Protein AF-A0A917PWL1-F1 (afdb_monomer)

InterPro domains:
  IPR002477 Peptidoglycan binding-like [PF01471] (63-116)
  IPR015020 Rv2525c-like, glycoside hydrolase-like domain [PF08924] (145-305)
  IPR017853 Glycoside hydrolase superfamily [SSF51445] (128-304)
  IPR036365 PGBD-like superfamily [SSF47090] (60-119)
  IPR036366 PGBD superfamily [G3DSA:1.10.101.10] (51-120)
  IPR059823 YkzU-like domain [PF27189] (458-640)

pLDDT: mean 90.92, std 10.65, range [30.28, 98.88]

Foldseek 3Di:
DDDPPDPPDQLALVVLLVLQQLLCVLLPNDPVRRDSDCDPSSLVSCQVPVWWAAFDFDDSGLNLLSLVVLLVLQPQDQPDSRRHRHPSVLVSLQVQCQLLVHPSPSIGHSQSVQQSRALLRPVPPDAQEWEAQAEDDPLQVCLSVVSNHAEYEAELDDDGRHYFLCRCVVSVVSNHFYAYEYEDPLADLVCFALVNLLVVLLLVQLSCVLQQQAAAEEYAYENNYLQDPCSLVPGVLSSLVSNQVNQPLFQHGHYAYEYEEAQQSRQVCVVVVSHQAYAHARCPRVRSSRRSHHRHSRYAKRFNAWDWGDDDPNTGIITGIHGHPNHDTDDPVRGDNFFADDDPRHGDGRPCQPLSLQSSLLRLLRNQADCVQAFQLLSQLLSLLLQLPVQQDDDDPHDPNSVCLDPPQQHQSLPVDDPPDPNSVSSVRSNVSCVVPCCDPSNNHDDDLLLFRRSLLSQLLSNCLVFHQAAFQADTRSLCSADLLLLQQLVVVVVVVQLVDVLSPDQQQVVLLDAACDPDPGSHHVRRVSSNLSSSQLSVVCVVPVRDHSSVSVRVVSVVCVVAPLVSLVCSCCRHYVDLVSQLSHNLNSQVPQHVVNCVSVVSHPADGQLDFDPHSTHDPVNSVCNSVSSSNSVSSNSVVSSNDNSD

Organism: NCBI:txid1308924

Sequence (648 aa):
MGSLAWPLTIYSRQVQQGLMYAIQYEIGMADGTANGNFGPGTQQGIRDYGVFGLGASDGSRHLVRLYQAALIFNGYEVDSFLGQFDSSTQQQTLGFQNFVELAATGAANFSTWASLLVSTGDVNRPSNACDTATPLHPLKIPSVTSAGYVTVGRYINGIDKRLQHDEAARIWSNGLRWFPIYQEWNDAADQFSYPLGFEQGERIAMRMRQMGIRSGERVYLSVDFDATEDDIYAVVIPHFQGVRDALQKSSSVTYRLGVYGTRNVCSILAEEGLTESSFVSDMSTGYSGNLGFALPSNWAYDQIDGRLLSSGSSGIEIDKVIPSSRAEWLNESDVLRTPRRYENGAPAGFDEEFYWRIAGLCYLGDSSTASSLVTRRQRNDTVLNWLQRPEYWGGEGASITAGAWELVYTPAAYVGFSEGTPHFDA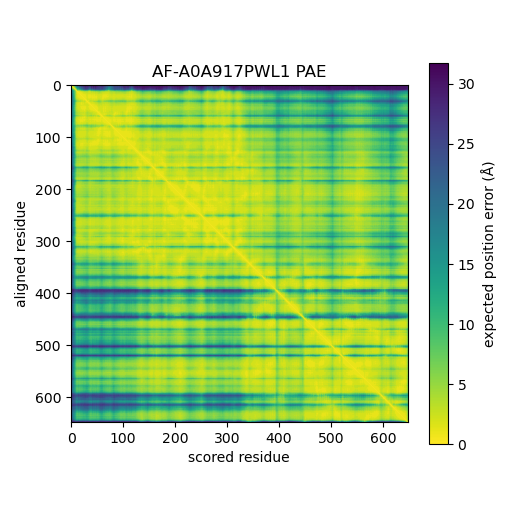LVAAFVTLQERGGSELYPTPVALRFGQTDHWAASTRGHLLRGVNSGGVINPGDLGGWALDLVTFWESYENARVKEPGGILDVKTWTAANLGGTSDTNFAVRDLKADMAAFLCAKRMNDQPDVSLDEIVRQMLVEIEDDPGWLAKRFIAERFGNRSTMVAAAKSVFTTPWLPDWAIDFFIKVRLPGAAATTLPPSAAVLATELDGLANGFADAVETAQAWPEG

Solvent-accessible surface area (backbone atoms only — not comparable to full-atom values): 33436 Å² total; per-residue (Å²): 134,83,79,81,77,71,75,83,76,79,46,38,51,67,52,51,33,49,52,38,37,52,49,30,48,56,59,67,47,52,77,94,70,53,75,44,61,91,43,74,70,46,53,49,34,34,62,76,70,45,61,48,37,74,78,40,59,47,68,101,37,56,60,45,33,54,48,53,48,36,40,43,60,58,74,36,82,59,90,59,90,78,14,50,31,38,74,54,45,25,50,42,43,28,51,51,24,53,73,74,70,44,83,65,73,34,45,49,33,55,55,59,51,28,50,58,74,40,54,33,30,42,69,80,57,89,58,41,27,29,32,35,54,63,56,69,45,86,61,32,46,60,39,44,50,75,68,51,38,40,34,37,38,34,28,74,42,57,92,76,28,23,60,48,77,61,32,67,62,52,37,47,79,70,72,30,40,34,35,45,32,41,64,82,76,39,53,49,73,88,61,36,29,37,72,53,18,26,54,50,16,44,52,49,53,40,46,38,52,51,60,23,41,44,68,65,46,60,37,28,43,47,47,62,47,73,53,45,74,67,46,36,68,71,17,46,50,41,10,46,52,20,20,49,56,32,26,63,40,32,64,82,46,43,57,40,46,24,33,26,18,30,28,43,57,37,35,54,38,40,74,71,67,62,30,79,36,22,36,28,40,28,51,50,68,85,27,61,25,34,44,48,47,46,81,39,95,52,44,17,32,37,31,27,41,80,44,73,35,71,63,76,88,30,37,44,63,33,36,41,20,40,68,38,99,70,50,78,65,55,53,76,90,46,40,46,86,58,42,58,27,61,52,97,90,38,83,72,37,57,25,63,47,44,59,35,40,44,35,40,46,48,45,52,35,29,47,45,36,58,65,92,65,44,52,52,53,55,43,39,44,40,49,32,56,59,47,10,35,90,72,47,40,53,57,97,86,46,54,74,65,18,39,44,32,29,74,70,59,53,47,61,75,40,72,88,43,62,83,91,33,75,52,24,52,36,45,49,48,22,46,49,51,43,72,75,43,57,65,32,91,93,26,57,86,56,86,55,55,79,45,15,44,62,29,57,18,24,42,16,19,42,13,16,64,73,48,44,80,76,61,43,42,54,66,52,64,8,40,57,33,28,61,49,41,30,54,48,43,27,49,46,46,51,51,62,50,28,71,72,40,87,73,22,77,53,61,43,26,64,52,33,37,68,40,42,50,24,92,54,100,47,60,30,19,36,40,50,51,38,7,29,36,45,8,53,53,49,28,45,50,44,68,79,35,48,83,55,52,55,38,58,55,49,35,54,52,48,42,48,36,74,76,33,63,15,39,56,37,51,47,36,44,50,67,40,27,61,43,69,72,27,39,27,38,18,49,41,26,60,82,72,48,86,45,88,61,62,64,53,56,69,71,65,44,90,59,75,58,72,61,50,83,55,96,68,78,46,56,34,73,73,46,40,76,36,30,47,63,20,40,14,48,7,50,46,49,26,49,60,55,39,36,71,37,79,73,114

Nearest PDB structures (foldseek):
  3bkv-assembly1_A  TM=9.669E-01  e=1.523E-01  Phikzvirus phiKZ
  4c2c-assembly1_A  TM=9.507E-01  e=1.523E-01  Bacillus subtilis subsp. subtilis str. 168
  4c2g-assembly1_A-2  TM=9.497E-01  e=4.010E-01  Bacillus subtilis subsp. subtilis str. 168
  4c2h-assembly1_B  TM=8.051E-01  e=1.004E+00  Bacillus subtilis subsp. subtilis str. 168
  3vyl-assembly1_B  TM=5.600E-01  e=1.231E+00  Mesorhizobium loti

Secondary structure (DSSP, 8-state):
------------HHHHHHHHHHHHHHTT--TTT--SS--HHHHHHHHHH--B-TT-B-SSS-HHHHHHHHHHHTT---S--SSB--HHHHHHHHHHHHHTT----SSB-HHHHHHHHSTT--TTS--SEEEESS---TTTHHHHHHTT--EEEEESSSTTTSPPTTHHHHHHHTT-EEEEEE-SS-SSGGG-SHHHHHHHHHHHHHHHHHTTBPTT-EEEEE--S---HHHIIIIIHHHHHHHHHHHTT-SS---EEEEEE-HHHHHHHHHTTS-SEEEE-TT-TTSGGGSS-PPPTTEEEEEEEEEEESSGGG-EEEEEEEEPTT---B-GGGB----EEEETTEEEEE-TTTHHHHHHHHHHHHHSS-TTTS-HHHHHHHHHHHHTHHHHS--TT--HHHHHIIIIIS--TTTTS-TTSHHHHHHHHHHHHHHHHTTSTTS------TTSSHHHHHHHHHHHHHH----SSS--GGGGGTHHHHHHHHHHHHHHHHTTSGGG---HHHHHHHHTTSSSSSSS-HHHHHHHHHHHHHHHHHHH-TTS-HHHHHHHHHHHHHHSTTHHHHHHIIIIISSHHHHHHHHHHHTTSPPSSTTHHHHH--SPPTTSPPSSSPPPHHHHTTHHHHHHHHHHHHHHHHTT----

Mean predicted aligned error: 7.03 Å

Structure (mmCIF, N/CA/C/O backbone):
data_AF-A0A917PWL1-F1
#
_entry.id   AF-A0A917PWL1-F1
#
loop_
_atom_site.group_PDB
_atom_site.id
_atom_site.type_symbol
_atom_site.label_atom_id
_atom_site.label_alt_id
_atom_site.label_comp_id
_atom_site.label_asym_id
_atom_site.label_entity_id
_atom_site.label_seq_id
_atom_site.pdbx_PDB_ins_code
_atom_site.Cartn_x
_atom_site.Cartn_y
_atom_site.Cartn_z
_atom_site.occupancy
_atom_site.B_iso_or_equiv
_atom_site.auth_seq_id
_atom_site.auth_comp_id
_atom_site.auth_asym_id
_atom_site.auth_atom_id
_atom_site.pdbx_PDB_model_num
ATOM 1 N N . MET A 1 1 ? -48.584 -18.577 25.232 1.00 34.16 1 MET A N 1
ATOM 2 C CA . MET A 1 1 ? -48.232 -17.679 26.350 1.00 34.16 1 MET A CA 1
ATOM 3 C C . MET A 1 1 ? -47.258 -16.675 25.773 1.00 34.16 1 MET A C 1
ATOM 5 O O . MET A 1 1 ? -46.202 -17.096 25.327 1.00 34.16 1 MET A O 1
ATOM 9 N N . GLY A 1 2 ? -47.686 -15.425 25.600 1.00 31.05 2 GLY A N 1
ATOM 10 C CA . GLY A 1 2 ? -46.863 -14.391 24.972 1.00 31.05 2 GLY A CA 1
ATOM 11 C C . GLY A 1 2 ? -45.764 -13.945 25.927 1.00 31.05 2 GLY A C 1
ATOM 12 O O . GLY A 1 2 ? -46.065 -13.624 27.077 1.00 31.05 2 GLY A O 1
ATOM 13 N N . SER A 1 3 ? -44.515 -13.951 25.463 1.00 30.45 3 SER A N 1
ATOM 14 C CA . SER A 1 3 ? -43.449 -13.211 26.125 1.00 30.45 3 SER A CA 1
ATOM 15 C C . SER A 1 3 ? -43.784 -11.726 26.008 1.00 30.45 3 SER A C 1
ATOM 17 O O . SER A 1 3 ? -44.013 -11.195 24.921 1.00 30.45 3 SER A O 1
ATOM 19 N N . LEU A 1 4 ? -43.887 -11.061 27.153 1.00 30.2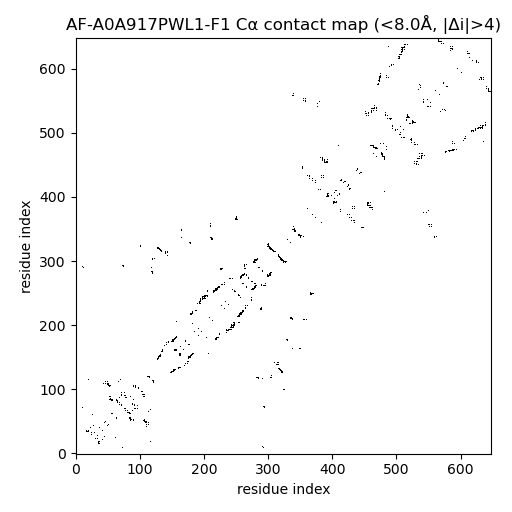8 4 LEU A N 1
ATOM 20 C CA . LEU A 1 4 ? -43.832 -9.611 27.214 1.00 30.28 4 LEU A CA 1
ATOM 21 C C . LEU A 1 4 ? -42.411 -9.223 26.805 1.00 30.28 4 LEU A C 1
ATOM 23 O O . LEU A 1 4 ? -41.486 -9.345 27.602 1.00 30.28 4 LEU A O 1
ATOM 27 N N . ALA A 1 5 ? -42.236 -8.814 25.550 1.00 30.98 5 ALA A N 1
ATOM 28 C CA . ALA A 1 5 ? -41.072 -8.043 25.154 1.00 30.98 5 ALA A CA 1
ATOM 29 C C . ALA A 1 5 ? -41.127 -6.738 25.955 1.00 30.98 5 ALA A C 1
ATOM 31 O O . ALA A 1 5 ? -42.022 -5.912 25.753 1.00 30.98 5 ALA A O 1
ATOM 32 N N . TRP A 1 6 ? -40.229 -6.597 26.927 1.00 33.75 6 TRP A N 1
ATOM 33 C CA . TRP A 1 6 ? -39.990 -5.316 27.571 1.00 33.75 6 TRP A CA 1
ATOM 34 C C . TRP A 1 6 ? -39.636 -4.302 26.471 1.00 33.75 6 TRP A C 1
ATOM 36 O O . TRP A 1 6 ? -38.875 -4.653 25.566 1.00 33.75 6 TRP A O 1
ATOM 46 N N . PRO A 1 7 ? -40.202 -3.081 26.480 1.00 36.06 7 PRO A N 1
ATOM 47 C CA . PRO A 1 7 ? -39.767 -2.050 25.545 1.00 36.06 7 PRO A CA 1
ATOM 48 C C . PRO A 1 7 ? -38.257 -1.880 25.717 1.00 36.06 7 PRO A C 1
ATOM 50 O O . PRO A 1 7 ? -37.806 -1.820 26.861 1.00 36.06 7 PRO A O 1
ATOM 53 N N . LEU A 1 8 ? -37.500 -1.860 24.609 1.00 42.97 8 LEU A N 1
ATOM 54 C CA . LEU A 1 8 ? -36.050 -1.650 24.617 1.00 42.97 8 LEU A CA 1
ATOM 55 C C . LEU A 1 8 ? -35.719 -0.525 25.602 1.00 42.97 8 LEU A C 1
ATOM 57 O O . LEU A 1 8 ? -36.059 0.638 25.376 1.00 42.97 8 LEU A O 1
ATOM 61 N N . THR A 1 9 ? -35.115 -0.884 26.730 1.00 48.81 9 THR A N 1
ATOM 62 C CA . THR A 1 9 ? -34.655 0.086 27.714 1.00 48.81 9 THR A CA 1
ATOM 63 C C . THR A 1 9 ? -33.562 0.900 27.033 1.00 48.81 9 THR A C 1
ATOM 65 O O . THR A 1 9 ? -32.508 0.358 26.716 1.00 48.81 9 THR A O 1
ATOM 68 N N . ILE A 1 10 ? -33.810 2.181 26.763 1.00 56.41 10 ILE A N 1
ATOM 69 C CA . ILE A 1 10 ? -32.785 3.079 26.223 1.00 56.41 10 ILE A CA 1
ATOM 70 C C . ILE A 1 10 ? -31.724 3.249 27.319 1.00 56.41 10 ILE A C 1
ATOM 72 O O . ILE A 1 10 ? -31.973 3.930 28.318 1.00 56.41 10 ILE A O 1
ATOM 76 N N . TYR A 1 11 ? -30.556 2.619 27.165 1.00 74.12 11 TYR A N 1
ATOM 77 C CA . TYR A 1 11 ? -29.411 2.829 28.053 1.00 74.12 11 TYR A CA 1
ATOM 78 C C . TYR A 1 11 ? -28.746 4.166 27.716 1.00 74.12 11 TYR A C 1
ATOM 80 O O . TYR A 1 11 ? -27.716 4.240 27.059 1.00 74.12 11 TYR A O 1
ATOM 88 N N . SER A 1 12 ? -29.390 5.262 28.115 1.00 80.12 12 SER A N 1
ATOM 89 C CA . SER A 1 12 ? -28.881 6.599 27.826 1.00 80.12 12 SER A CA 1
ATOM 90 C C . SER A 1 12 ? -27.703 6.968 28.730 1.00 80.12 12 SER A C 1
ATOM 92 O O . SER A 1 12 ? -27.526 6.424 29.825 1.00 80.12 12 SER A O 1
ATOM 94 N N . ARG A 1 13 ? -26.965 8.011 28.338 1.00 82.44 13 ARG A N 1
ATOM 95 C CA . ARG A 1 13 ? -25.949 8.660 29.181 1.00 82.44 13 ARG A CA 1
ATOM 96 C C . ARG A 1 13 ? -26.457 8.968 30.596 1.00 82.44 13 ARG A C 1
ATOM 98 O O . ARG A 1 13 ? -25.729 8.773 31.566 1.00 82.44 13 ARG A O 1
ATOM 105 N N . GLN A 1 14 ? -27.699 9.440 30.733 1.00 87.06 14 GLN A N 1
ATOM 106 C CA . GLN A 1 14 ? -28.287 9.737 32.044 1.00 87.06 14 GLN A CA 1
ATOM 107 C C . GLN A 1 14 ? -28.535 8.465 32.864 1.00 87.06 14 GLN A C 1
ATOM 109 O O . GLN A 1 14 ? -28.361 8.492 34.081 1.00 87.06 14 GLN A O 1
ATOM 114 N N . VAL A 1 15 ? -28.903 7.352 32.222 1.00 88.88 15 VAL A N 1
ATOM 115 C CA . VAL A 1 15 ? -29.076 6.058 32.898 1.00 88.88 15 VAL A CA 1
ATOM 116 C C . VAL A 1 15 ? -27.727 5.517 33.379 1.00 88.88 15 VAL A C 1
ATOM 118 O O . VAL A 1 15 ? -27.626 5.120 34.539 1.00 88.88 15 VAL A O 1
ATOM 121 N N . GLN A 1 16 ? -26.674 5.579 32.555 1.00 88.56 16 GLN A N 1
ATOM 122 C CA . GLN A 1 16 ? -25.309 5.218 32.971 1.00 88.56 16 GLN A CA 1
ATOM 123 C C . GLN A 1 16 ? -24.831 6.070 34.152 1.00 88.56 16 GLN A C 1
ATOM 125 O O . GLN A 1 16 ? -24.309 5.546 35.137 1.00 88.56 16 GLN A O 1
ATOM 130 N N . GLN A 1 17 ? -25.054 7.384 34.091 1.00 90.06 17 GLN A N 1
ATOM 131 C CA . GLN A 1 17 ? -24.694 8.285 35.182 1.00 90.06 17 GLN A CA 1
ATOM 132 C C . GLN A 1 17 ? -25.493 7.970 36.458 1.00 90.06 17 GLN A C 1
ATOM 134 O O . GLN A 1 17 ? -24.929 7.953 37.551 1.00 90.06 17 GLN A O 1
ATOM 139 N N . GLY A 1 18 ? -26.786 7.662 36.326 1.00 93.38 18 GLY A N 1
ATOM 140 C CA . GLY A 1 18 ? -27.642 7.227 37.429 1.00 93.38 18 GLY A CA 1
ATOM 141 C C . GLY A 1 18 ? -27.161 5.927 38.078 1.00 93.38 18 GLY A C 1
ATOM 142 O O . GLY A 1 18 ? -27.087 5.854 39.305 1.00 93.38 18 GLY A O 1
ATOM 143 N N . LEU A 1 19 ? -26.758 4.934 37.277 1.00 94.81 19 LEU A N 1
ATOM 144 C CA . LEU A 1 19 ? -26.133 3.704 37.772 1.00 94.81 19 LEU A CA 1
ATOM 145 C C . LEU A 1 19 ? -24.851 4.017 38.552 1.00 94.81 19 LEU A C 1
ATOM 147 O O . LEU A 1 19 ? -24.655 3.488 39.645 1.00 94.81 19 LEU A O 1
ATOM 151 N N . MET A 1 20 ? -24.009 4.919 38.043 1.00 95.62 20 MET A N 1
ATOM 152 C CA . MET A 1 20 ? -22.783 5.312 38.736 1.00 95.62 20 MET A CA 1
ATOM 153 C C . MET A 1 20 ? -23.068 5.991 40.081 1.00 95.62 20 MET A C 1
ATOM 155 O O . MET A 1 20 ? -22.438 5.647 41.080 1.00 95.62 20 MET A O 1
ATOM 159 N N . TYR A 1 21 ? -24.040 6.907 40.142 1.00 97.06 21 TYR A N 1
ATOM 160 C CA . TYR A 1 21 ? -24.474 7.517 41.403 1.00 97.06 21 TYR A CA 1
ATOM 161 C C . TYR A 1 21 ? -25.015 6.480 42.393 1.00 97.06 21 TYR A C 1
ATOM 163 O O . TYR A 1 21 ? -24.662 6.522 43.571 1.00 97.06 21 TYR A O 1
ATOM 171 N N . ALA A 1 22 ? -25.824 5.525 41.924 1.00 97.06 22 ALA A N 1
ATOM 172 C CA . ALA A 1 22 ? -26.344 4.451 42.765 1.00 97.06 22 ALA A CA 1
ATOM 173 C C . ALA A 1 22 ? -25.211 3.589 43.339 1.00 97.06 22 ALA A C 1
ATOM 175 O O . ALA A 1 22 ? -25.202 3.306 44.534 1.00 97.06 22 ALA A O 1
ATOM 176 N N . ILE A 1 23 ? -24.208 3.240 42.527 1.00 97.88 23 ILE A N 1
ATOM 177 C CA . ILE A 1 23 ? -23.022 2.509 42.992 1.00 97.88 23 ILE A CA 1
ATOM 178 C C . ILE A 1 23 ? -22.248 3.337 44.018 1.00 97.88 23 ILE A C 1
ATOM 180 O O . ILE A 1 23 ? -21.909 2.809 45.071 1.00 97.88 23 ILE A O 1
ATOM 184 N N . GLN A 1 24 ? -21.994 4.623 43.747 1.00 98.06 24 GLN A N 1
ATOM 185 C CA . GLN A 1 24 ? -21.296 5.525 44.671 1.00 98.06 24 GLN A CA 1
ATOM 186 C C . GLN A 1 24 ? -22.003 5.606 46.032 1.00 98.06 24 GLN A C 1
ATOM 188 O O . GLN A 1 24 ? -21.353 5.504 47.074 1.00 98.06 24 GLN A O 1
ATOM 193 N N . TYR A 1 25 ? -23.330 5.707 46.034 1.00 97.19 25 TYR A N 1
ATOM 194 C CA . TYR A 1 25 ? -24.124 5.659 47.256 1.00 97.19 25 TYR A CA 1
ATOM 195 C C . TYR A 1 25 ? -23.987 4.306 47.972 1.00 97.19 25 TYR A C 1
ATOM 197 O O . TYR A 1 25 ? -23.656 4.250 49.158 1.00 97.19 25 TYR A O 1
ATOM 205 N N . GLU A 1 26 ? -24.151 3.202 47.241 1.00 97.06 26 GLU A N 1
ATOM 206 C CA . GLU A 1 26 ? -24.099 1.840 47.781 1.00 97.06 26 GLU A CA 1
ATOM 207 C C . GLU A 1 26 ? -22.709 1.416 48.269 1.00 97.06 26 GLU A C 1
ATOM 209 O O . GLU A 1 26 ? -22.624 0.489 49.067 1.00 97.06 26 GLU A O 1
ATOM 214 N N . ILE A 1 27 ? -21.620 2.087 47.874 1.00 96.19 27 ILE A N 1
ATOM 215 C CA . ILE A 1 27 ? -20.276 1.904 48.465 1.00 96.19 27 ILE A CA 1
ATOM 216 C C . ILE A 1 27 ? -20.011 2.841 49.657 1.00 96.19 27 ILE A C 1
ATOM 218 O O . ILE A 1 27 ? -18.963 2.746 50.294 1.00 96.19 27 ILE A O 1
ATOM 222 N N . GLY A 1 28 ? -20.972 3.699 50.019 1.00 95.00 28 GLY A N 1
ATOM 223 C CA . GLY A 1 28 ? -20.897 4.617 51.159 1.00 95.00 28 GLY A CA 1
ATOM 224 C C . GLY A 1 28 ? -20.215 5.956 50.865 1.00 95.00 28 GLY A C 1
ATOM 225 O O . GLY A 1 28 ? -19.688 6.580 51.786 1.00 95.00 28 GLY A O 1
ATOM 226 N N . MET A 1 29 ? -20.186 6.398 49.604 1.00 96.31 29 MET A N 1
ATOM 227 C CA . MET A 1 29 ? -19.682 7.725 49.245 1.00 96.31 29 MET A CA 1
ATOM 228 C C . MET A 1 29 ? -20.666 8.807 49.708 1.00 96.31 29 MET A C 1
ATOM 230 O O . MET A 1 29 ? -21.865 8.699 49.473 1.00 96.31 29 MET A O 1
ATOM 234 N N . ALA A 1 30 ? -20.165 9.861 50.358 1.00 93.25 30 ALA A N 1
ATOM 235 C CA . ALA A 1 30 ? -21.002 10.973 50.807 1.00 93.25 30 ALA A CA 1
ATOM 236 C C . ALA A 1 30 ? -21.596 11.758 49.622 1.00 93.25 30 ALA A C 1
ATOM 238 O O . ALA A 1 30 ? -20.911 11.959 48.617 1.00 93.25 30 ALA A O 1
ATOM 239 N N . ASP A 1 31 ? -22.814 12.289 49.780 1.00 88.00 31 ASP A N 1
ATOM 240 C CA . ASP A 1 31 ? -23.559 13.001 48.725 1.00 88.00 31 ASP A CA 1
ATOM 241 C C . ASP A 1 31 ? -22.754 14.129 48.060 1.00 88.00 31 ASP A C 1
ATOM 243 O O . ASP A 1 31 ? -22.758 14.265 46.843 1.00 88.00 31 ASP A O 1
ATOM 247 N N . GLY A 1 32 ? -22.004 14.914 48.844 1.00 89.12 32 GLY A N 1
ATOM 248 C CA . GLY A 1 32 ? -21.167 16.004 48.321 1.00 89.12 32 GLY A CA 1
ATOM 249 C C . GLY A 1 32 ? -19.892 15.549 47.594 1.00 89.12 32 GLY A C 1
ATOM 250 O O . GLY A 1 32 ? -19.164 16.383 47.068 1.00 89.12 32 GLY A O 1
ATOM 251 N N . THR A 1 33 ? -19.585 14.250 47.608 1.00 91.56 33 THR A N 1
ATOM 252 C CA . THR A 1 33 ? -18.441 13.633 46.909 1.00 91.56 33 THR A CA 1
ATOM 253 C C . THR A 1 33 ? -18.889 12.823 45.692 1.00 91.56 33 THR A C 1
ATOM 255 O O . THR A 1 33 ? -18.151 12.750 44.708 1.00 91.56 33 THR A O 1
ATOM 258 N N . ALA A 1 34 ? -20.089 12.237 45.740 1.00 93.69 34 ALA A N 1
ATOM 259 C CA . ALA A 1 34 ? -20.674 11.520 44.616 1.00 93.69 34 ALA A CA 1
ATOM 260 C C . ALA A 1 34 ? -20.851 12.458 43.412 1.00 93.69 34 ALA A C 1
ATOM 262 O O . ALA A 1 34 ? -21.402 13.553 43.512 1.00 93.69 34 ALA A O 1
ATOM 263 N N . ASN A 1 35 ? -20.357 12.032 42.254 1.00 93.44 35 ASN A N 1
ATOM 264 C CA . ASN A 1 35 ? -20.270 12.858 41.046 1.00 93.44 35 ASN A CA 1
ATOM 265 C C . ASN A 1 35 ? -20.614 12.097 39.758 1.00 93.44 35 ASN A C 1
ATOM 267 O O . ASN A 1 35 ? -20.479 12.654 38.672 1.00 93.44 35 ASN A O 1
ATOM 271 N N . GLY A 1 36 ? -21.030 10.832 39.867 1.00 92.31 36 GLY A N 1
ATOM 272 C CA . GLY A 1 36 ? -21.382 10.006 38.717 1.00 92.31 36 GLY A CA 1
ATOM 273 C C . GLY A 1 36 ? -20.190 9.600 37.845 1.00 92.31 36 GLY A C 1
ATOM 274 O O . GLY A 1 36 ? -20.407 9.119 36.737 1.00 92.31 36 GLY A O 1
ATOM 275 N N . ASN A 1 37 ? -18.948 9.752 38.327 1.00 92.44 37 ASN A N 1
ATOM 276 C CA . ASN A 1 37 ? -17.733 9.374 37.600 1.00 92.44 37 ASN A CA 1
ATOM 277 C C . ASN A 1 37 ? -17.085 8.097 38.161 1.00 92.44 37 ASN A C 1
ATOM 279 O O . ASN A 1 37 ? -17.067 7.846 39.371 1.00 92.44 37 ASN A O 1
ATOM 283 N N . PHE A 1 38 ? -16.421 7.335 37.288 1.00 94.38 38 PHE A N 1
ATOM 284 C CA . PHE A 1 38 ? -15.622 6.157 37.652 1.00 94.38 38 PHE A CA 1
ATOM 285 C C . PHE A 1 38 ? -14.218 6.527 38.186 1.00 94.38 38 PHE A C 1
ATOM 287 O O . PHE A 1 38 ? -13.185 6.028 37.737 1.00 94.38 38 PHE A O 1
ATOM 294 N N . GLY A 1 39 ? -14.168 7.462 39.140 1.00 94.94 39 GLY A N 1
ATOM 295 C CA . GLY A 1 39 ? -12.925 7.973 39.727 1.00 94.94 39 GLY A CA 1
ATOM 296 C C . GLY A 1 39 ? -12.329 7.075 40.825 1.00 94.94 39 GLY A C 1
ATOM 297 O O . GLY A 1 39 ? -12.937 6.071 41.203 1.00 94.94 39 GLY A O 1
ATOM 298 N N . PRO A 1 40 ? -11.171 7.453 41.408 1.00 95.75 40 PRO A N 1
ATOM 299 C CA . PRO A 1 40 ? -10.441 6.629 42.379 1.00 95.75 40 PRO A CA 1
ATOM 300 C C . PRO A 1 40 ? -11.277 6.133 43.568 1.00 95.75 40 PRO A C 1
ATOM 302 O O . PRO A 1 40 ? -11.158 4.974 43.954 1.00 95.75 40 PRO A O 1
ATOM 305 N N . GLY A 1 41 ? -12.164 6.975 44.114 1.00 96.75 41 GLY A N 1
ATOM 306 C CA . GLY A 1 41 ? -13.059 6.587 45.210 1.00 96.75 41 GLY A CA 1
ATOM 307 C C . GLY A 1 41 ? -14.068 5.509 44.804 1.00 96.75 41 GLY A C 1
ATOM 308 O O . GLY A 1 41 ? -14.233 4.523 45.519 1.00 96.75 41 GLY A O 1
ATOM 309 N N . THR A 1 42 ? -14.686 5.652 43.626 1.00 97.31 42 THR A N 1
ATOM 310 C CA . THR A 1 42 ? -15.587 4.638 43.056 1.00 97.31 42 THR A CA 1
ATOM 311 C C . THR A 1 42 ? -14.841 3.329 42.821 1.00 97.31 42 THR A C 1
ATOM 313 O O . THR A 1 42 ? -15.296 2.261 43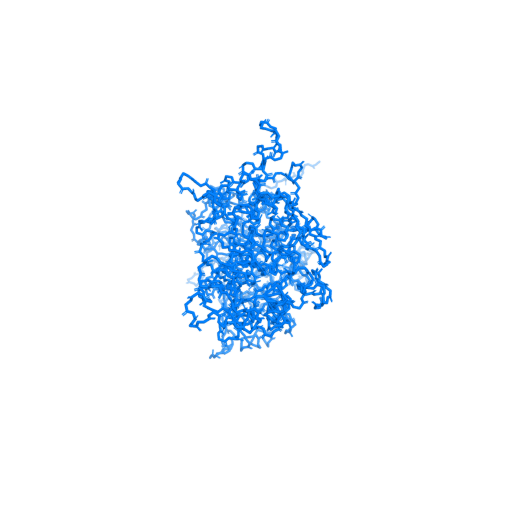.225 1.00 97.31 42 THR A O 1
ATOM 316 N N . GLN A 1 43 ? -13.654 3.415 42.215 1.00 97.81 43 GLN A N 1
ATOM 317 C CA . GLN A 1 43 ? -12.838 2.247 41.924 1.00 97.81 43 GLN A CA 1
ATOM 318 C C . GLN A 1 43 ? -12.429 1.504 43.203 1.00 97.81 43 GLN A C 1
ATOM 320 O O . GLN A 1 43 ? -12.474 0.276 43.238 1.00 97.81 43 GLN A O 1
ATOM 325 N N . GLN A 1 44 ? -12.026 2.225 44.254 1.00 97.88 44 GLN A N 1
ATOM 326 C CA . GLN A 1 44 ? -11.677 1.616 45.537 1.00 97.88 44 GLN A CA 1
ATOM 327 C C . GLN A 1 44 ? -12.891 0.949 46.188 1.00 97.88 44 GLN A C 1
ATOM 329 O O . GLN A 1 44 ? -12.802 -0.215 46.563 1.00 97.88 44 GLN A O 1
ATOM 334 N N . GLY A 1 45 ? -14.047 1.619 46.232 1.00 97.38 45 GLY A N 1
ATOM 335 C CA . GLY A 1 45 ? -15.258 1.023 46.799 1.00 97.38 45 GLY A CA 1
ATOM 336 C C . GLY A 1 45 ? -15.710 -0.245 46.068 1.00 97.38 45 GLY A C 1
ATOM 337 O O . GLY A 1 45 ? -16.154 -1.195 46.708 1.00 97.38 45 GLY A O 1
ATOM 338 N N . ILE A 1 46 ? -15.533 -0.320 44.745 1.00 97.94 46 ILE A N 1
ATOM 339 C CA . ILE A 1 46 ? -15.788 -1.557 43.988 1.00 97.94 46 ILE A CA 1
ATOM 340 C C . ILE A 1 46 ? -14.792 -2.662 44.359 1.00 97.94 46 ILE A C 1
ATOM 342 O O . ILE A 1 46 ? -15.190 -3.819 44.451 1.00 97.94 46 ILE A O 1
ATOM 346 N N . ARG A 1 47 ? -13.513 -2.349 44.605 1.00 97.69 47 ARG A N 1
ATOM 347 C CA . ARG A 1 47 ? -12.549 -3.357 45.087 1.00 97.69 47 ARG A CA 1
ATOM 348 C C . ARG A 1 47 ? -12.905 -3.870 46.480 1.00 97.69 47 ARG A C 1
ATOM 350 O O . ARG A 1 47 ? -12.747 -5.060 46.731 1.00 97.69 47 ARG A O 1
ATOM 357 N N . ASP A 1 48 ? -13.409 -2.994 47.341 1.00 97.25 48 ASP A N 1
ATOM 358 C CA . ASP A 1 48 ? -13.728 -3.328 48.730 1.00 97.25 48 ASP A CA 1
ATOM 359 C C . ASP A 1 48 ? -15.045 -4.111 48.863 1.00 97.25 48 ASP A C 1
ATOM 361 O O . ASP A 1 48 ? -15.143 -5.014 49.693 1.00 97.25 48 ASP A O 1
ATOM 365 N N . TYR A 1 49 ? -16.061 -3.778 48.056 1.00 96.94 49 TYR A N 1
ATOM 366 C CA . TYR A 1 49 ? -17.429 -4.291 48.230 1.00 96.94 49 TYR A CA 1
ATOM 367 C C . TYR A 1 49 ? -18.018 -4.988 46.995 1.00 96.94 49 TYR A C 1
ATOM 369 O O . TYR A 1 49 ? -19.023 -5.686 47.108 1.00 96.94 49 TYR A O 1
ATOM 377 N N . GLY A 1 50 ? -17.429 -4.801 45.814 1.00 96.44 50 GLY A N 1
ATOM 378 C CA . GLY A 1 50 ? -17.953 -5.273 44.527 1.00 96.44 50 GLY A CA 1
ATOM 379 C C . GLY A 1 50 ? -17.475 -6.663 44.100 1.00 96.44 50 GLY A C 1
ATOM 380 O O . GLY A 1 50 ? -17.699 -7.045 42.953 1.00 96.44 50 GLY A O 1
ATOM 381 N N . VAL A 1 51 ? -16.794 -7.405 44.977 1.00 97.19 51 VAL A N 1
ATOM 382 C CA . VAL A 1 51 ? -16.269 -8.745 44.678 1.00 97.19 51 VAL A CA 1
ATOM 383 C C . VAL A 1 51 ? -17.196 -9.808 45.264 1.00 97.19 51 VAL A C 1
ATOM 385 O O . VAL A 1 51 ? -17.224 -10.019 46.475 1.00 97.19 51 VAL A O 1
ATOM 388 N N . PHE A 1 52 ? -17.962 -10.479 44.406 1.00 97.50 52 PHE A N 1
ATOM 389 C CA . PHE A 1 52 ? -18.941 -11.497 44.802 1.00 97.50 52 PHE A CA 1
ATOM 390 C C . PHE A 1 52 ? -19.239 -12.472 43.653 1.00 97.50 52 PHE A C 1
ATOM 392 O O . PHE A 1 52 ? -18.937 -12.197 42.496 1.00 97.50 52 PHE A O 1
ATOM 399 N N . GLY A 1 53 ? -19.827 -13.629 43.961 1.00 97.12 53 GLY A N 1
ATOM 400 C CA . GLY A 1 53 ? -20.152 -14.667 42.976 1.00 97.12 53 GLY A CA 1
ATOM 401 C C . GLY A 1 53 ? -21.383 -15.480 43.374 1.00 97.12 53 GLY A C 1
ATOM 402 O O . GLY A 1 53 ? -22.197 -15.012 44.168 1.00 97.12 53 GLY A O 1
ATOM 403 N N . LEU A 1 54 ? -21.508 -16.695 42.830 1.00 97.38 54 LEU A N 1
ATOM 404 C CA . LEU A 1 54 ? -22.674 -17.568 43.013 1.00 97.38 54 LEU A CA 1
ATOM 405 C C . LEU A 1 54 ? -23.109 -17.688 44.484 1.00 97.38 54 LEU A C 1
ATOM 407 O O . LEU A 1 54 ? -22.315 -18.047 45.352 1.00 97.38 54 LEU A O 1
ATOM 411 N N . GLY A 1 55 ? -24.390 -17.418 44.740 1.00 96.81 55 GLY A N 1
ATOM 412 C CA . GLY A 1 55 ? -25.005 -17.463 46.067 1.00 96.81 55 GLY A CA 1
ATOM 413 C C . GLY A 1 55 ? -24.944 -16.147 46.846 1.00 96.81 55 GLY A C 1
ATOM 414 O O . GLY A 1 55 ? -25.560 -16.058 47.907 1.00 96.81 55 GLY A O 1
ATOM 415 N N . ALA A 1 56 ? -24.250 -15.120 46.342 1.00 97.38 56 ALA A N 1
ATOM 416 C CA . ALA A 1 56 ? -24.305 -13.785 46.928 1.00 97.38 56 ALA A CA 1
ATOM 417 C C . ALA A 1 56 ? -25.704 -13.174 46.768 1.00 97.38 56 ALA A C 1
ATOM 419 O O . ALA A 1 56 ? -26.373 -13.367 45.753 1.00 97.38 56 ALA A O 1
ATOM 420 N N . SER A 1 57 ? -26.134 -12.401 47.758 1.00 96.81 57 SER A N 1
ATOM 421 C CA . SER A 1 57 ? -27.393 -11.667 47.713 1.00 96.81 57 SER A CA 1
ATOM 422 C C . SER A 1 57 ? -27.227 -10.280 48.311 1.00 96.81 57 SER A C 1
ATOM 424 O O . SER A 1 57 ? -26.406 -10.088 49.210 1.00 96.81 57 SER A O 1
ATOM 426 N N . ASP A 1 58 ? -28.038 -9.336 47.848 1.00 97.19 58 ASP A N 1
ATOM 427 C CA . ASP A 1 58 ? -28.124 -8.009 48.444 1.00 97.19 58 ASP A CA 1
ATOM 428 C C . ASP A 1 58 ? -28.452 -8.093 49.942 1.00 97.19 58 ASP A C 1
ATOM 430 O O . ASP A 1 58 ? -29.180 -8.976 50.409 1.00 97.19 58 ASP A O 1
ATOM 434 N N . GLY A 1 59 ? -27.893 -7.152 50.698 1.00 92.50 59 GLY A N 1
ATOM 435 C CA . GLY A 1 59 ? -28.061 -7.044 52.144 1.00 92.50 59 GLY A CA 1
ATOM 436 C C . GLY A 1 59 ? -28.180 -5.582 52.550 1.00 92.50 59 GLY A C 1
ATOM 437 O O . GLY A 1 59 ? -29.070 -4.877 52.094 1.00 92.50 59 GLY A O 1
ATOM 438 N N . SER A 1 60 ? -27.254 -5.096 53.381 1.00 90.31 60 SER A N 1
ATOM 439 C CA . SER A 1 60 ? -27.151 -3.656 53.671 1.00 90.31 60 SER A CA 1
ATOM 440 C C . SER A 1 60 ? -26.657 -2.832 52.479 1.00 90.31 60 SER A C 1
ATOM 442 O O . SER A 1 60 ? -26.722 -1.608 52.533 1.00 90.31 60 SER A O 1
ATOM 444 N N . ARG A 1 61 ? -26.113 -3.501 51.453 1.00 93.75 61 ARG A N 1
ATOM 445 C CA . ARG A 1 61 ? -25.737 -2.924 50.162 1.00 93.75 61 ARG A CA 1
ATOM 446 C C . ARG A 1 61 ? -26.462 -3.667 49.042 1.00 93.75 61 ARG A C 1
ATOM 448 O O . ARG A 1 61 ? -26.572 -4.893 49.119 1.00 93.75 61 ARG A O 1
ATOM 455 N N . HIS A 1 62 ? -26.880 -2.951 48.004 1.00 96.62 62 HIS A N 1
ATOM 456 C CA . HIS A 1 62 ? -27.617 -3.500 46.855 1.00 96.62 62 HIS A CA 1
ATOM 457 C C . HIS A 1 62 ? -26.746 -3.703 45.601 1.00 96.62 62 HIS A C 1
ATOM 459 O O . HIS A 1 62 ? -27.176 -3.489 44.465 1.00 96.62 62 HIS A O 1
ATOM 465 N N . LEU A 1 63 ? -25.475 -4.068 45.798 1.00 97.62 63 LEU A N 1
ATOM 466 C CA . LEU A 1 63 ? -24.491 -4.152 44.715 1.00 97.62 63 LEU A CA 1
ATOM 467 C C . LEU A 1 63 ? -24.734 -5.322 43.754 1.00 97.62 63 LEU A C 1
ATOM 469 O O . LEU A 1 63 ? -24.362 -5.204 42.589 1.00 97.62 63 LEU A O 1
ATOM 473 N N . VAL A 1 64 ? -25.368 -6.419 44.188 1.00 98.00 64 VAL A N 1
ATOM 474 C CA . VAL A 1 64 ? -25.684 -7.539 43.288 1.00 98.00 64 VAL A CA 1
ATOM 475 C C . VAL A 1 64 ? -26.717 -7.085 42.268 1.00 98.00 64 VAL A C 1
ATOM 477 O O . VAL A 1 64 ? -26.532 -7.299 41.073 1.00 98.00 64 VAL A O 1
ATOM 480 N N . ARG A 1 65 ? -27.769 -6.385 42.702 1.00 96.75 65 ARG A N 1
ATOM 481 C CA . ARG A 1 65 ? -28.785 -5.863 41.780 1.00 96.75 65 ARG A CA 1
ATOM 482 C C . ARG A 1 65 ? -28.238 -4.787 40.847 1.00 96.75 65 ARG A C 1
ATOM 484 O O . ARG A 1 65 ? -28.571 -4.784 39.666 1.00 96.75 65 ARG A O 1
ATOM 491 N N . LEU A 1 66 ? -27.364 -3.905 41.333 1.00 97.81 66 LEU A N 1
ATOM 492 C CA . LEU A 1 66 ? -26.697 -2.924 40.468 1.00 97.81 66 LEU A CA 1
ATOM 493 C C . LEU A 1 66 ? -25.756 -3.589 39.453 1.00 97.81 66 LEU A C 1
ATOM 495 O O . LEU A 1 66 ? -25.650 -3.123 38.322 1.00 97.81 66 LEU A O 1
ATOM 499 N N . TYR A 1 67 ? -25.125 -4.707 39.814 1.00 98.25 67 TYR A N 1
ATOM 500 C CA . TYR A 1 67 ? -24.322 -5.499 38.885 1.00 98.25 67 TYR A CA 1
ATOM 501 C C . TYR A 1 67 ? -25.178 -6.169 37.809 1.00 98.25 67 TYR A C 1
ATOM 503 O O . TYR A 1 67 ? -24.849 -6.107 36.627 1.00 98.25 67 TYR A O 1
ATOM 511 N N . GLN A 1 68 ? -26.316 -6.749 38.201 1.00 97.56 68 GLN A N 1
ATOM 512 C CA . GLN A 1 68 ? -27.305 -7.274 37.258 1.00 97.56 68 GLN A CA 1
ATOM 513 C C . GLN A 1 68 ? -27.795 -6.175 36.304 1.00 97.56 68 GLN A C 1
ATOM 515 O O . GLN A 1 68 ? -27.940 -6.427 35.113 1.00 97.56 68 GLN A O 1
ATOM 520 N N . ALA A 1 69 ? -27.986 -4.944 36.796 1.00 95.75 69 ALA A N 1
ATOM 521 C CA . ALA A 1 69 ? -28.379 -3.810 35.958 1.00 95.75 69 ALA A CA 1
ATOM 522 C C . ALA A 1 69 ? -27.285 -3.480 34.941 1.00 95.75 69 ALA A C 1
ATOM 524 O O . ALA A 1 69 ? -27.576 -3.294 33.764 1.00 95.75 69 ALA A O 1
ATOM 525 N N . ALA A 1 70 ? -26.024 -3.471 35.381 1.00 96.25 70 ALA A N 1
ATOM 526 C CA . ALA A 1 70 ? -24.878 -3.239 34.514 1.00 96.25 70 ALA A CA 1
ATOM 527 C C . ALA A 1 70 ? -24.757 -4.309 33.409 1.00 96.25 70 ALA A C 1
ATOM 529 O O . ALA A 1 70 ? -24.488 -3.963 32.261 1.00 96.25 70 ALA A O 1
ATOM 530 N N . LEU A 1 71 ? -25.013 -5.588 33.723 1.00 96.69 71 LEU A N 1
ATOM 531 C CA . LEU A 1 71 ? -25.094 -6.671 32.731 1.00 96.69 71 LEU A CA 1
ATOM 532 C C . LEU A 1 71 ? -26.224 -6.431 31.717 1.00 96.69 71 LEU A C 1
ATOM 534 O O . LEU A 1 71 ? -25.975 -6.464 30.513 1.00 96.69 71 LEU A O 1
ATOM 538 N N . ILE A 1 72 ? -27.434 -6.122 32.195 1.00 94.12 72 ILE A N 1
ATOM 539 C CA . ILE A 1 72 ? -28.603 -5.835 31.345 1.00 94.12 72 ILE A CA 1
ATOM 540 C C . ILE A 1 72 ? -28.321 -4.668 30.395 1.00 94.12 72 ILE A C 1
ATOM 542 O O . ILE A 1 72 ? -28.608 -4.754 29.204 1.00 94.12 72 ILE A O 1
ATOM 546 N N . PHE A 1 73 ? -27.707 -3.596 30.893 1.00 92.50 73 PHE A N 1
ATOM 547 C CA . PHE A 1 73 ? -27.353 -2.428 30.086 1.00 92.50 73 PHE A CA 1
ATOM 548 C C . PHE A 1 73 ? -26.278 -2.709 29.027 1.00 92.50 73 PHE A C 1
ATOM 550 O O . PHE A 1 73 ? -26.192 -1.978 28.047 1.00 92.50 73 PHE A O 1
ATOM 557 N N . ASN A 1 74 ? -25.502 -3.785 29.182 1.00 93.50 74 ASN A N 1
ATOM 558 C CA . ASN A 1 74 ? -24.552 -4.268 28.178 1.00 93.50 74 ASN A CA 1
ATOM 559 C C . ASN A 1 74 ? -25.131 -5.399 27.301 1.00 93.50 74 ASN A C 1
ATOM 561 O O . ASN A 1 74 ? -24.378 -6.073 26.603 1.00 93.50 74 ASN A O 1
ATOM 565 N N . GLY A 1 75 ? -26.452 -5.621 27.331 1.00 92.12 75 GLY A N 1
ATOM 566 C CA . GLY A 1 75 ? -27.143 -6.576 26.458 1.00 92.12 75 GLY A CA 1
ATOM 567 C C . GLY A 1 75 ? -27.208 -8.016 26.975 1.00 92.12 75 GLY A C 1
ATOM 568 O O . GLY A 1 75 ? -27.526 -8.916 26.203 1.00 92.12 75 GLY A O 1
ATOM 569 N N . TYR A 1 76 ? -26.922 -8.255 28.259 1.00 93.94 76 TYR A N 1
ATOM 570 C CA . TYR A 1 76 ? -26.964 -9.594 28.857 1.00 93.94 76 TYR A CA 1
ATOM 571 C C . TYR A 1 76 ? -28.262 -9.815 29.640 1.00 93.94 76 TYR A C 1
ATOM 573 O O . TYR A 1 76 ? -28.612 -9.040 30.530 1.00 93.94 76 TYR A O 1
ATOM 581 N N . GLU A 1 77 ? -28.973 -10.901 29.343 1.00 90.25 77 GLU A N 1
ATOM 582 C CA . GLU A 1 77 ? -30.269 -11.202 29.958 1.00 90.25 77 GLU A CA 1
ATOM 583 C C . GLU A 1 77 ? -30.108 -11.903 31.312 1.00 90.25 77 GLU A C 1
ATOM 585 O O . GLU A 1 77 ? -29.675 -13.051 31.390 1.00 90.25 77 GLU A O 1
ATOM 590 N N . VAL A 1 78 ? -30.485 -11.220 32.394 1.00 87.44 78 VAL A N 1
ATOM 591 C CA . VAL A 1 78 ? -30.521 -11.803 33.742 1.00 87.44 78 VAL A CA 1
ATOM 592 C C . VAL A 1 78 ? -31.952 -12.236 34.072 1.00 87.44 78 VAL A C 1
ATOM 594 O O . VAL A 1 78 ? -32.854 -11.400 34.097 1.00 87.44 78 VAL A O 1
ATOM 597 N N . ASP A 1 79 ? -32.162 -13.522 34.383 1.00 85.88 79 ASP A N 1
ATOM 598 C CA . ASP A 1 79 ? -33.505 -14.096 34.602 1.00 85.88 79 ASP A CA 1
ATOM 599 C C . ASP A 1 79 ? -34.253 -13.490 35.804 1.00 85.88 79 ASP A C 1
ATOM 601 O O . ASP A 1 79 ? -35.485 -13.446 35.830 1.00 85.88 79 ASP A O 1
ATOM 605 N N . SER A 1 80 ? -33.520 -13.031 36.823 1.00 85.88 80 SER A N 1
ATOM 606 C CA . SER A 1 80 ? -34.070 -12.522 38.079 1.00 85.88 80 SER A CA 1
ATOM 607 C C . SER A 1 80 ? -33.341 -11.261 38.541 1.00 85.88 80 SER A C 1
ATOM 609 O O . SER A 1 80 ? -32.203 -11.313 39.003 1.00 85.88 80 SER A O 1
ATOM 611 N N . PHE A 1 81 ? -34.025 -10.115 38.496 1.00 90.75 81 PHE A N 1
ATOM 612 C CA . PHE A 1 81 ? -33.512 -8.823 38.978 1.00 90.75 81 PHE A CA 1
ATOM 613 C C . PHE A 1 81 ? -33.803 -8.594 40.477 1.00 90.75 81 PHE A C 1
ATOM 615 O O . PHE A 1 81 ? -34.286 -7.541 40.897 1.00 90.75 81 PHE A O 1
ATOM 622 N N . LEU A 1 82 ? -33.583 -9.616 41.308 1.00 92.19 82 LEU A N 1
ATOM 623 C CA . LEU A 1 82 ? -33.905 -9.579 42.742 1.00 92.19 82 LEU A CA 1
ATOM 624 C C . LEU A 1 82 ? -32.697 -9.261 43.634 1.00 92.19 82 LEU A C 1
ATOM 626 O O . LEU A 1 82 ? -32.862 -9.141 44.849 1.00 92.19 82 LEU A O 1
ATOM 630 N N . GLY A 1 83 ? -31.506 -9.064 43.059 1.00 96.00 83 GLY A N 1
ATOM 631 C CA . GLY A 1 83 ? -30.276 -8.915 43.836 1.00 96.00 83 GLY A CA 1
ATOM 632 C C . GLY A 1 83 ? -29.773 -10.247 44.381 1.00 96.00 83 GLY A C 1
ATOM 633 O O . GLY A 1 83 ? -29.309 -10.314 45.514 1.00 96.00 83 GLY A O 1
ATOM 634 N N . GLN A 1 84 ? -29.914 -11.319 43.600 1.00 96.94 84 GLN A N 1
ATOM 635 C CA . GLN A 1 84 ? -29.366 -12.642 43.899 1.00 96.94 84 GLN A CA 1
ATOM 636 C C . GLN A 1 84 ? -28.435 -13.055 42.763 1.00 96.94 84 GLN A C 1
ATOM 638 O O . GLN A 1 84 ? -28.861 -13.145 41.617 1.00 96.94 84 GLN A O 1
ATOM 643 N N . PHE A 1 85 ? -27.171 -13.318 43.080 1.00 97.50 85 PHE A N 1
ATOM 644 C CA . PHE A 1 85 ? -26.184 -13.792 42.120 1.00 97.50 85 PHE A CA 1
ATOM 645 C C . PHE A 1 85 ? -26.379 -15.298 41.941 1.00 97.50 85 PHE A C 1
ATOM 647 O O . PHE A 1 85 ? -25.711 -16.125 42.563 1.00 97.50 85 PHE A O 1
ATOM 654 N N . ASP A 1 86 ? -27.380 -15.650 41.149 1.00 95.88 86 ASP A N 1
ATOM 655 C CA . ASP A 1 86 ? -27.760 -17.020 40.833 1.00 95.88 86 ASP A CA 1
ATOM 656 C C . ASP A 1 86 ? -26.929 -17.603 39.674 1.00 95.88 86 ASP A C 1
ATOM 658 O O . ASP A 1 86 ? -25.982 -16.992 39.167 1.00 95.88 86 ASP A O 1
ATOM 662 N N . SER A 1 87 ? -27.263 -18.829 39.259 1.00 95.81 87 SER A N 1
ATOM 663 C CA . SER A 1 87 ? -26.585 -19.497 38.143 1.00 95.81 87 SER A CA 1
ATOM 664 C C . SER A 1 87 ? -26.762 -18.758 36.816 1.00 95.81 87 SER A C 1
ATOM 666 O O . SER A 1 87 ? -25.857 -18.800 35.988 1.00 95.81 87 SER A O 1
ATOM 668 N N . SER A 1 88 ? -27.892 -18.071 36.624 1.00 95.06 88 SER A N 1
ATOM 669 C CA . SER A 1 88 ? -28.152 -17.255 35.432 1.00 95.06 88 SER A CA 1
ATOM 670 C C . SER A 1 88 ? -27.203 -16.056 35.387 1.00 95.06 88 SER A C 1
ATOM 672 O O . SER A 1 88 ? -26.440 -15.893 34.437 1.00 95.06 88 SER A O 1
ATOM 674 N N . THR A 1 89 ? -27.118 -15.296 36.485 1.00 97.06 89 THR A N 1
ATOM 675 C CA . THR A 1 89 ? -26.191 -14.163 36.629 1.00 97.06 89 THR A CA 1
ATOM 676 C C . THR A 1 89 ? -24.734 -14.601 36.443 1.00 97.06 89 THR A C 1
ATOM 678 O O . THR A 1 89 ? -23.962 -13.924 35.760 1.00 97.06 89 THR A O 1
ATOM 681 N N . GLN A 1 90 ? -24.349 -15.759 36.992 1.00 97.88 90 GLN A N 1
ATOM 682 C CA . GLN A 1 90 ? -23.022 -16.339 36.772 1.00 97.88 90 GLN A CA 1
ATOM 683 C C . GLN A 1 90 ? -22.760 -16.652 35.292 1.00 97.88 90 GLN A C 1
ATOM 685 O O . GLN A 1 90 ? -21.682 -16.338 34.788 1.00 97.88 90 GLN A O 1
ATOM 690 N N . GLN A 1 91 ? -23.718 -17.265 34.593 1.00 97.69 91 GLN A N 1
ATOM 691 C CA . GLN A 1 91 ? -23.582 -17.585 33.170 1.00 97.69 91 GLN A CA 1
ATOM 692 C C . GLN A 1 91 ? -23.447 -16.324 32.314 1.00 97.69 91 GLN A C 1
ATOM 694 O O . GLN A 1 91 ? -22.547 -16.261 31.478 1.00 97.69 91 GLN A O 1
ATOM 699 N N . GLN A 1 92 ? -24.255 -15.293 32.572 1.00 98.06 92 GLN A N 1
ATOM 700 C CA . GLN A 1 92 ? -24.129 -14.007 31.883 1.00 98.06 92 GLN A CA 1
ATOM 701 C C . GLN A 1 92 ? -22.792 -13.321 32.179 1.00 98.06 92 GLN A C 1
ATOM 703 O O . GLN A 1 92 ? -22.150 -12.790 31.277 1.00 98.06 92 GLN A O 1
ATOM 708 N N . THR A 1 93 ? -22.318 -13.403 33.426 1.00 98.50 93 THR A N 1
ATOM 709 C CA . THR A 1 93 ? -20.992 -12.902 33.815 1.00 98.50 93 THR A CA 1
ATOM 710 C C . THR A 1 93 ? -19.881 -13.593 33.027 1.00 98.50 93 THR A C 1
ATOM 712 O O . THR A 1 93 ? -18.988 -12.923 32.516 1.00 98.50 93 THR A O 1
ATOM 715 N N . LEU A 1 94 ? -19.938 -14.923 32.897 1.00 98.62 94 LEU A N 1
ATOM 716 C CA . LEU A 1 94 ? -18.988 -15.687 32.083 1.00 98.62 94 LEU A CA 1
ATOM 717 C C . LEU A 1 94 ? -19.059 -15.275 30.609 1.00 98.62 94 LEU A C 1
ATOM 719 O O . LEU A 1 94 ? -18.017 -15.103 29.981 1.00 98.62 94 LEU A O 1
ATOM 723 N N . GLY A 1 95 ? -20.265 -15.108 30.062 1.00 98.38 95 GLY A N 1
ATOM 724 C CA . GLY A 1 95 ? -20.470 -14.638 28.692 1.00 98.38 95 GLY A CA 1
ATOM 725 C C . GLY A 1 95 ? -19.799 -13.288 28.452 1.00 98.38 95 GLY A C 1
ATOM 726 O O . GLY A 1 95 ? -18.974 -13.168 27.549 1.00 98.38 95 GLY A O 1
ATOM 727 N N . PHE A 1 96 ? -20.071 -12.314 29.323 1.00 98.56 96 PHE A N 1
ATOM 728 C CA . PHE A 1 96 ? -19.483 -10.981 29.241 1.00 98.56 96 PHE A CA 1
ATOM 729 C C . PHE A 1 96 ? -17.961 -11.009 29.374 1.00 98.56 96 PHE A C 1
ATOM 731 O O . PHE A 1 96 ? -17.266 -10.440 28.538 1.00 98.56 96 PHE A O 1
ATOM 738 N N . GLN A 1 97 ? -17.427 -11.712 30.379 1.00 98.50 97 GLN A N 1
ATOM 739 C CA . GLN A 1 97 ? -15.981 -11.819 30.584 1.00 98.50 97 GLN A CA 1
ATOM 740 C C . GLN A 1 97 ? -15.271 -12.408 29.362 1.00 98.50 97 GLN A C 1
ATOM 742 O O . GLN A 1 97 ? -14.264 -11.850 28.938 1.00 98.50 97 GLN A O 1
ATOM 747 N N . ASN A 1 98 ? -15.811 -13.476 28.766 1.00 98.19 98 ASN A N 1
ATOM 748 C CA . ASN A 1 98 ? -15.258 -14.045 27.536 1.00 98.19 98 ASN A CA 1
ATOM 749 C C . ASN A 1 98 ? -15.351 -13.060 26.363 1.00 98.19 98 ASN A C 1
ATOM 751 O O . ASN A 1 98 ? -14.394 -12.911 25.610 1.00 98.19 98 ASN A O 1
ATOM 755 N N . PHE A 1 99 ? -16.481 -12.366 26.213 1.00 98.25 99 PHE A N 1
ATOM 756 C CA . PHE A 1 99 ? -16.688 -11.417 25.121 1.00 98.25 99 PHE A CA 1
ATOM 757 C C . PHE A 1 99 ? -15.686 -10.256 25.145 1.00 98.25 99 PHE A C 1
ATOM 759 O O . PHE A 1 99 ? -15.144 -9.911 24.093 1.00 98.25 99 PHE A O 1
ATOM 766 N N . VAL A 1 100 ? -15.422 -9.688 26.328 1.00 97.25 100 VAL A N 1
ATOM 767 C CA . VAL A 1 100 ? -14.462 -8.585 26.520 1.00 97.25 100 VAL A CA 1
ATOM 768 C C . VAL A 1 100 ? -13.027 -9.057 26.797 1.00 97.25 100 VAL A C 1
ATOM 770 O O . VAL A 1 100 ? -12.183 -8.235 27.150 1.00 97.25 100 VAL A O 1
ATOM 773 N N . GLU A 1 101 ? -12.744 -10.357 26.648 1.00 97.38 101 GLU A N 1
ATOM 774 C CA . GLU A 1 101 ? -11.411 -10.976 26.797 1.00 97.38 101 GLU A CA 1
ATOM 775 C C . GLU A 1 101 ? -10.793 -10.789 28.199 1.00 97.38 101 GLU A C 1
ATOM 777 O O . GLU A 1 101 ? -9.585 -10.627 28.383 1.00 97.38 101 GLU A O 1
ATOM 782 N N . LEU A 1 102 ? -11.643 -10.807 29.227 1.00 97.38 102 LEU A N 1
ATOM 783 C CA . LEU A 1 102 ? -11.238 -10.914 30.627 1.00 97.38 102 LEU A CA 1
ATOM 784 C C . LEU A 1 102 ? -11.136 -12.383 31.055 1.00 97.38 102 LEU A C 1
ATOM 786 O O . LEU A 1 102 ? -11.715 -13.284 30.452 1.00 97.38 102 LEU A O 1
ATOM 790 N N . ALA A 1 103 ? -10.454 -12.633 32.176 1.00 96.06 103 ALA A N 1
ATOM 791 C CA . ALA A 1 103 ? -10.489 -13.946 32.811 1.00 96.06 103 ALA A CA 1
ATOM 792 C C . ALA A 1 103 ? -11.937 -14.325 33.183 1.00 96.06 103 ALA A C 1
ATOM 794 O O . ALA A 1 103 ? -12.590 -13.620 33.956 1.00 96.06 103 ALA A O 1
ATOM 795 N N . ALA A 1 104 ? -12.415 -15.456 32.659 1.00 96.69 104 ALA A N 1
ATOM 796 C CA . ALA A 1 104 ? -13.771 -15.958 32.864 1.00 96.69 104 ALA A CA 1
ATOM 797 C C . ALA A 1 104 ? -13.945 -16.603 34.253 1.00 96.69 104 ALA A C 1
ATOM 799 O O . ALA A 1 104 ? -14.029 -17.822 34.398 1.00 96.69 104 ALA A O 1
ATOM 800 N N . THR A 1 105 ? -13.960 -15.779 35.302 1.00 97.62 105 THR A N 1
ATOM 801 C CA . THR A 1 105 ? -14.117 -16.224 36.695 1.00 97.62 105 THR A CA 1
ATOM 802 C C . THR A 1 105 ? -15.559 -16.575 37.062 1.00 97.62 105 THR A C 1
ATOM 804 O O . THR A 1 105 ? -15.778 -17.245 38.069 1.00 97.62 105 THR A O 1
ATOM 807 N N . GLY A 1 106 ? -16.549 -16.082 36.308 1.00 98.00 106 GLY A N 1
ATOM 808 C CA . GLY A 1 106 ? -17.976 -16.239 36.620 1.00 98.00 106 GLY A CA 1
ATOM 809 C C . GLY A 1 106 ? -18.399 -15.558 37.923 1.00 98.00 106 GLY A C 1
ATOM 810 O O . GLY A 1 106 ? -19.386 -15.945 38.547 1.00 98.00 106 GLY A O 1
ATOM 811 N N . ALA A 1 107 ? -17.622 -14.570 38.353 1.00 98.25 107 ALA A N 1
ATOM 812 C CA . ALA A 1 107 ? -17.835 -13.782 39.557 1.00 98.25 107 ALA A CA 1
ATOM 813 C C . ALA A 1 107 ? -17.615 -12.307 39.221 1.00 98.25 107 ALA A C 1
ATOM 815 O O . ALA A 1 107 ? -16.747 -11.985 38.404 1.00 98.25 107 ALA A O 1
ATOM 816 N N . ALA A 1 108 ? -18.357 -11.422 39.881 1.00 98.25 108 ALA A N 1
ATOM 817 C CA . ALA A 1 108 ? -18.095 -9.996 39.827 1.00 98.25 108 ALA A CA 1
ATOM 818 C C . ALA A 1 108 ? -16.724 -9.709 40.455 1.00 98.25 108 ALA A C 1
ATOM 820 O O . ALA A 1 108 ? -16.412 -10.138 41.568 1.00 98.25 108 ALA A O 1
ATOM 821 N N . ASN A 1 109 ? -15.888 -8.990 39.716 1.00 97.94 109 ASN A N 1
ATOM 822 C CA . ASN A 1 109 ? -14.585 -8.509 40.155 1.00 97.94 109 ASN A CA 1
ATOM 823 C C . ASN A 1 109 ? -14.359 -7.099 39.594 1.00 97.94 109 ASN A C 1
ATOM 825 O O . ASN A 1 109 ? -15.138 -6.629 38.760 1.00 97.94 109 ASN A O 1
ATOM 829 N N . PHE A 1 110 ? -13.299 -6.423 40.041 1.00 98.38 110 PHE A N 1
ATOM 830 C CA . PHE A 1 110 ? -13.034 -5.039 39.644 1.00 98.38 110 PHE A CA 1
ATOM 831 C C . PHE A 1 110 ? -12.978 -4.852 38.121 1.00 98.38 110 PHE A C 1
ATOM 833 O O . PHE A 1 110 ? -13.649 -3.964 37.605 1.00 98.38 110 PHE A O 1
ATOM 840 N N . SER A 1 111 ? -12.239 -5.695 37.395 1.00 97.94 111 SER A N 1
ATOM 841 C CA . SER A 1 111 ? -12.083 -5.538 35.944 1.00 97.94 111 SER A CA 1
ATOM 842 C C . SER A 1 111 ? -13.389 -5.785 35.184 1.00 97.94 111 SER A C 1
ATOM 844 O O . SER A 1 111 ? -13.660 -5.116 34.186 1.00 97.94 111 SER A O 1
ATOM 846 N N . THR A 1 112 ? -14.237 -6.688 35.688 1.00 98.38 112 THR A N 1
ATOM 847 C CA . THR A 1 112 ? -15.571 -6.938 35.122 1.00 98.38 112 THR A CA 1
ATOM 848 C C . THR A 1 112 ? -16.495 -5.748 35.365 1.00 98.38 112 THR A C 1
ATOM 850 O O . THR A 1 112 ? -17.131 -5.274 34.432 1.00 98.38 112 THR A O 1
ATOM 853 N N . TRP A 1 113 ? -16.518 -5.210 36.589 1.00 98.38 113 TRP A N 1
ATOM 854 C CA . TRP A 1 113 ? -17.245 -3.978 36.901 1.00 98.38 113 TRP A CA 1
ATOM 855 C C . TRP A 1 113 ? -16.786 -2.805 36.042 1.00 98.38 113 TRP A C 1
ATOM 857 O O . TRP A 1 113 ? -17.617 -2.117 35.465 1.00 98.38 113 TRP A O 1
ATOM 867 N N . ALA A 1 114 ? -15.477 -2.585 35.936 1.00 97.81 114 ALA A N 1
ATOM 868 C CA . ALA A 1 114 ? -14.933 -1.485 35.155 1.00 97.81 114 ALA A CA 1
ATOM 869 C C . ALA A 1 114 ? -15.387 -1.576 33.691 1.00 97.81 114 ALA A C 1
ATOM 871 O O . ALA A 1 114 ? -15.916 -0.604 33.164 1.00 97.81 114 ALA A O 1
ATOM 872 N N . SER A 1 115 ? -15.278 -2.759 33.076 1.00 97.06 115 SER A N 1
ATOM 873 C CA . SER A 1 115 ? -15.665 -2.977 31.671 1.00 97.06 115 SER A CA 1
ATOM 874 C C . SER A 1 115 ? -17.171 -2.820 31.423 1.00 97.06 115 SER A C 1
ATOM 876 O O . SER A 1 115 ? -17.570 -2.470 30.318 1.00 97.06 115 SER A O 1
ATOM 878 N N . LEU A 1 116 ? -18.011 -3.058 32.439 1.00 96.38 116 LEU A N 1
ATOM 879 C CA . LEU A 1 116 ? -19.457 -2.819 32.361 1.00 96.38 116 LEU A CA 1
ATOM 880 C C . LEU A 1 116 ? -19.830 -1.334 32.510 1.00 96.38 116 LEU A C 1
ATOM 882 O O . LEU A 1 116 ? -20.889 -0.923 32.037 1.00 96.38 116 LEU A O 1
ATOM 886 N N . LEU A 1 117 ? -19.009 -0.546 33.214 1.00 95.25 117 LEU A N 1
ATOM 887 C CA . LEU A 1 117 ? -19.377 0.790 33.699 1.00 95.25 117 LEU A CA 1
ATOM 888 C C . LEU A 1 117 ? -18.731 1.953 32.940 1.00 95.25 117 LEU A C 1
ATOM 890 O O . LEU A 1 117 ? -19.303 3.045 32.923 1.00 95.25 117 LEU A O 1
ATOM 894 N N . VAL A 1 118 ? -17.543 1.762 32.368 1.00 94.75 118 VAL A N 1
ATOM 895 C CA . VAL A 1 118 ? -16.807 2.789 31.619 1.00 94.75 118 VAL A CA 1
ATOM 896 C C . VAL A 1 118 ? -16.177 2.172 30.376 1.00 94.75 118 VAL A C 1
ATOM 898 O O . VAL A 1 118 ? -15.788 1.006 30.400 1.00 94.75 118 VAL A O 1
ATOM 901 N N . SER A 1 119 ? -16.075 2.951 29.297 1.00 95.50 119 SER A N 1
ATOM 902 C CA . SER A 1 119 ? -15.566 2.478 28.007 1.00 95.50 119 SER A CA 1
ATOM 903 C C . SER A 1 119 ? -14.171 1.863 28.125 1.00 95.50 119 SER A C 1
ATOM 905 O O . SER A 1 119 ? -13.979 0.720 27.744 1.00 95.50 119 SER A O 1
ATOM 907 N N . THR A 1 120 ? -13.235 2.532 28.800 1.00 96.50 120 THR A N 1
ATOM 908 C CA . THR A 1 120 ? -11.860 2.033 29.010 1.00 96.50 120 THR A CA 1
ATOM 909 C C . THR A 1 120 ? -11.747 0.716 29.771 1.00 96.50 120 THR A C 1
ATOM 911 O O . THR A 1 120 ? -10.674 0.107 29.810 1.00 96.50 120 THR A O 1
ATOM 914 N N . GLY A 1 121 ? -12.810 0.303 30.462 1.00 96.62 121 GLY A N 1
ATOM 915 C CA . GLY A 1 121 ? -12.755 -0.783 31.419 1.00 96.62 121 GLY A CA 1
ATOM 916 C C . GLY A 1 121 ? -11.670 -0.578 32.480 1.00 96.62 121 GLY A C 1
ATOM 917 O O . GLY A 1 121 ? -11.482 0.504 33.039 1.00 96.62 121 GLY A O 1
ATOM 918 N N . ASP A 1 122 ? -10.962 -1.656 32.807 1.00 96.88 122 ASP A N 1
ATOM 919 C CA . ASP A 1 122 ? -9.795 -1.589 33.684 1.00 96.88 122 ASP A CA 1
ATOM 920 C C . ASP A 1 122 ? -8.547 -1.235 32.871 1.00 96.88 122 ASP A C 1
ATOM 922 O O . ASP A 1 122 ? -7.937 -2.104 32.250 1.00 96.88 122 ASP A O 1
ATOM 926 N N . VAL A 1 123 ? -8.123 0.030 32.936 1.00 96.00 123 VAL A N 1
ATOM 927 C CA . VAL A 1 123 ? -6.912 0.535 32.257 1.00 96.00 123 VAL A CA 1
ATOM 928 C C . VAL A 1 123 ? -5.638 -0.243 32.612 1.00 96.00 123 VAL A C 1
ATOM 930 O O . VAL A 1 123 ? -4.664 -0.248 31.854 1.00 96.00 123 VAL A O 1
ATOM 933 N N . ASN A 1 124 ? -5.620 -0.950 33.747 1.00 95.00 124 ASN A N 1
ATOM 934 C CA . ASN A 1 124 ? -4.489 -1.770 34.172 1.00 95.00 124 ASN A CA 1
ATOM 935 C C . ASN A 1 124 ? -4.598 -3.233 33.729 1.00 95.00 124 ASN A C 1
ATOM 937 O O . ASN A 1 124 ? -3.649 -3.986 33.960 1.00 95.00 124 ASN A O 1
ATOM 941 N N . ARG A 1 125 ? -5.681 -3.641 33.049 1.00 94.94 125 ARG A N 1
ATOM 942 C CA . ARG A 1 125 ? -5.816 -5.011 32.537 1.00 94.94 125 ARG A CA 1
ATOM 943 C C . ARG A 1 125 ? -4.640 -5.350 31.613 1.00 94.94 125 ARG A C 1
ATOM 945 O O . ARG A 1 125 ? -4.235 -4.482 30.835 1.00 94.94 125 ARG A O 1
ATOM 952 N N . PRO A 1 126 ? -4.031 -6.543 31.712 1.00 94.25 126 PRO A N 1
ATOM 953 C CA . PRO A 1 126 ? -2.872 -6.883 30.893 1.00 94.25 126 PRO A CA 1
ATOM 954 C C . PRO A 1 126 ? -3.166 -6.738 29.399 1.00 94.25 126 PRO A C 1
ATOM 956 O O . PRO A 1 126 ? -4.262 -7.058 28.950 1.00 94.25 126 PRO A O 1
ATOM 959 N N . SER A 1 127 ? -2.176 -6.272 28.641 1.00 96.06 127 SER A N 1
ATOM 960 C CA . SER A 1 127 ? -2.243 -6.238 27.184 1.00 96.06 127 SER A CA 1
ATOM 961 C C . SER A 1 127 ? -0.886 -6.502 26.562 1.00 96.06 127 SER A C 1
ATOM 963 O O . SER A 1 127 ? 0.146 -6.243 27.178 1.00 96.06 127 SER A O 1
ATOM 965 N N . ASN A 1 128 ? -0.915 -6.983 25.328 1.00 97.44 128 ASN A N 1
ATOM 966 C CA . ASN A 1 128 ? 0.235 -7.170 24.464 1.00 97.44 128 ASN A CA 1
ATOM 967 C C . ASN A 1 128 ? 0.057 -6.471 23.098 1.00 97.44 128 ASN A C 1
ATOM 969 O O . ASN A 1 128 ? 0.819 -6.762 22.175 1.00 97.44 128 ASN A O 1
ATOM 973 N N . ALA A 1 129 ? -0.904 -5.549 22.955 1.00 98.50 129 ALA A N 1
ATOM 974 C CA . ALA A 1 129 ? -1.022 -4.687 21.779 1.00 98.50 129 ALA A CA 1
ATOM 975 C C . ALA A 1 129 ? -0.965 -3.193 22.128 1.00 98.50 129 ALA A C 1
ATOM 977 O O . ALA A 1 129 ? -1.327 -2.767 23.227 1.00 98.50 129 ALA A O 1
ATOM 978 N N . CYS A 1 130 ? -0.493 -2.398 21.180 1.00 98.62 130 CYS A N 1
ATOM 979 C CA . CYS A 1 130 ? -0.547 -0.946 21.230 1.00 98.62 130 CYS A CA 1
ATOM 980 C C . CYS A 1 130 ? -0.741 -0.372 19.829 1.00 98.62 130 CYS A C 1
ATOM 982 O O . CYS A 1 130 ? -0.638 -1.098 18.843 1.00 98.62 130 CYS A O 1
ATOM 984 N N . ASP A 1 131 ? -0.977 0.923 19.728 1.00 98.56 131 ASP A N 1
ATOM 985 C CA . ASP A 1 131 ? -0.709 1.690 18.519 1.00 98.56 131 ASP A CA 1
ATOM 986 C C . ASP A 1 131 ? 0.135 2.919 18.866 1.00 98.56 131 ASP A C 1
ATOM 988 O O . ASP A 1 131 ? 0.376 3.240 20.033 1.00 98.56 131 ASP A O 1
ATOM 992 N N . THR A 1 132 ? 0.711 3.543 17.849 1.00 97.56 132 THR A N 1
ATOM 993 C CA . THR A 1 132 ? 1.515 4.749 18.040 1.00 97.56 132 THR A CA 1
ATOM 994 C C . THR A 1 132 ? 1.577 5.531 16.750 1.00 97.56 132 THR A C 1
ATOM 996 O O . THR A 1 132 ? 1.658 4.945 15.671 1.00 97.56 132 THR A O 1
ATOM 999 N N . ALA A 1 133 ? 1.606 6.858 16.847 1.00 95.19 133 ALA A N 1
ATOM 1000 C CA . ALA A 1 133 ? 1.945 7.733 15.733 1.00 95.19 133 ALA A CA 1
ATOM 1001 C C . ALA A 1 133 ? 3.458 7.746 15.450 1.00 95.19 133 ALA A C 1
ATOM 1003 O O . ALA A 1 133 ? 3.864 8.022 14.330 1.00 95.19 133 ALA A O 1
ATOM 1004 N N . THR A 1 134 ? 4.305 7.413 16.426 1.00 95.00 134 THR A N 1
ATOM 1005 C CA . THR A 1 134 ? 5.762 7.536 16.288 1.00 95.00 134 THR A CA 1
ATOM 1006 C C . THR A 1 134 ? 6.356 6.360 15.501 1.00 95.00 134 THR A C 1
ATOM 1008 O O . THR A 1 134 ? 6.196 5.215 15.927 1.00 95.00 134 THR A O 1
ATOM 1011 N N . PRO A 1 135 ? 7.126 6.599 14.422 1.00 93.75 135 PRO A N 1
ATOM 1012 C CA . PRO A 1 135 ? 7.849 5.537 13.729 1.00 93.75 135 PRO A CA 1
ATOM 1013 C C . PRO A 1 135 ? 8.783 4.723 14.630 1.00 93.75 135 PRO A C 1
ATOM 1015 O O . PRO A 1 135 ? 9.566 5.258 15.425 1.00 93.75 135 PRO A O 1
ATOM 1018 N N . LEU A 1 136 ? 8.730 3.400 14.478 1.00 94.94 136 LEU A N 1
ATOM 1019 C CA . LEU A 1 136 ? 9.542 2.448 15.228 1.00 94.94 136 LEU A CA 1
ATOM 1020 C C . LEU A 1 136 ? 10.963 2.353 14.655 1.00 94.94 136 LEU A C 1
ATOM 1022 O O . LEU A 1 136 ? 11.341 1.428 13.927 1.00 94.94 136 LEU A O 1
ATOM 1026 N N . HIS A 1 137 ? 11.780 3.338 15.019 1.00 91.88 137 HIS A N 1
ATOM 1027 C CA . HIS A 1 137 ? 13.223 3.323 14.792 1.00 91.88 137 HIS A CA 1
ATOM 1028 C C . HIS A 1 137 ? 13.926 2.261 15.660 1.00 91.88 137 HIS A C 1
ATOM 1030 O O . HIS A 1 137 ? 13.401 1.883 16.714 1.00 91.88 137 HIS A O 1
ATOM 1036 N N . PRO A 1 138 ? 15.157 1.838 15.300 1.00 93.38 138 PRO A N 1
ATOM 1037 C CA . PRO A 1 138 ? 15.912 0.833 16.056 1.00 93.38 138 PRO A CA 1
ATOM 1038 C C . PRO A 1 138 ? 16.024 1.096 17.567 1.00 93.38 138 PRO A C 1
ATOM 1040 O O . PRO A 1 138 ? 16.015 0.155 18.352 1.00 93.38 138 PRO A O 1
ATOM 1043 N N . LEU A 1 139 ? 16.084 2.363 17.996 1.00 94.31 139 LEU A N 1
ATOM 1044 C CA . LEU A 1 139 ? 16.188 2.730 19.416 1.00 94.31 139 LEU A CA 1
ATOM 1045 C C . LEU A 1 139 ? 14.864 2.641 20.196 1.00 94.31 139 LEU A C 1
ATOM 1047 O O . LEU A 1 139 ? 14.896 2.596 21.423 1.00 94.31 139 LEU A O 1
ATOM 1051 N N . LYS A 1 140 ? 13.710 2.632 19.515 1.00 95.31 140 LYS A N 1
ATOM 1052 C CA . LYS A 1 140 ? 12.378 2.628 20.148 1.00 95.31 140 LYS A CA 1
ATOM 1053 C C . LYS A 1 140 ? 11.793 1.223 20.278 1.00 95.31 140 LYS A C 1
ATOM 1055 O O . LYS A 1 140 ? 11.096 0.950 21.251 1.00 95.31 140 LYS A O 1
ATOM 1060 N N . ILE A 1 141 ? 12.110 0.318 19.347 1.00 95.69 141 ILE A N 1
ATOM 1061 C CA . ILE A 1 141 ? 11.600 -1.065 19.353 1.00 95.69 141 ILE A CA 1
ATOM 1062 C C . ILE A 1 141 ? 11.865 -1.793 20.685 1.00 95.69 141 ILE A C 1
ATOM 1064 O O . ILE A 1 141 ? 10.914 -2.366 21.218 1.00 95.69 141 ILE A O 1
ATOM 1068 N N . PRO A 1 142 ? 13.070 -1.723 21.294 1.00 95.44 142 PRO A N 1
ATOM 1069 C CA . PRO A 1 142 ? 13.317 -2.380 22.576 1.00 95.44 142 PRO A CA 1
ATOM 1070 C C . PRO A 1 142 ? 12.411 -1.891 23.713 1.00 95.44 142 PRO A C 1
ATOM 1072 O O . PRO A 1 142 ? 12.090 -2.675 24.606 1.00 95.44 142 PRO A O 1
ATOM 1075 N N . SER A 1 143 ? 11.983 -0.621 23.697 1.00 96.94 143 SER A N 1
ATOM 1076 C CA . SER A 1 143 ? 11.032 -0.084 24.683 1.00 96.94 143 SER A CA 1
ATOM 1077 C C . SER A 1 143 ? 9.659 -0.743 24.546 1.00 96.94 143 SER A C 1
ATOM 1079 O O . SER A 1 143 ? 9.035 -1.066 25.553 1.00 96.94 143 SER A O 1
ATOM 1081 N N . VAL A 1 144 ? 9.214 -0.986 23.310 1.00 97.50 144 VAL A N 1
ATOM 1082 C CA . VAL A 1 144 ? 7.937 -1.651 23.008 1.00 97.50 144 VAL A CA 1
ATOM 1083 C C . VAL A 1 144 ? 7.985 -3.123 23.425 1.00 97.50 144 VAL A C 1
ATOM 1085 O O . VAL A 1 144 ? 7.132 -3.572 24.191 1.00 97.50 144 VAL A O 1
ATOM 1088 N N . THR A 1 145 ? 9.018 -3.862 23.004 1.00 96.56 145 THR A N 1
ATOM 1089 C CA . THR A 1 145 ? 9.151 -5.296 23.315 1.00 96.56 145 THR A CA 1
ATOM 1090 C C . THR A 1 145 ? 9.346 -5.543 24.813 1.00 96.56 145 THR A C 1
ATOM 1092 O O . THR A 1 145 ? 8.732 -6.449 25.372 1.00 96.56 145 THR A O 1
ATOM 1095 N N . SER A 1 146 ? 10.160 -4.728 25.496 1.00 95.62 146 SER A N 1
ATOM 1096 C CA . SER A 1 146 ? 10.422 -4.884 26.939 1.00 95.62 146 SER A CA 1
ATOM 1097 C C . SER A 1 146 ? 9.203 -4.551 27.802 1.00 95.62 146 SER A C 1
ATOM 1099 O O . SER A 1 146 ? 9.098 -5.046 28.921 1.00 95.62 146 SER A O 1
ATOM 1101 N N . ALA A 1 147 ? 8.274 -3.742 27.285 1.00 96.06 147 ALA A N 1
ATOM 1102 C CA . ALA A 1 147 ? 6.990 -3.470 27.925 1.00 96.06 147 ALA A CA 1
ATOM 1103 C C . ALA A 1 147 ? 5.954 -4.597 27.716 1.00 96.06 147 ALA A C 1
ATOM 1105 O O . ALA A 1 147 ? 4.865 -4.522 28.280 1.00 96.06 147 ALA A O 1
ATOM 1106 N N . GLY A 1 148 ? 6.287 -5.648 26.954 1.00 96.69 148 GLY A N 1
ATOM 1107 C CA . GLY A 1 148 ? 5.430 -6.818 26.733 1.00 96.69 148 GLY A CA 1
ATOM 1108 C C . GLY A 1 148 ? 4.482 -6.708 25.535 1.00 96.69 148 GLY A C 1
ATOM 1109 O O . GLY A 1 148 ? 3.652 -7.596 25.339 1.00 96.69 148 GLY A O 1
ATOM 1110 N N . TYR A 1 149 ? 4.603 -5.656 24.720 1.00 98.06 149 TYR A N 1
ATOM 1111 C CA . TYR A 1 149 ? 3.821 -5.511 23.494 1.00 98.06 149 TYR A CA 1
ATOM 1112 C C . TYR A 1 149 ? 4.408 -6.362 22.364 1.00 98.06 149 TYR A C 1
ATOM 1114 O O . TYR A 1 149 ? 5.619 -6.377 22.148 1.00 98.06 149 TYR A O 1
ATOM 1122 N N . VAL A 1 150 ? 3.532 -7.058 21.638 1.00 97.25 150 VAL A N 1
ATOM 1123 C CA . VAL A 1 150 ? 3.862 -7.932 20.499 1.00 97.25 150 VAL A CA 1
ATOM 1124 C C . VAL A 1 150 ? 3.105 -7.563 19.221 1.00 97.25 150 VAL A C 1
ATOM 1126 O O . VAL A 1 150 ? 3.467 -8.040 18.151 1.00 97.25 150 VAL A O 1
ATOM 1129 N N . THR A 1 151 ? 2.072 -6.722 19.310 1.00 98.44 151 THR A N 1
ATOM 1130 C CA . THR A 1 151 ? 1.302 -6.221 18.158 1.00 98.44 151 THR A CA 1
ATOM 1131 C C . THR A 1 151 ? 1.243 -4.699 18.203 1.00 98.44 151 THR A C 1
ATOM 1133 O O . THR A 1 151 ? 0.926 -4.144 19.251 1.00 98.44 151 THR A O 1
ATOM 1136 N N . VAL A 1 152 ? 1.537 -4.027 17.088 1.00 98.50 152 VAL A N 1
ATOM 1137 C CA . VAL A 1 152 ? 1.559 -2.559 17.014 1.00 98.50 152 VAL A CA 1
ATOM 1138 C C . VAL A 1 152 ? 0.720 -2.045 15.841 1.00 98.50 152 VAL A C 1
ATOM 1140 O O . VAL A 1 152 ? 1.008 -2.362 14.691 1.00 98.50 152 VAL A O 1
ATOM 1143 N N . GLY A 1 153 ? -0.290 -1.221 16.100 1.00 98.56 153 GLY A N 1
ATOM 1144 C CA . GLY A 1 153 ? -1.000 -0.461 15.073 1.00 98.56 153 GLY A CA 1
ATOM 1145 C C . GLY A 1 153 ? -0.114 0.651 14.513 1.00 98.56 153 GLY A C 1
ATOM 1146 O O . GLY A 1 153 ? 0.482 1.414 15.278 1.00 98.56 153 GLY A O 1
ATOM 1147 N N . ARG A 1 154 ? 0.017 0.737 13.184 1.00 98.12 154 ARG A N 1
ATOM 1148 C CA . ARG A 1 154 ? 0.895 1.718 12.522 1.00 98.12 154 ARG A CA 1
ATOM 1149 C C . ARG A 1 154 ? 0.206 2.432 11.368 1.00 98.12 154 ARG A C 1
ATOM 1151 O O . ARG A 1 154 ? -0.491 1.820 10.564 1.00 98.12 154 ARG A O 1
ATOM 1158 N N . TYR A 1 155 ? 0.457 3.736 11.272 1.00 97.69 155 TYR A N 1
ATOM 1159 C CA . TYR A 1 155 ? -0.129 4.601 10.251 1.00 97.69 155 TYR A CA 1
ATOM 1160 C C . TYR A 1 155 ? 0.515 4.360 8.880 1.00 97.69 155 TYR A C 1
ATOM 1162 O O . TYR A 1 155 ? 1.742 4.312 8.767 1.00 97.69 155 TYR A O 1
ATOM 1170 N N . ILE A 1 156 ? -0.295 4.255 7.824 1.00 95.94 156 ILE A N 1
ATOM 1171 C CA . ILE A 1 156 ? 0.184 4.137 6.429 1.00 95.94 156 ILE A CA 1
ATOM 1172 C C . ILE A 1 156 ? 0.229 5.494 5.695 1.00 95.94 156 ILE A C 1
ATOM 1174 O O . ILE A 1 156 ? 0.722 5.608 4.566 1.00 95.94 156 ILE A O 1
ATOM 1178 N N . ASN A 1 157 ? -0.237 6.555 6.352 1.00 92.75 157 ASN A N 1
ATOM 1179 C CA . ASN A 1 157 ? -0.271 7.925 5.850 1.00 92.75 157 ASN A CA 1
ATOM 1180 C C . ASN A 1 157 ? 0.184 8.947 6.921 1.00 92.75 157 ASN A C 1
ATOM 1182 O O . ASN A 1 157 ? 0.476 8.587 8.061 1.00 92.75 157 ASN A O 1
ATOM 1186 N N . GLY A 1 158 ? 0.305 10.217 6.516 1.00 87.06 158 GLY A N 1
ATOM 1187 C CA . GLY A 1 158 ? 0.868 11.307 7.326 1.00 87.06 158 GLY A CA 1
ATOM 1188 C C . GLY A 1 158 ? 2.385 11.474 7.161 1.00 87.06 158 GLY A C 1
ATOM 1189 O O . GLY A 1 158 ? 3.100 10.501 6.951 1.00 87.06 158 GLY A O 1
ATOM 1190 N N . ILE A 1 159 ? 2.889 12.709 7.239 1.00 79.25 159 ILE A N 1
ATOM 1191 C CA . ILE A 1 159 ? 4.318 13.008 7.016 1.00 79.25 159 ILE A CA 1
ATOM 1192 C C . ILE A 1 159 ? 5.179 12.418 8.142 1.00 79.25 159 ILE A C 1
ATOM 1194 O O . ILE A 1 159 ? 6.092 11.642 7.874 1.00 79.25 159 ILE A O 1
ATOM 1198 N N . ASP A 1 160 ? 4.824 12.710 9.396 1.00 85.31 160 ASP A N 1
ATOM 1199 C CA . ASP A 1 160 ? 5.600 12.282 10.569 1.00 85.31 160 ASP A CA 1
ATOM 1200 C C . ASP A 1 160 ? 5.080 10.985 11.208 1.00 85.31 160 ASP A C 1
ATOM 1202 O O . ASP A 1 160 ? 5.781 10.356 12.000 1.00 85.31 160 ASP A O 1
ATOM 1206 N N . LYS A 1 161 ? 3.848 10.573 10.868 1.00 91.19 161 LYS A N 1
ATOM 1207 C CA . LYS A 1 161 ? 3.191 9.398 11.466 1.00 91.19 161 LYS A CA 1
ATOM 1208 C C . LYS A 1 161 ? 3.482 8.094 10.724 1.00 91.19 161 LYS A C 1
ATOM 1210 O O . LYS A 1 161 ? 3.560 7.014 11.329 1.00 91.19 161 LYS A O 1
ATOM 1215 N N . ARG A 1 162 ? 3.594 8.197 9.397 1.00 92.81 162 ARG A N 1
ATOM 1216 C CA . ARG A 1 162 ? 3.640 7.056 8.487 1.00 92.81 162 ARG A CA 1
ATOM 1217 C C . ARG A 1 162 ? 4.814 6.141 8.798 1.00 92.81 162 ARG A C 1
ATOM 1219 O O . ARG A 1 162 ? 5.937 6.588 9.029 1.00 92.81 162 ARG A O 1
ATOM 1226 N N . LEU A 1 163 ? 4.533 4.847 8.742 1.00 94.00 163 LEU A N 1
ATOM 1227 C CA . LEU A 1 163 ? 5.522 3.785 8.801 1.00 94.00 163 LEU A CA 1
ATOM 1228 C C . LEU A 1 163 ? 6.658 4.018 7.784 1.00 94.00 163 LEU A C 1
ATOM 1230 O O . LEU A 1 163 ? 6.400 4.315 6.622 1.00 94.00 163 LEU A O 1
ATOM 1234 N N . GLN A 1 164 ? 7.914 3.869 8.206 1.00 92.88 164 GLN A N 1
ATOM 1235 C CA . GLN A 1 164 ? 9.091 4.041 7.342 1.00 92.88 164 GLN A CA 1
ATOM 1236 C C . GLN A 1 164 ? 9.309 2.839 6.411 1.00 92.88 164 GLN A C 1
ATOM 1238 O O . GLN A 1 164 ? 8.911 1.717 6.718 1.00 92.88 164 GLN A O 1
ATOM 1243 N N . HIS A 1 165 ? 10.010 3.055 5.296 1.00 91.38 165 HIS A N 1
ATOM 1244 C CA . HIS A 1 165 ? 10.189 2.065 4.221 1.00 91.38 165 HIS A CA 1
ATOM 1245 C C . HIS A 1 165 ? 10.805 0.718 4.642 1.00 91.38 165 HIS A C 1
ATOM 1247 O O . HIS A 1 165 ? 10.679 -0.275 3.932 1.00 91.38 165 HIS A O 1
ATOM 1253 N N . ASP A 1 166 ? 11.505 0.672 5.770 1.00 92.00 166 ASP A N 1
ATOM 1254 C CA . ASP A 1 166 ? 12.159 -0.508 6.335 1.00 92.00 166 ASP A CA 1
ATOM 1255 C C . ASP A 1 166 ? 11.615 -0.888 7.727 1.00 92.00 166 ASP A C 1
ATOM 1257 O O . ASP A 1 166 ? 12.080 -1.839 8.356 1.00 92.00 166 ASP A O 1
ATOM 1261 N N . GLU A 1 167 ? 10.615 -0.162 8.227 1.00 95.31 167 GLU A N 1
ATOM 1262 C CA . GLU A 1 167 ? 10.062 -0.363 9.566 1.00 95.31 167 GLU A CA 1
ATOM 1263 C C . GLU A 1 167 ? 9.261 -1.658 9.681 1.00 95.31 167 GLU A C 1
ATOM 1265 O O . GLU A 1 167 ? 9.394 -2.335 10.693 1.00 95.31 167 GLU A O 1
ATOM 1270 N N . ALA A 1 168 ? 8.507 -2.064 8.655 1.00 95.12 168 ALA A N 1
ATOM 1271 C CA . ALA A 1 168 ? 7.782 -3.337 8.689 1.00 95.12 168 ALA A CA 1
ATOM 1272 C C . ALA A 1 168 ? 8.747 -4.529 8.879 1.00 95.12 168 ALA A C 1
ATOM 1274 O O . ALA A 1 168 ? 8.564 -5.349 9.779 1.00 95.12 168 ALA A O 1
ATOM 1275 N N . ALA A 1 169 ? 9.859 -4.552 8.130 1.00 93.81 169 ALA A N 1
ATOM 1276 C CA . ALA A 1 169 ? 10.926 -5.544 8.296 1.00 93.81 169 ALA A CA 1
ATOM 1277 C C . ALA A 1 169 ? 11.563 -5.496 9.697 1.00 93.81 169 ALA A C 1
ATOM 1279 O O . ALA A 1 169 ? 11.856 -6.535 10.299 1.00 93.81 169 ALA A O 1
ATOM 1280 N N . ARG A 1 170 ? 11.747 -4.297 10.266 1.00 95.25 170 ARG A N 1
ATOM 1281 C CA . ARG A 1 170 ? 12.208 -4.152 11.656 1.00 95.25 170 ARG A CA 1
ATOM 1282 C C . ARG A 1 170 ? 11.212 -4.708 12.673 1.00 95.25 170 ARG A C 1
ATOM 1284 O O . ARG A 1 170 ? 11.644 -5.354 13.623 1.00 95.25 170 ARG A O 1
ATOM 1291 N N . ILE A 1 171 ? 9.915 -4.469 12.493 1.00 96.94 171 ILE A N 1
ATOM 1292 C CA . ILE A 1 171 ? 8.852 -4.990 13.363 1.00 96.94 171 ILE A CA 1
ATOM 1293 C C . ILE A 1 171 ? 8.930 -6.524 13.396 1.00 96.94 171 ILE A C 1
ATOM 1295 O O . ILE A 1 171 ? 9.136 -7.099 14.467 1.00 96.94 171 ILE A O 1
ATOM 1299 N N . TRP A 1 172 ? 8.887 -7.189 12.237 1.00 96.69 172 TRP A N 1
ATOM 1300 C CA . TRP A 1 172 ? 8.917 -8.657 12.181 1.00 96.69 172 TRP A CA 1
ATOM 1301 C C . TRP A 1 172 ? 10.228 -9.258 12.698 1.00 96.69 172 TRP A C 1
ATOM 1303 O O . TRP A 1 172 ? 10.198 -10.213 13.474 1.00 96.69 172 TRP A O 1
ATOM 1313 N N . SER A 1 173 ? 11.383 -8.675 12.354 1.00 96.38 173 SER A N 1
ATOM 1314 C CA . SER A 1 173 ? 12.690 -9.167 12.832 1.00 96.38 173 SER A CA 1
ATOM 1315 C C . SER A 1 173 ? 12.881 -9.063 14.351 1.00 96.38 173 SER A C 1
ATOM 1317 O O . SER A 1 173 ? 13.742 -9.744 14.904 1.00 96.38 173 SER A O 1
ATOM 1319 N N . ASN A 1 174 ? 12.056 -8.267 15.041 1.00 96.75 174 ASN A N 1
ATOM 1320 C CA . ASN A 1 174 ? 12.021 -8.176 16.503 1.00 96.75 174 ASN A CA 1
ATOM 1321 C C . ASN A 1 174 ? 10.865 -8.979 17.129 1.00 96.75 174 ASN A C 1
ATOM 1323 O O . ASN A 1 174 ? 10.545 -8.792 18.302 1.00 96.75 174 ASN A O 1
ATOM 1327 N N . GLY A 1 175 ? 10.237 -9.881 16.366 1.00 95.50 175 GLY A N 1
ATOM 1328 C CA . GLY A 1 175 ? 9.155 -10.746 16.840 1.00 95.50 175 GLY A CA 1
ATOM 1329 C C . GLY A 1 175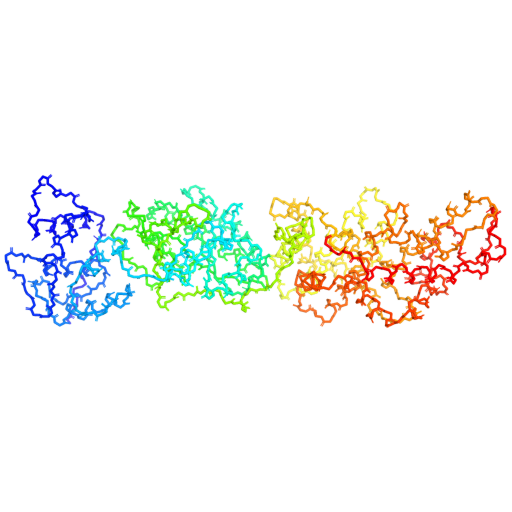 ? 7.820 -10.028 17.047 1.00 95.50 175 GLY A C 1
ATOM 1330 O O . GLY A 1 175 ? 6.926 -10.587 17.683 1.00 95.50 175 GLY A O 1
ATOM 1331 N N . LEU A 1 176 ? 7.684 -8.802 16.532 1.00 97.50 176 LEU A N 1
ATOM 1332 C CA . LEU A 1 176 ? 6.451 -8.026 16.586 1.00 97.50 176 LEU A CA 1
ATOM 1333 C C . LEU A 1 176 ? 5.578 -8.286 15.349 1.00 97.50 176 LEU A C 1
ATOM 1335 O O . LEU A 1 176 ? 6.032 -8.761 14.307 1.00 97.50 176 LEU A O 1
ATOM 1339 N N . ARG A 1 177 ? 4.305 -7.925 15.474 1.00 97.00 177 ARG A N 1
ATOM 1340 C CA . ARG A 1 177 ? 3.283 -7.907 14.421 1.00 97.00 177 ARG A CA 1
ATOM 1341 C C . ARG A 1 177 ? 2.740 -6.494 14.280 1.00 97.00 177 ARG A C 1
ATOM 1343 O O . ARG A 1 177 ? 2.864 -5.697 15.210 1.00 97.00 177 ARG A O 1
ATOM 1350 N N . TRP A 1 178 ? 2.097 -6.189 13.158 1.00 98.06 178 TRP A N 1
ATOM 1351 C CA . TRP A 1 178 ? 1.468 -4.883 12.977 1.00 98.06 178 TRP A CA 1
ATOM 1352 C C . TRP A 1 178 ? 0.205 -4.935 12.125 1.00 98.06 178 TRP A C 1
ATOM 1354 O O . TRP A 1 178 ? 0.016 -5.864 11.344 1.00 98.06 178 TRP A O 1
ATOM 1364 N N . PHE A 1 179 ? -0.657 -3.935 12.289 1.00 98.62 179 PHE A N 1
ATOM 1365 C CA . PHE A 1 179 ? -1.859 -3.732 11.478 1.00 98.62 179 PHE A CA 1
ATOM 1366 C C . PHE A 1 179 ? -1.935 -2.267 11.010 1.00 98.62 179 PHE A C 1
ATOM 1368 O O . PHE A 1 179 ? -1.457 -1.378 11.726 1.00 98.62 179 PHE A O 1
ATOM 1375 N N . PRO A 1 180 ? -2.479 -1.993 9.810 1.00 98.38 180 PRO A N 1
ATOM 1376 C CA . PRO A 1 180 ? -2.432 -0.660 9.227 1.00 98.38 180 PRO A CA 1
ATOM 1377 C C . PRO A 1 180 ? -3.602 0.225 9.684 1.00 98.38 180 PRO A C 1
ATOM 1379 O O . PRO A 1 180 ? -4.765 -0.188 9.704 1.00 98.38 180 PRO A O 1
ATOM 1382 N N . ILE A 1 181 ? -3.271 1.477 9.994 1.00 98.56 181 ILE A N 1
ATOM 1383 C CA . ILE A 1 181 ? -4.192 2.552 10.377 1.00 98.56 181 ILE A CA 1
ATOM 1384 C C . ILE A 1 181 ? -4.124 3.653 9.316 1.00 98.56 181 ILE A C 1
ATOM 1386 O O . ILE A 1 181 ? -3.040 3.979 8.821 1.00 98.56 181 ILE A O 1
ATOM 1390 N N . TYR A 1 182 ? -5.270 4.239 8.979 1.00 97.44 182 TYR A N 1
ATOM 1391 C CA . TYR A 1 182 ? -5.365 5.415 8.123 1.00 97.44 182 TYR A CA 1
ATOM 1392 C C . TYR A 1 182 ? -6.109 6.539 8.843 1.00 97.44 182 TYR A C 1
ATOM 1394 O O . TYR A 1 182 ? -7.244 6.347 9.278 1.00 97.44 182 TYR A O 1
ATOM 1402 N N . GLN A 1 183 ? -5.477 7.710 8.930 1.00 93.50 183 GLN A N 1
ATOM 1403 C CA . GLN A 1 183 ? -6.071 8.920 9.506 1.00 93.50 183 GLN A CA 1
ATOM 1404 C C . GLN A 1 183 ? -5.534 10.165 8.801 1.00 93.50 183 GLN A C 1
ATOM 1406 O O . GLN A 1 183 ? -4.321 10.384 8.785 1.00 93.50 183 GLN A O 1
ATOM 1411 N N . GLU A 1 184 ? -6.415 10.985 8.230 1.00 87.00 184 GLU A N 1
ATOM 1412 C CA . GLU A 1 184 ? -6.079 12.330 7.740 1.00 87.00 184 GLU A CA 1
ATOM 1413 C C . GLU A 1 184 ? -6.585 13.393 8.720 1.00 87.00 184 GLU A C 1
ATOM 1415 O O . GLU A 1 184 ? -6.095 13.442 9.845 1.00 87.00 184 GLU A O 1
ATOM 1420 N N . TRP A 1 185 ? -7.532 14.238 8.296 1.00 84.44 185 TRP A N 1
ATOM 1421 C CA . TRP A 1 185 ? -8.190 15.222 9.147 1.00 84.44 185 TRP A CA 1
ATOM 1422 C C . TRP A 1 185 ? -9.174 14.494 10.063 1.00 84.44 185 TRP A C 1
ATOM 1424 O O . TRP A 1 185 ? -8.866 14.355 11.233 1.00 84.44 185 TRP A O 1
ATOM 1434 N N . ASN A 1 186 ? -10.248 13.893 9.524 1.00 93.00 186 ASN A N 1
ATOM 1435 C CA . ASN A 1 186 ? -11.168 12.943 10.195 1.00 93.00 186 ASN A CA 1
ATOM 1436 C C . ASN A 1 186 ? -11.564 13.275 11.664 1.00 93.00 186 ASN A C 1
ATOM 1438 O O . ASN A 1 186 ? -12.032 12.390 12.382 1.00 93.00 186 ASN A O 1
ATOM 1442 N N . ASP A 1 187 ? -11.420 14.531 12.085 1.00 94.44 187 ASP A N 1
ATOM 1443 C CA . ASP A 1 187 ? -11.477 15.040 13.462 1.00 94.44 187 ASP A CA 1
ATOM 1444 C C . ASP A 1 187 ? -12.638 16.029 13.671 1.00 94.44 187 ASP A C 1
ATOM 1446 O O . ASP A 1 187 ? -12.820 16.593 14.753 1.00 94.44 187 ASP A O 1
ATOM 1450 N N . ALA A 1 188 ? -13.469 16.210 12.642 1.00 96.62 188 ALA A N 1
ATOM 1451 C CA . ALA A 1 188 ? -14.695 16.992 12.679 1.00 96.62 188 ALA A CA 1
ATOM 1452 C C . ALA A 1 188 ? -15.710 16.478 11.649 1.00 96.62 188 ALA A C 1
ATOM 1454 O O . ALA A 1 188 ? -15.337 15.921 10.617 1.00 96.62 188 ALA A O 1
ATOM 1455 N N . ALA A 1 189 ? -17.002 16.711 11.901 1.00 96.94 189 ALA A N 1
ATOM 1456 C CA . ALA A 1 189 ? -18.097 16.242 11.047 1.00 96.94 189 ALA A CA 1
ATOM 1457 C C . ALA A 1 189 ? -18.013 16.743 9.588 1.00 96.94 189 ALA A C 1
ATOM 1459 O O . ALA A 1 189 ? -18.414 16.030 8.672 1.00 96.94 189 ALA A O 1
ATOM 1460 N N . ASP A 1 190 ? -17.459 17.936 9.347 1.00 96.56 190 ASP A N 1
ATOM 1461 C CA . ASP A 1 190 ? -17.305 18.507 8.000 1.00 96.56 190 ASP A CA 1
ATOM 1462 C C . ASP A 1 190 ? -16.205 17.834 7.156 1.00 96.56 190 ASP A C 1
ATOM 1464 O O . ASP A 1 190 ? -16.152 18.034 5.942 1.00 96.56 190 ASP A O 1
ATOM 1468 N N . GLN A 1 191 ? -15.387 16.975 7.773 1.00 96.81 191 GLN A N 1
ATOM 1469 C CA . GLN A 1 191 ? -14.428 16.102 7.092 1.00 96.81 191 GLN A CA 1
ATOM 1470 C C . GLN A 1 191 ? -15.085 14.823 6.546 1.00 96.81 191 GLN A C 1
ATOM 1472 O O . GLN A 1 191 ? -14.417 13.996 5.922 1.00 96.81 191 GLN A O 1
ATOM 1477 N N . PHE A 1 192 ? -16.396 14.650 6.750 1.00 98.38 192 PHE A N 1
ATOM 1478 C CA . PHE A 1 192 ? -17.145 13.471 6.331 1.00 98.38 192 PHE A CA 1
ATOM 1479 C C . PHE A 1 192 ? -18.239 13.842 5.326 1.00 98.38 192 PHE A C 1
ATOM 1481 O O . PHE A 1 192 ? -19.075 14.716 5.532 1.00 98.38 192 PHE A O 1
ATOM 1488 N N . SER A 1 193 ? -18.214 13.166 4.184 1.00 98.38 193 SER A N 1
ATOM 1489 C CA . SER A 1 193 ? -19.244 13.175 3.145 1.00 98.38 193 SER A CA 1
ATOM 1490 C C . SER A 1 193 ? -18.919 12.068 2.146 1.00 98.38 193 SER A C 1
ATOM 1492 O O . SER A 1 193 ? -17.783 11.588 2.112 1.00 98.38 193 SER A O 1
ATOM 1494 N N . TYR A 1 194 ? -19.877 11.690 1.298 1.00 98.69 194 TYR A N 1
ATOM 1495 C CA . TYR A 1 194 ? -19.624 10.697 0.250 1.00 98.69 194 TYR A CA 1
ATOM 1496 C C . TYR A 1 194 ? -18.451 11.075 -0.678 1.00 98.69 194 TYR A C 1
ATOM 1498 O O . TYR A 1 194 ? -17.561 10.241 -0.841 1.00 98.69 194 TYR A O 1
ATOM 1506 N N . PRO A 1 195 ? -18.361 12.303 -1.244 1.00 97.69 195 PRO A N 1
ATOM 1507 C CA . PRO A 1 195 ? -17.238 12.666 -2.113 1.00 97.69 195 PRO A CA 1
ATOM 1508 C C . PRO A 1 195 ? -15.876 12.607 -1.411 1.00 97.69 195 PRO A C 1
ATOM 1510 O O . PRO A 1 195 ? -14.929 12.069 -1.980 1.00 97.69 195 PRO A O 1
ATOM 1513 N N . LEU A 1 196 ? -15.790 13.100 -0.167 1.00 96.88 196 LEU A N 1
ATOM 1514 C CA . LEU A 1 196 ? -14.556 13.028 0.624 1.00 96.88 196 LEU A CA 1
ATOM 1515 C C . LEU A 1 196 ? -14.175 11.574 0.929 1.00 96.88 196 LEU A C 1
ATOM 1517 O O . LEU A 1 196 ? -13.008 11.210 0.832 1.00 96.88 196 LEU A O 1
ATOM 1521 N N . GLY A 1 197 ? -15.158 10.729 1.247 1.00 97.75 197 GLY A N 1
ATOM 1522 C CA . GLY A 1 197 ? -14.934 9.307 1.501 1.00 97.75 197 GLY A CA 1
ATOM 1523 C C . GLY A 1 197 ? -14.463 8.561 0.262 1.00 97.75 197 GLY A C 1
ATOM 1524 O O . GLY A 1 197 ? -13.542 7.753 0.336 1.00 97.75 197 GLY A O 1
ATOM 1525 N N . PHE A 1 198 ? -15.029 8.878 -0.900 1.00 96.19 198 PHE A N 1
ATOM 1526 C CA . PHE A 1 198 ? -14.577 8.315 -2.166 1.00 96.19 198 PHE A CA 1
ATOM 1527 C C . PHE A 1 198 ? -13.112 8.674 -2.457 1.00 96.19 198 PHE A C 1
ATOM 1529 O O . PHE A 1 198 ? -12.311 7.797 -2.777 1.00 96.19 198 PHE A O 1
ATOM 1536 N N . GLU A 1 199 ? -12.735 9.943 -2.283 1.00 93.25 199 GLU A N 1
ATOM 1537 C CA . GLU A 1 199 ? -11.346 10.381 -2.454 1.00 93.25 199 GLU A CA 1
ATOM 1538 C C . GLU A 1 199 ? -10.400 9.705 -1.445 1.00 93.25 199 GLU A C 1
ATOM 1540 O O . GLU A 1 199 ? -9.334 9.214 -1.828 1.00 93.25 199 GLU A O 1
ATOM 1545 N N . GLN A 1 200 ? -10.794 9.611 -0.170 1.00 95.00 200 GLN A N 1
ATOM 1546 C CA . GLN A 1 200 ? -10.006 8.910 0.849 1.00 95.00 200 GLN A CA 1
ATOM 1547 C C . GLN A 1 200 ? -9.863 7.416 0.545 1.00 95.00 200 GLN A C 1
ATOM 1549 O O . GLN A 1 200 ? -8.770 6.870 0.682 1.00 95.00 200 GLN A O 1
ATOM 1554 N N . GLY A 1 201 ? -10.915 6.752 0.064 1.00 95.75 201 GLY A N 1
ATOM 1555 C CA . GLY A 1 201 ? -10.841 5.357 -0.368 1.00 95.75 201 GLY A CA 1
ATOM 1556 C C . GLY A 1 201 ? -9.860 5.149 -1.526 1.00 95.75 201 GLY A C 1
ATOM 1557 O O . GLY A 1 201 ? -9.084 4.191 -1.507 1.00 95.75 201 GLY A O 1
ATOM 1558 N N . GLU A 1 202 ? -9.804 6.075 -2.492 1.00 92.88 202 GLU A N 1
ATOM 1559 C CA . GLU A 1 202 ? -8.794 6.040 -3.559 1.00 92.88 202 GLU A CA 1
ATOM 1560 C C . GLU A 1 202 ? -7.370 6.213 -3.004 1.00 92.88 202 GLU A C 1
ATOM 1562 O O . GLU A 1 202 ? -6.463 5.466 -3.388 1.00 92.88 202 GLU A O 1
ATOM 1567 N N . ARG A 1 203 ? -7.170 7.146 -2.061 1.00 92.56 203 ARG A N 1
ATOM 1568 C CA . ARG A 1 203 ? -5.879 7.356 -1.380 1.00 92.56 203 ARG A CA 1
ATOM 1569 C C . ARG A 1 203 ? -5.437 6.115 -0.607 1.00 92.56 203 ARG A C 1
ATOM 1571 O O . ARG A 1 203 ? -4.273 5.724 -0.704 1.00 92.56 203 ARG A O 1
ATOM 1578 N N . ILE A 1 204 ? -6.358 5.468 0.106 1.00 95.69 204 ILE A N 1
ATOM 1579 C CA . ILE A 1 204 ? -6.116 4.228 0.848 1.00 95.69 204 ILE A CA 1
ATOM 1580 C C . ILE A 1 204 ? -5.674 3.108 -0.097 1.00 95.69 204 ILE A C 1
ATOM 1582 O O . ILE A 1 204 ? -4.592 2.546 0.091 1.00 95.69 204 ILE A O 1
ATOM 1586 N N . ALA A 1 205 ? -6.470 2.795 -1.127 1.00 94.94 205 ALA A N 1
ATOM 1587 C CA . ALA A 1 205 ? -6.166 1.692 -2.039 1.00 94.94 205 ALA A CA 1
ATOM 1588 C C . ALA A 1 205 ? -4.827 1.901 -2.756 1.00 94.94 205 ALA A C 1
ATOM 1590 O O . ALA A 1 205 ? -4.018 0.973 -2.879 1.00 94.94 205 ALA A O 1
ATOM 1591 N N . MET A 1 206 ? -4.569 3.137 -3.188 1.00 92.00 206 MET A N 1
ATOM 1592 C CA . MET A 1 206 ? -3.297 3.520 -3.780 1.00 92.00 206 MET A CA 1
ATOM 1593 C C . MET A 1 206 ? -2.144 3.337 -2.788 1.00 92.00 206 MET A C 1
ATOM 1595 O O . MET A 1 206 ? -1.142 2.713 -3.136 1.00 92.00 206 MET A O 1
ATOM 1599 N N . ARG A 1 207 ? -2.269 3.841 -1.554 1.00 93.38 207 ARG A N 1
ATOM 1600 C CA . ARG A 1 207 ? -1.194 3.786 -0.558 1.00 93.38 207 ARG A CA 1
ATOM 1601 C C . ARG A 1 207 ? -0.860 2.357 -0.141 1.00 93.38 207 ARG A C 1
ATOM 1603 O O . ARG A 1 207 ? 0.317 2.016 -0.056 1.00 93.38 207 ARG A O 1
ATOM 1610 N N . MET A 1 208 ? -1.866 1.507 0.058 1.00 95.94 208 MET A N 1
ATOM 1611 C CA . MET A 1 208 ? -1.648 0.091 0.367 1.00 95.94 208 MET A CA 1
ATOM 1612 C C . MET A 1 208 ? -0.857 -0.602 -0.753 1.00 95.94 208 MET A C 1
ATOM 1614 O O . MET A 1 208 ? 0.156 -1.245 -0.476 1.00 95.94 208 MET A O 1
ATOM 1618 N N . ARG A 1 209 ? -1.223 -0.358 -2.020 1.00 94.50 209 ARG A N 1
ATOM 1619 C CA . ARG A 1 209 ? -0.501 -0.880 -3.195 1.00 94.50 209 ARG A CA 1
ATOM 1620 C C . ARG A 1 209 ? 0.936 -0.351 -3.278 1.00 94.50 209 ARG A C 1
ATOM 1622 O O . ARG A 1 209 ? 1.875 -1.117 -3.476 1.00 94.50 209 ARG A O 1
ATOM 1629 N N . GLN A 1 210 ? 1.120 0.953 -3.073 1.00 93.56 210 GLN A N 1
ATOM 1630 C CA . GLN A 1 210 ? 2.420 1.636 -3.063 1.00 93.56 210 GLN A CA 1
ATOM 1631 C C . GLN A 1 210 ? 3.371 1.119 -1.975 1.00 93.56 210 GLN A C 1
ATOM 1633 O O . GLN A 1 210 ? 4.583 1.124 -2.172 1.00 93.56 210 GLN A O 1
ATOM 1638 N N . MET A 1 211 ? 2.840 0.665 -0.840 1.00 94.50 211 MET A N 1
ATOM 1639 C CA . MET A 1 211 ? 3.617 0.070 0.254 1.00 94.50 211 MET A CA 1
ATOM 1640 C C . MET A 1 211 ? 3.784 -1.450 0.112 1.00 94.50 211 MET A C 1
ATOM 1642 O O . MET A 1 211 ? 4.381 -2.080 0.979 1.00 94.50 211 MET A O 1
ATOM 1646 N N . GLY A 1 212 ? 3.270 -2.044 -0.971 1.00 95.12 212 GLY A N 1
ATOM 1647 C CA . GLY A 1 212 ? 3.364 -3.477 -1.239 1.00 95.12 212 GLY A CA 1
ATOM 1648 C C . GLY A 1 212 ? 2.397 -4.336 -0.425 1.00 95.12 212 GLY A C 1
ATOM 1649 O O . GLY A 1 212 ? 2.502 -5.559 -0.482 1.00 95.12 212 GLY A O 1
AT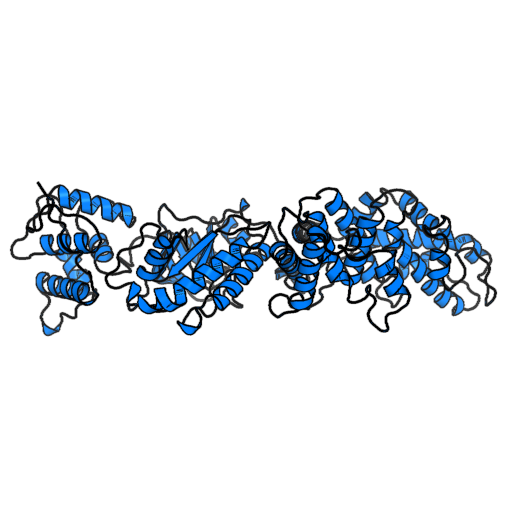OM 1650 N N . ILE A 1 213 ? 1.456 -3.741 0.313 1.00 97.00 213 ILE A N 1
ATOM 1651 C CA . ILE A 1 213 ? 0.433 -4.489 1.051 1.00 97.00 213 ILE A CA 1
ATOM 1652 C C . ILE A 1 213 ? -0.460 -5.205 0.034 1.00 97.00 213 ILE A C 1
ATOM 1654 O O . ILE A 1 213 ? -0.960 -4.593 -0.912 1.00 97.00 213 ILE A O 1
ATOM 1658 N N . ARG A 1 214 ? -0.630 -6.518 0.196 1.00 95.81 214 ARG A N 1
ATOM 1659 C CA . ARG A 1 214 ? -1.343 -7.350 -0.775 1.00 95.81 214 ARG A CA 1
ATOM 1660 C C . ARG A 1 214 ? -2.847 -7.087 -0.774 1.00 95.81 214 ARG A C 1
ATOM 1662 O O . ARG A 1 214 ? -3.448 -6.706 0.227 1.00 95.81 214 ARG A O 1
ATOM 1669 N N . SER A 1 215 ? -3.463 -7.345 -1.926 1.00 94.62 215 SER A N 1
ATOM 1670 C CA . SER A 1 215 ? -4.919 -7.359 -2.067 1.00 94.62 215 SER A CA 1
ATOM 1671 C C . SER A 1 215 ? -5.540 -8.337 -1.068 1.00 94.62 215 SER A C 1
ATOM 1673 O O . SER A 1 215 ? -5.048 -9.449 -0.896 1.00 94.62 215 SER A O 1
ATOM 1675 N N . GLY A 1 216 ? -6.648 -7.935 -0.461 1.00 95.56 216 GLY A N 1
ATOM 1676 C CA . GLY A 1 216 ? -7.360 -8.675 0.573 1.00 95.56 216 GLY A CA 1
ATOM 1677 C C . GLY A 1 216 ? -7.032 -8.200 1.984 1.00 95.56 216 GLY A C 1
ATOM 1678 O O . GLY A 1 216 ? -7.793 -8.500 2.895 1.00 95.56 216 GLY A O 1
ATOM 1679 N N . GLU A 1 217 ? -5.973 -7.420 2.192 1.00 97.44 217 GLU A N 1
ATOM 1680 C CA . GLU A 1 217 ? -5.636 -6.937 3.531 1.00 97.44 217 GLU A CA 1
ATOM 1681 C C . GLU A 1 217 ? -6.567 -5.828 4.028 1.00 97.44 217 GLU A C 1
ATOM 1683 O O . GLU A 1 217 ? -7.213 -5.129 3.241 1.00 97.44 217 GLU A O 1
ATOM 1688 N N . ARG A 1 218 ? -6.662 -5.696 5.357 1.00 97.69 218 ARG A N 1
ATOM 1689 C CA . ARG A 1 218 ? -7.551 -4.735 6.024 1.00 97.69 218 ARG A CA 1
ATOM 1690 C C . ARG A 1 218 ? -6.798 -3.495 6.475 1.00 97.69 218 ARG A C 1
ATOM 1692 O O . ARG A 1 218 ? -5.714 -3.627 7.025 1.00 97.69 218 ARG A O 1
ATOM 1699 N N . VAL A 1 219 ? -7.430 -2.329 6.350 1.00 98.31 219 VAL A N 1
ATOM 1700 C CA . VAL A 1 219 ? -7.022 -1.073 7.000 1.00 98.31 219 VAL A CA 1
ATOM 1701 C C . VAL A 1 219 ? -8.129 -0.528 7.895 1.00 98.31 219 VAL A C 1
ATOM 1703 O O . VAL A 1 219 ? -9.307 -0.682 7.577 1.00 98.31 219 VAL A O 1
ATOM 1706 N N . TYR A 1 220 ? -7.758 0.102 9.010 1.00 98.75 220 TYR A N 1
ATOM 1707 C CA . TYR A 1 220 ? -8.695 0.805 9.888 1.00 98.75 220 TYR A CA 1
ATOM 1708 C C . TYR A 1 220 ? -8.708 2.300 9.559 1.00 98.75 220 TYR A C 1
ATOM 1710 O O . TYR A 1 220 ? -7.707 2.981 9.783 1.00 98.75 220 TYR A O 1
ATOM 1718 N N . LEU A 1 221 ? -9.827 2.795 9.023 1.00 98.62 221 LEU A N 1
ATOM 1719 C CA . LEU A 1 221 ? -10.057 4.222 8.779 1.00 98.62 221 LEU A CA 1
ATOM 1720 C C . LEU A 1 221 ? -10.622 4.887 10.037 1.00 98.62 221 LEU A C 1
ATOM 1722 O O . LEU A 1 221 ? -11.596 4.399 10.609 1.00 98.62 221 LEU A O 1
ATOM 1726 N N . SER A 1 222 ? -10.031 6.000 10.457 1.00 97.94 222 SER A N 1
ATOM 1727 C CA . SER A 1 222 ? -10.436 6.727 11.659 1.00 97.94 222 SER A CA 1
ATOM 1728 C C . SER A 1 222 ? -11.692 7.589 11.489 1.00 97.94 222 SER A C 1
ATOM 1730 O O . SER A 1 222 ? -11.804 8.354 10.532 1.00 97.94 222 SER A O 1
ATOM 1732 N N . VAL A 1 223 ? -12.554 7.558 12.502 1.00 98.38 223 VAL A N 1
ATOM 1733 C CA . VAL A 1 223 ? -13.544 8.577 12.864 1.00 98.38 223 VAL A CA 1
ATOM 1734 C C . VAL A 1 223 ? -13.113 9.128 14.223 1.00 98.38 223 VAL A C 1
ATOM 1736 O O . VAL A 1 223 ? -13.482 8.586 15.265 1.00 98.38 223 VAL A O 1
ATOM 1739 N N . ASP A 1 224 ? -12.259 10.151 14.213 1.00 96.12 224 ASP A N 1
ATOM 1740 C CA . ASP A 1 224 ? -11.532 10.627 15.398 1.00 96.12 224 ASP A CA 1
ATOM 1741 C C . ASP A 1 224 ? -12.150 11.904 15.982 1.00 96.12 224 ASP A C 1
ATOM 1743 O O . ASP A 1 224 ? -11.481 12.904 16.228 1.00 96.12 224 ASP A O 1
ATOM 1747 N N . PHE A 1 225 ? -13.470 11.882 16.168 1.00 97.19 225 PHE A N 1
ATOM 1748 C CA . PHE A 1 225 ? -14.213 12.957 16.820 1.00 97.19 225 PHE A CA 1
ATOM 1749 C C . PHE A 1 225 ? -15.420 12.411 17.586 1.00 97.19 225 PHE A C 1
ATOM 1751 O O . PHE A 1 225 ? -15.803 11.247 17.433 1.00 97.19 225 PHE A O 1
ATOM 1758 N N . ASP A 1 226 ? -16.034 13.254 18.418 1.00 96.69 226 ASP A N 1
ATOM 1759 C CA . ASP A 1 226 ? -17.250 12.906 19.157 1.00 96.69 226 ASP A CA 1
ATOM 1760 C C . ASP A 1 226 ? -18.488 12.924 18.243 1.00 96.69 226 ASP A C 1
ATOM 1762 O O . ASP A 1 226 ? -19.311 13.836 18.306 1.00 96.69 226 ASP A O 1
ATOM 1766 N N . ALA A 1 227 ? -18.586 11.933 17.354 1.00 96.38 227 ALA A N 1
ATOM 1767 C CA . ALA A 1 227 ? -19.722 11.769 16.459 1.00 96.38 227 ALA A CA 1
ATOM 1768 C C . ALA A 1 227 ? -20.974 11.361 17.246 1.00 96.38 227 ALA A C 1
ATOM 1770 O O . ALA A 1 227 ? -21.025 10.282 17.850 1.00 96.38 227 ALA A O 1
ATOM 1771 N N . THR A 1 228 ? -21.998 12.211 17.206 1.00 94.12 228 THR A N 1
ATOM 1772 C CA . THR A 1 228 ? -23.332 11.855 17.691 1.00 94.12 228 THR A CA 1
ATOM 1773 C C . THR A 1 228 ? -24.003 10.876 16.730 1.00 94.12 228 THR A C 1
ATOM 1775 O O . THR A 1 228 ? -23.575 10.707 15.591 1.00 94.12 228 THR A O 1
ATOM 1778 N N . GLU A 1 229 ? -25.088 10.235 17.159 1.00 93.31 229 GLU A N 1
ATOM 1779 C CA . GLU A 1 229 ? -25.870 9.369 16.269 1.00 93.31 229 GLU A CA 1
ATOM 1780 C C . GLU A 1 229 ? -26.369 10.117 15.017 1.00 93.31 229 GLU A C 1
ATOM 1782 O O . GLU A 1 229 ? -26.277 9.588 13.909 1.00 93.31 229 GLU A O 1
ATOM 1787 N N . ASP A 1 230 ? -26.781 11.380 15.169 1.00 95.81 230 ASP A N 1
ATOM 1788 C CA . ASP A 1 230 ? -27.175 12.236 14.045 1.00 95.81 230 ASP A CA 1
ATOM 1789 C C . ASP A 1 230 ? -26.006 12.469 13.073 1.00 95.81 230 ASP A C 1
ATOM 1791 O O . ASP A 1 230 ? -26.194 12.364 11.861 1.00 95.81 230 ASP A O 1
ATOM 1795 N N . ASP A 1 231 ? -24.789 12.718 13.577 1.00 98.00 231 ASP A N 1
ATOM 1796 C CA . ASP A 1 231 ? -23.591 12.848 12.733 1.00 98.00 231 ASP A CA 1
ATOM 1797 C C . ASP A 1 231 ? -23.280 11.535 12.001 1.00 98.00 231 ASP A C 1
ATOM 1799 O O . ASP A 1 231 ? -22.916 11.539 10.820 1.00 98.00 231 ASP A O 1
ATOM 1803 N N . ILE A 1 232 ? -23.448 10.393 12.679 1.00 98.44 232 ILE A N 1
ATOM 1804 C CA . ILE A 1 232 ? -23.179 9.078 12.091 1.00 98.44 232 ILE A CA 1
ATOM 1805 C C . ILE A 1 232 ? -24.073 8.853 10.870 1.00 98.44 232 ILE A C 1
ATOM 1807 O O . ILE A 1 232 ? -23.567 8.535 9.789 1.00 98.44 232 ILE A O 1
ATOM 1811 N N . TYR A 1 233 ? -25.380 9.076 11.013 1.00 98.38 233 TYR A N 1
ATOM 1812 C CA . TYR A 1 233 ? -26.328 8.931 9.909 1.00 98.38 233 TYR A CA 1
ATOM 1813 C C . TYR A 1 233 ? -26.171 10.012 8.837 1.00 98.38 233 TYR A C 1
ATOM 1815 O O . TYR A 1 233 ? -26.296 9.714 7.647 1.00 98.38 233 TYR A O 1
ATOM 1823 N N . ALA A 1 234 ? -25.895 11.257 9.229 1.00 98.25 234 ALA A N 1
ATOM 1824 C CA . ALA A 1 234 ? -25.838 12.376 8.297 1.00 98.25 234 ALA A CA 1
ATOM 1825 C C . ALA A 1 234 ? -24.564 12.389 7.444 1.00 98.25 234 ALA A C 1
ATOM 1827 O O . ALA A 1 234 ? -24.640 12.729 6.261 1.00 98.25 234 ALA A O 1
ATOM 1828 N N . VAL A 1 235 ? -23.403 12.055 8.021 1.00 98.44 235 VAL A N 1
ATOM 1829 C CA . VAL A 1 235 ? -22.105 12.253 7.353 1.00 98.44 235 VAL A CA 1
ATOM 1830 C C . VAL A 1 235 ? -21.167 11.048 7.399 1.00 98.44 235 VAL A C 1
ATOM 1832 O O . VAL A 1 235 ? -20.511 10.777 6.389 1.00 98.44 235 VAL A O 1
ATOM 1835 N N . VAL A 1 236 ? -21.125 10.273 8.491 1.00 98.75 236 VAL A N 1
ATOM 1836 C CA . VAL A 1 236 ? -20.183 9.139 8.607 1.00 98.75 236 VAL A CA 1
ATOM 1837 C C . VAL A 1 236 ? -20.591 7.979 7.694 1.00 98.75 236 VAL A C 1
ATOM 1839 O O . VAL A 1 236 ? -19.761 7.499 6.924 1.00 98.75 236 VAL A O 1
ATOM 1842 N N . ILE A 1 237 ? -21.862 7.559 7.702 1.00 98.81 237 ILE A N 1
ATOM 1843 C CA . ILE A 1 237 ? -22.365 6.503 6.805 1.00 98.81 237 ILE A CA 1
ATOM 1844 C C . ILE A 1 237 ? -22.126 6.864 5.328 1.00 98.81 237 ILE A C 1
ATOM 1846 O O . ILE A 1 237 ? -21.493 6.064 4.633 1.00 98.81 237 ILE A O 1
ATOM 1850 N N . PRO A 1 238 ? -22.537 8.052 4.827 1.00 98.81 238 PRO A N 1
ATOM 1851 C CA . PRO A 1 238 ? -22.252 8.446 3.447 1.00 98.81 238 PRO A CA 1
ATOM 1852 C C . PRO A 1 238 ? -20.761 8.437 3.108 1.00 98.81 238 PRO A C 1
ATOM 1854 O O . PRO A 1 238 ? -20.380 8.024 2.014 1.00 98.81 238 PRO A O 1
ATOM 1857 N N . HIS A 1 239 ? -19.905 8.857 4.040 1.00 98.75 239 HIS A N 1
ATOM 1858 C CA . HIS A 1 239 ? -18.461 8.818 3.844 1.00 98.75 239 HIS A CA 1
ATOM 1859 C C . HIS A 1 239 ? -17.948 7.381 3.683 1.00 98.75 239 HIS A C 1
ATOM 1861 O O . HIS A 1 239 ? -17.287 7.079 2.692 1.00 98.75 239 HIS A O 1
ATOM 1867 N N . PHE A 1 240 ? -18.305 6.466 4.587 1.00 98.69 240 PHE A N 1
ATOM 1868 C CA . PHE A 1 240 ? -17.883 5.063 4.507 1.00 98.69 240 PHE A CA 1
ATOM 1869 C C . PHE A 1 240 ? -18.468 4.327 3.291 1.00 98.69 240 PHE A C 1
ATOM 1871 O O . PHE A 1 240 ? -17.809 3.443 2.741 1.00 98.69 240 PHE A O 1
ATOM 1878 N N . GLN A 1 241 ? -19.653 4.722 2.809 1.00 98.75 241 GLN A N 1
ATOM 1879 C CA . GLN A 1 241 ? -20.174 4.272 1.513 1.00 98.75 241 GLN A CA 1
ATOM 1880 C C . GLN A 1 241 ? -19.240 4.687 0.368 1.00 98.75 241 GLN A C 1
ATOM 1882 O O . GLN A 1 241 ? -18.849 3.836 -0.428 1.00 98.75 241 GLN A O 1
ATOM 1887 N N . GLY A 1 242 ? -18.815 5.955 0.329 1.00 98.31 242 GLY A N 1
ATOM 1888 C CA . GLY A 1 242 ? -17.847 6.446 -0.656 1.00 98.31 242 GLY A CA 1
ATOM 1889 C C . GLY A 1 242 ? -16.506 5.710 -0.589 1.00 98.31 242 GLY A C 1
ATOM 1890 O O . GLY A 1 242 ? -15.989 5.284 -1.622 1.00 98.31 242 GLY A O 1
ATOM 1891 N N . VAL A 1 243 ? -15.975 5.487 0.620 1.00 98.00 243 VAL A N 1
ATOM 1892 C CA . VAL A 1 243 ? -14.722 4.737 0.828 1.00 98.00 243 VAL A CA 1
ATOM 1893 C C . VAL A 1 243 ? -14.846 3.322 0.269 1.00 98.00 243 VAL A C 1
ATOM 1895 O O . VAL A 1 243 ? -13.993 2.891 -0.505 1.00 98.00 243 VAL A O 1
ATOM 1898 N N . ARG A 1 244 ? -15.916 2.598 0.618 1.00 96.44 244 ARG A N 1
ATOM 1899 C CA . ARG A 1 244 ? -16.154 1.231 0.136 1.00 96.44 244 ARG A CA 1
ATOM 1900 C C . ARG A 1 244 ? -16.258 1.181 -1.388 1.00 96.44 244 ARG A C 1
ATOM 1902 O O . ARG A 1 244 ? -15.627 0.323 -2.003 1.00 96.44 244 ARG A O 1
ATOM 1909 N N . ASP A 1 245 ? -17.010 2.100 -1.987 1.00 95.44 245 ASP A N 1
ATOM 1910 C CA . ASP A 1 245 ? -17.180 2.171 -3.439 1.00 95.44 245 ASP A CA 1
ATOM 1911 C C . ASP A 1 245 ? -15.831 2.405 -4.146 1.00 95.44 245 ASP A C 1
ATOM 1913 O O . ASP A 1 245 ? -15.545 1.781 -5.169 1.00 95.44 245 ASP A O 1
ATOM 1917 N N . ALA A 1 246 ? -14.961 3.247 -3.579 1.00 94.50 246 ALA A N 1
ATOM 1918 C CA . ALA A 1 246 ? -13.612 3.467 -4.095 1.00 94.50 246 ALA A CA 1
ATOM 1919 C C . ALA A 1 246 ? -12.699 2.237 -3.925 1.00 94.50 246 ALA A C 1
ATOM 1921 O O . ALA A 1 246 ? -12.026 1.843 -4.878 1.00 94.50 246 ALA A O 1
ATOM 1922 N N . LEU A 1 247 ? -12.714 1.576 -2.760 1.00 94.00 247 LEU A N 1
ATOM 1923 C CA . LEU A 1 247 ? -11.919 0.363 -2.501 1.00 94.00 247 LEU A CA 1
ATOM 1924 C C . LEU A 1 247 ? -12.300 -0.821 -3.406 1.00 94.00 247 LEU A C 1
ATOM 1926 O O . LEU A 1 247 ? -11.478 -1.709 -3.636 1.00 94.00 247 LEU A O 1
ATOM 1930 N N . GLN A 1 248 ? -13.529 -0.837 -3.927 1.00 89.81 248 GLN A N 1
ATOM 1931 C CA . GLN A 1 248 ? -14.034 -1.856 -4.853 1.00 89.81 248 GLN A CA 1
ATOM 1932 C C . GLN A 1 248 ? -13.821 -1.499 -6.331 1.00 89.81 248 GLN A C 1
ATOM 1934 O O . GLN A 1 248 ? -14.092 -2.319 -7.209 1.00 89.81 248 GLN A O 1
ATOM 1939 N N . LYS A 1 249 ? -13.346 -0.284 -6.629 1.00 88.81 249 LYS A N 1
ATOM 1940 C CA . LYS A 1 249 ? -13.278 0.231 -8.000 1.00 88.81 249 LYS A CA 1
ATOM 1941 C C . LYS A 1 249 ? -12.142 -0.371 -8.820 1.00 88.81 249 LYS A C 1
ATOM 1943 O O . LYS A 1 249 ? -12.282 -0.532 -10.032 1.00 88.81 249 LYS A O 1
ATOM 1948 N N . SER A 1 250 ? -11.014 -0.693 -8.189 1.00 86.44 250 SER A N 1
ATOM 1949 C CA . SER A 1 250 ? -9.881 -1.278 -8.903 1.00 86.44 250 SER A CA 1
ATOM 1950 C C . SER A 1 250 ? -10.185 -2.715 -9.319 1.00 86.44 250 SER A C 1
ATOM 1952 O O . SER A 1 250 ? -10.496 -3.576 -8.503 1.00 86.44 250 SER A O 1
ATOM 1954 N N . SER A 1 251 ? -10.002 -3.007 -10.605 1.00 82.88 251 SER A N 1
ATOM 1955 C CA . SER A 1 251 ? -10.192 -4.350 -11.162 1.00 82.88 251 SER A CA 1
ATOM 1956 C C . SER A 1 251 ? -9.103 -5.376 -10.794 1.00 82.88 251 SER A C 1
ATOM 1958 O O . SER A 1 251 ? -9.136 -6.500 -11.298 1.00 82.88 251 SER A O 1
ATOM 1960 N N . SER A 1 252 ? -8.126 -5.026 -9.947 1.00 80.44 252 SER A N 1
ATOM 1961 C CA . SER A 1 252 ? -7.028 -5.935 -9.561 1.00 80.44 252 SER A CA 1
ATOM 1962 C C . SER A 1 252 ? -6.561 -5.896 -8.125 1.00 80.44 252 SER A C 1
ATOM 1964 O O . SER A 1 252 ? -5.858 -6.816 -7.715 1.00 80.44 252 SER A O 1
ATOM 1966 N N . VAL A 1 253 ? -6.886 -4.846 -7.381 1.00 86.06 253 VAL A N 1
ATOM 1967 C CA . VAL A 1 253 ? -6.618 -4.810 -5.948 1.00 86.06 253 VAL A CA 1
ATOM 1968 C C . VAL A 1 253 ? -7.906 -4.448 -5.233 1.00 86.06 253 VAL A C 1
ATOM 1970 O O . VAL A 1 253 ? -8.592 -3.511 -5.618 1.00 86.06 253 VAL A O 1
ATOM 1973 N N . THR A 1 254 ? -8.233 -5.206 -4.199 1.00 91.94 254 THR A N 1
ATOM 1974 C CA . THR A 1 254 ? -9.397 -4.980 -3.344 1.00 91.94 254 THR A CA 1
ATOM 1975 C C . THR A 1 254 ? -8.932 -5.071 -1.905 1.00 91.94 254 THR A C 1
ATOM 1977 O O . THR A 1 254 ? -8.254 -6.035 -1.558 1.00 91.94 254 THR A O 1
ATOM 1980 N N . TYR A 1 255 ? -9.297 -4.114 -1.062 1.00 95.88 255 TYR A N 1
ATOM 1981 C CA . TYR A 1 255 ? -8.912 -4.105 0.351 1.00 95.88 255 TYR A CA 1
ATOM 1982 C C . TYR A 1 255 ? -10.146 -4.152 1.244 1.00 95.88 255 TYR A C 1
ATOM 1984 O O . TYR A 1 255 ? -11.225 -3.704 0.851 1.00 95.88 255 TYR A O 1
ATOM 1992 N N . ARG A 1 256 ? -9.985 -4.714 2.443 1.00 96.88 256 ARG A N 1
ATOM 1993 C CA . ARG A 1 256 ? -11.046 -4.789 3.454 1.00 96.88 256 ARG A CA 1
ATOM 1994 C C . ARG A 1 256 ? -11.028 -3.517 4.300 1.00 96.88 256 ARG A C 1
ATOM 1996 O O . ARG A 1 256 ? -9.962 -2.982 4.606 1.00 96.88 256 ARG A O 1
ATOM 2003 N N . LEU A 1 257 ? -12.204 -3.050 4.707 1.00 98.31 257 LEU A N 1
ATOM 2004 C CA . LEU A 1 257 ? -12.347 -1.836 5.509 1.00 98.31 257 LEU A CA 1
ATOM 2005 C C . LEU A 1 257 ? -12.716 -2.187 6.954 1.00 98.31 257 LEU A C 1
ATOM 2007 O O . LEU A 1 257 ? -13.703 -2.876 7.215 1.00 98.31 257 LEU A O 1
ATOM 2011 N N . GLY A 1 258 ? -11.905 -1.713 7.892 1.00 98.69 258 GLY A N 1
ATOM 2012 C CA . GLY A 1 258 ? -12.253 -1.583 9.302 1.00 98.69 258 GLY A CA 1
ATOM 2013 C C . GLY A 1 258 ? -12.433 -0.113 9.673 1.00 98.69 258 GLY A C 1
ATOM 2014 O O . GLY A 1 258 ? -12.030 0.781 8.926 1.00 98.69 258 GLY A O 1
ATOM 2015 N N . VAL A 1 259 ? -13.007 0.140 10.845 1.00 98.88 259 VAL A N 1
ATOM 2016 C CA . VAL A 1 259 ? -13.144 1.495 11.398 1.00 98.88 259 VAL A CA 1
ATOM 2017 C C . VAL A 1 259 ? -12.415 1.612 12.723 1.00 98.88 259 VAL A C 1
ATOM 2019 O O . VAL A 1 259 ? -12.505 0.708 13.552 1.00 98.88 259 VAL A O 1
ATOM 2022 N N . TYR A 1 260 ? -11.708 2.724 12.908 1.00 98.81 260 TYR A N 1
ATOM 2023 C CA . TYR A 1 260 ? -11.367 3.227 14.230 1.00 98.81 260 TYR A CA 1
ATOM 2024 C C . TYR A 1 260 ? -12.393 4.277 14.664 1.00 98.81 260 TYR A C 1
ATOM 2026 O O . TYR A 1 260 ? -12.655 5.201 13.901 1.00 98.81 260 TYR A O 1
ATOM 2034 N N . GLY A 1 261 ? -12.990 4.153 15.849 1.00 98.50 261 GLY A N 1
ATOM 2035 C CA . GLY A 1 261 ? -13.986 5.118 16.329 1.00 98.50 261 GLY A CA 1
ATOM 2036 C C . GLY A 1 261 ? -14.697 4.681 17.605 1.00 98.50 261 GLY A C 1
ATOM 2037 O O . GLY A 1 261 ? -14.403 3.625 18.166 1.00 98.50 261 GLY A O 1
ATOM 2038 N N . THR A 1 262 ? -15.652 5.491 18.068 1.00 98.44 262 THR A N 1
ATOM 2039 C CA . THR A 1 262 ? -16.418 5.192 19.291 1.00 98.44 262 THR A CA 1
ATOM 2040 C C . THR A 1 262 ? -17.237 3.910 19.143 1.00 98.44 262 THR A C 1
ATOM 2042 O O . THR A 1 262 ? -17.497 3.445 18.027 1.00 98.44 262 THR A O 1
ATOM 2045 N N . ARG A 1 263 ? -17.692 3.338 20.264 1.00 97.69 263 ARG A N 1
ATOM 2046 C CA . ARG A 1 263 ? -18.538 2.131 20.261 1.00 97.69 263 ARG A CA 1
ATOM 2047 C C . ARG A 1 263 ? -19.756 2.281 19.352 1.00 97.69 263 ARG A C 1
ATOM 2049 O O . ARG A 1 263 ? -20.032 1.371 18.571 1.00 97.69 263 ARG A O 1
ATOM 2056 N N . ASN A 1 264 ? -20.439 3.428 19.407 1.00 96.62 264 ASN A N 1
ATOM 2057 C CA . ASN A 1 264 ? -21.617 3.688 18.578 1.00 96.62 264 ASN A CA 1
ATOM 2058 C C . ASN A 1 264 ? -21.280 3.751 17.077 1.00 96.62 264 ASN A C 1
ATOM 2060 O O . ASN A 1 264 ? -21.910 3.061 16.281 1.00 96.62 264 ASN A O 1
ATOM 2064 N N . VAL A 1 265 ? -20.229 4.496 16.695 1.00 98.56 265 VAL A N 1
ATOM 2065 C CA . VAL A 1 265 ? -19.731 4.549 15.303 1.00 98.56 265 VAL A CA 1
ATOM 2066 C C . VAL A 1 265 ? -19.421 3.146 14.786 1.00 98.56 265 VAL A C 1
ATOM 2068 O O . VAL A 1 265 ? -19.872 2.756 13.710 1.00 98.56 265 VAL A O 1
ATOM 2071 N N . CYS A 1 266 ? -18.657 2.380 15.564 1.00 98.81 266 CYS A N 1
ATOM 2072 C CA . CYS A 1 266 ? -18.247 1.034 15.196 1.00 98.81 266 CYS A CA 1
ATOM 2073 C C . CYS A 1 266 ? -19.443 0.093 15.018 1.00 98.81 266 CYS A C 1
ATOM 2075 O O . CYS A 1 266 ? -19.490 -0.646 14.036 1.00 98.81 266 CYS A O 1
ATOM 2077 N N . SER A 1 267 ? -20.405 0.140 15.944 1.00 98.25 267 SER A N 1
ATOM 2078 C CA . SER A 1 267 ? -21.590 -0.726 15.927 1.00 98.25 267 SER A CA 1
ATOM 2079 C C . SER A 1 267 ? -22.471 -0.425 14.717 1.00 98.25 267 SER A C 1
ATOM 2081 O O . SER A 1 267 ? -22.761 -1.331 13.941 1.00 98.25 267 SER A O 1
ATOM 2083 N N . ILE A 1 268 ? -22.801 0.851 14.489 1.00 98.50 268 ILE A N 1
ATOM 2084 C CA . ILE A 1 268 ? -23.663 1.265 13.375 1.00 98.50 268 ILE A CA 1
ATOM 2085 C C . ILE A 1 268 ? -23.015 0.933 12.024 1.00 98.50 268 ILE A C 1
ATOM 2087 O O . ILE A 1 268 ? -23.662 0.362 11.151 1.00 98.50 268 ILE A O 1
ATOM 2091 N N . LEU A 1 269 ? -21.721 1.215 11.832 1.00 98.75 269 LEU A N 1
ATOM 2092 C CA . LEU A 1 269 ? -21.052 0.899 10.561 1.00 98.75 269 LEU A CA 1
ATOM 2093 C C . LEU A 1 269 ? -20.954 -0.610 10.290 1.00 98.75 269 LEU A C 1
ATOM 2095 O O . LEU A 1 269 ? -20.981 -1.021 9.126 1.00 98.75 269 LEU A O 1
ATOM 2099 N N . ALA A 1 270 ? -20.829 -1.428 11.337 1.00 98.44 270 ALA A N 1
ATOM 2100 C CA . ALA A 1 270 ? -20.853 -2.881 11.215 1.00 98.44 270 ALA A CA 1
ATOM 2101 C C . ALA A 1 270 ? -22.262 -3.398 10.866 1.00 98.44 270 ALA A C 1
ATOM 2103 O O . ALA A 1 270 ? -22.398 -4.247 9.987 1.00 98.44 270 ALA A O 1
ATOM 2104 N N . GLU A 1 271 ? -23.309 -2.863 11.503 1.00 97.69 271 GLU A N 1
ATOM 2105 C CA . GLU A 1 271 ? -24.717 -3.204 11.236 1.00 97.69 271 GLU A CA 1
ATOM 2106 C C . GLU A 1 271 ? -25.154 -2.822 9.813 1.00 97.69 271 GLU A C 1
ATOM 2108 O O . GLU A 1 271 ? -25.846 -3.596 9.151 1.00 97.69 271 GLU A O 1
ATOM 2113 N N . GLU A 1 272 ? -24.668 -1.689 9.300 1.00 98.00 272 GLU A N 1
ATOM 2114 C CA . GLU A 1 272 ? -24.852 -1.253 7.908 1.00 98.00 272 GLU A CA 1
ATOM 2115 C C . GLU A 1 272 ? -24.026 -2.075 6.894 1.00 98.00 272 GLU A C 1
ATOM 2117 O O . GLU A 1 272 ? -24.131 -1.880 5.678 1.00 98.00 272 GLU A O 1
ATOM 2122 N N . GLY A 1 273 ? -23.168 -2.991 7.361 1.00 97.50 273 GLY A N 1
ATOM 2123 C CA . GLY A 1 273 ? -22.295 -3.799 6.506 1.00 97.50 273 GLY A CA 1
ATOM 2124 C C . GLY A 1 273 ? -21.245 -2.975 5.751 1.00 97.50 273 GLY A C 1
ATOM 2125 O O . GLY A 1 273 ? -20.825 -3.354 4.653 1.00 97.50 273 GLY A O 1
ATOM 2126 N N . LEU A 1 274 ? -20.847 -1.821 6.297 1.00 98.12 274 LEU A N 1
ATOM 2127 C CA . LEU A 1 274 ? -19.836 -0.936 5.710 1.00 98.12 274 LEU A CA 1
ATOM 2128 C C . LEU A 1 274 ? -18.419 -1.281 6.169 1.00 98.12 274 LEU A C 1
ATOM 2130 O O . LEU A 1 274 ? -17.460 -0.989 5.455 1.00 98.12 274 LEU A O 1
ATOM 2134 N N . THR A 1 275 ? -18.282 -1.904 7.339 1.00 98.25 275 THR A N 1
ATOM 2135 C CA . THR A 1 275 ? -16.993 -2.319 7.898 1.00 98.25 275 THR A CA 1
ATOM 2136 C C . THR A 1 275 ? -17.061 -3.747 8.420 1.00 98.25 275 THR A C 1
ATOM 2138 O O . THR A 1 275 ? -18.105 -4.230 8.850 1.00 98.25 275 THR A O 1
ATOM 2141 N N . GLU A 1 276 ? -15.930 -4.446 8.371 1.00 97.19 276 GLU A N 1
ATOM 2142 C CA . GLU A 1 276 ? -15.852 -5.852 8.787 1.00 97.19 276 GLU A CA 1
ATOM 2143 C C . GLU A 1 276 ? -15.258 -6.038 10.187 1.00 97.19 276 GLU A C 1
ATOM 2145 O O . GLU A 1 276 ? -15.340 -7.122 10.758 1.00 97.19 276 GLU A O 1
ATOM 2150 N N . SER A 1 277 ? -14.619 -5.002 10.731 1.00 98.56 277 SER A N 1
ATOM 2151 C CA . SER A 1 277 ? -13.877 -5.068 11.989 1.00 98.56 277 SER A CA 1
ATOM 2152 C C . SER A 1 277 ? -13.788 -3.697 12.650 1.00 98.56 277 SER A C 1
ATOM 2154 O O . SER A 1 277 ? -13.659 -2.680 11.958 1.00 98.56 277 SER A O 1
ATOM 2156 N N . SER A 1 278 ? -13.789 -3.679 13.983 1.00 98.88 278 SER A N 1
ATOM 2157 C CA . SER A 1 278 ? -13.752 -2.449 14.777 1.00 98.88 278 SER A CA 1
ATOM 2158 C C . SER A 1 278 ? -12.482 -2.329 15.617 1.00 98.88 278 SER A C 1
ATOM 2160 O O . SER A 1 278 ? -12.109 -3.249 16.350 1.00 98.88 278 SER A O 1
ATOM 2162 N N . PHE A 1 279 ? -11.845 -1.163 15.522 1.00 98.88 279 PHE A N 1
ATOM 2163 C CA . PHE A 1 279 ? -10.808 -0.676 16.419 1.00 98.88 279 PHE A CA 1
ATOM 2164 C C . PHE A 1 279 ? -11.409 0.431 17.300 1.00 98.88 279 PHE A C 1
ATOM 2166 O O . PHE A 1 279 ? -11.604 1.562 16.881 1.00 98.88 279 PHE A O 1
ATOM 2173 N N . VAL A 1 280 ? -11.789 0.093 18.521 1.00 98.81 280 VAL A N 1
ATOM 2174 C CA . VAL A 1 280 ? -12.657 0.941 19.339 1.00 98.81 280 VAL A CA 1
ATOM 2175 C C . VAL A 1 280 ? -11.841 1.988 20.102 1.00 98.81 280 VAL A C 1
ATOM 2177 O O . VAL A 1 280 ? -10.848 1.645 20.741 1.00 98.81 280 VAL A O 1
ATOM 2180 N N . SER A 1 281 ? -12.262 3.255 20.060 1.00 98.06 281 SER A N 1
ATOM 2181 C CA . SER A 1 281 ? -11.619 4.389 20.746 1.00 98.06 281 SER A CA 1
ATOM 2182 C C . SER A 1 281 ? -12.110 4.567 22.191 1.00 98.06 281 SER A C 1
ATOM 2184 O O . SER A 1 281 ? -12.549 5.642 22.610 1.00 98.06 281 SER A O 1
ATOM 2186 N N . ASP A 1 282 ? -12.067 3.501 22.989 1.00 97.88 282 ASP A N 1
ATOM 2187 C CA . ASP A 1 282 ? -12.647 3.481 24.338 1.00 97.88 282 ASP A CA 1
ATOM 2188 C C . ASP A 1 282 ? -11.936 4.411 25.338 1.00 97.88 282 ASP A C 1
ATOM 2190 O O . ASP A 1 282 ? -12.548 4.823 26.329 1.00 97.88 282 ASP A O 1
ATOM 2194 N N . MET A 1 283 ? -10.693 4.828 25.068 1.00 96.06 283 MET A N 1
ATOM 2195 C CA . MET A 1 283 ? -9.960 5.822 25.862 1.00 96.06 283 MET A CA 1
ATOM 2196 C C . MET A 1 283 ? -10.575 7.222 25.818 1.00 96.06 283 MET A C 1
ATOM 2198 O O . MET A 1 283 ? -10.426 7.993 26.772 1.00 96.06 283 MET A O 1
ATOM 2202 N N . SER A 1 284 ? -11.369 7.518 24.788 1.00 94.81 284 SER A N 1
ATOM 2203 C CA . SER A 1 284 ? -12.146 8.752 24.664 1.00 94.81 284 SER A CA 1
ATOM 2204 C C . SER A 1 284 ? -13.417 8.691 25.519 1.00 94.81 284 SER A C 1
ATOM 2206 O O . SER A 1 284 ? -14.540 8.750 25.023 1.00 94.81 284 SER A O 1
ATOM 2208 N N . THR A 1 285 ? -13.248 8.580 26.841 1.00 89.50 285 THR A N 1
ATOM 2209 C CA . THR A 1 285 ? -14.345 8.448 27.831 1.00 89.50 285 THR A CA 1
ATOM 2210 C C . THR A 1 285 ? -15.322 9.629 27.854 1.00 89.50 285 THR A C 1
ATOM 2212 O O . THR A 1 285 ? -16.425 9.514 28.387 1.00 89.50 285 THR A O 1
ATOM 2215 N N . GLY A 1 286 ? -14.919 10.777 27.301 1.00 86.94 286 GLY A N 1
ATOM 2216 C CA . GLY A 1 286 ? -15.762 11.964 27.176 1.00 86.94 286 GLY A CA 1
ATOM 2217 C C . GLY A 1 286 ? -16.686 11.956 25.959 1.00 86.94 286 GLY A C 1
ATOM 2218 O O . GLY A 1 286 ? -17.616 12.761 25.938 1.00 86.94 286 GLY A O 1
ATOM 2219 N N . TYR A 1 287 ? -16.447 11.082 24.976 1.00 92.62 287 TYR A N 1
ATOM 2220 C CA . TYR A 1 287 ? -17.223 11.051 23.738 1.00 92.62 287 TYR A CA 1
ATOM 2221 C C . TYR A 1 287 ? -18.583 10.393 23.966 1.00 92.62 287 TYR A C 1
ATOM 2223 O O . TYR A 1 287 ? -18.693 9.329 24.577 1.00 92.62 287 TYR A O 1
ATOM 2231 N N . SER A 1 288 ? -19.628 11.026 23.447 1.00 90.56 288 SER A N 1
ATOM 2232 C CA . SER A 1 288 ? -21.016 10.582 23.515 1.00 90.56 288 SER A CA 1
ATOM 2233 C C . SER A 1 288 ? -21.208 9.148 23.015 1.00 90.56 288 SER A C 1
ATOM 2235 O O . SER A 1 288 ? -21.881 8.367 23.685 1.00 90.56 288 SER A O 1
ATOM 2237 N N . GLY A 1 289 ? -20.542 8.762 21.923 1.00 92.06 289 GLY A N 1
ATOM 2238 C CA . GLY A 1 289 ? -20.610 7.411 21.355 1.00 92.06 289 GLY A CA 1
ATOM 2239 C C . GLY A 1 289 ? -19.981 6.300 22.209 1.00 92.06 289 GLY A C 1
ATOM 2240 O O . GLY A 1 289 ? -20.088 5.133 21.844 1.00 92.06 289 GLY A O 1
ATOM 2241 N N . ASN A 1 290 ? -19.348 6.640 23.338 1.00 93.69 290 ASN A N 1
ATOM 2242 C CA . ASN A 1 290 ? -18.808 5.702 24.330 1.00 93.69 290 ASN A CA 1
ATOM 2243 C C . ASN A 1 290 ? -19.627 5.682 25.640 1.00 93.69 290 ASN A C 1
ATOM 2245 O O . ASN A 1 290 ? -19.319 4.919 26.559 1.00 93.69 290 ASN A O 1
ATOM 2249 N N . LEU A 1 291 ? -20.674 6.510 25.742 1.00 89.06 291 LEU A N 1
ATOM 2250 C CA . LEU A 1 291 ? -21.533 6.636 26.919 1.00 89.06 291 LEU A CA 1
ATOM 2251 C C . LEU A 1 291 ? -22.904 6.013 26.638 1.00 89.06 291 LEU A C 1
ATOM 2253 O O . LEU A 1 291 ? -23.723 6.594 25.933 1.00 89.06 291 LEU A O 1
ATOM 2257 N N . GLY A 1 292 ? -23.172 4.853 27.232 1.00 83.50 292 GLY A N 1
ATOM 2258 C CA . GLY A 1 292 ? -24.431 4.126 27.055 1.00 83.50 292 GLY A CA 1
ATOM 2259 C C . GLY A 1 292 ? -24.399 3.078 25.940 1.00 83.50 292 GLY A C 1
ATOM 2260 O O . GLY A 1 292 ? -25.427 2.489 25.627 1.00 83.50 292 GLY A O 1
ATOM 2261 N N . PHE A 1 293 ? -23.225 2.816 25.359 1.00 91.19 293 PHE A N 1
ATOM 2262 C CA . PHE A 1 293 ? -23.061 1.870 24.256 1.00 91.19 293 PHE A CA 1
ATOM 2263 C C . PHE A 1 293 ? -22.191 0.678 24.672 1.00 91.19 293 PHE A C 1
ATOM 2265 O O . PHE A 1 293 ? -21.130 0.831 25.290 1.00 91.19 293 PHE A O 1
ATOM 2272 N N . ALA A 1 294 ? -22.657 -0.526 24.340 1.00 93.38 294 ALA A N 1
ATOM 2273 C CA . ALA A 1 294 ? -21.896 -1.756 24.523 1.00 93.38 294 ALA A CA 1
ATOM 2274 C C . ALA A 1 294 ? -20.735 -1.826 23.517 1.00 93.38 294 ALA A C 1
ATOM 2276 O O . ALA A 1 294 ? -20.759 -1.179 22.472 1.00 93.38 294 ALA A O 1
ATOM 2277 N N . LEU A 1 295 ? -19.707 -2.609 23.839 1.00 96.19 295 LEU A N 1
ATOM 2278 C CA . LEU A 1 295 ? -18.607 -2.874 22.912 1.00 96.19 295 LEU A CA 1
ATOM 2279 C C . LEU A 1 295 ? -19.157 -3.627 21.672 1.00 96.19 295 LEU A C 1
ATOM 2281 O O . LEU A 1 295 ? -19.931 -4.572 21.855 1.00 96.19 295 LEU A O 1
ATOM 2285 N N . PRO A 1 296 ? -18.799 -3.241 20.431 1.00 97.38 296 PRO A N 1
ATOM 2286 C CA . PRO A 1 296 ? -19.371 -3.816 19.212 1.00 97.38 296 PRO A CA 1
ATOM 2287 C C . PRO A 1 296 ? -19.003 -5.293 19.060 1.00 97.38 296 PRO A C 1
ATOM 2289 O O . PRO A 1 296 ? -17.891 -5.701 19.381 1.00 97.38 296 PRO A O 1
ATOM 2292 N N . SER A 1 297 ? -19.911 -6.114 18.530 1.00 96.19 297 SER A N 1
ATOM 2293 C CA . SER A 1 297 ? -19.712 -7.574 18.447 1.00 96.19 297 SER A CA 1
ATOM 2294 C C . SER A 1 297 ? -18.485 -8.002 17.619 1.00 96.19 297 SER A C 1
ATOM 2296 O O . SER A 1 297 ? -17.880 -9.039 17.903 1.00 96.19 297 SER A O 1
ATOM 2298 N N . ASN A 1 298 ? -18.080 -7.188 16.640 1.00 97.88 298 ASN A N 1
ATOM 2299 C CA . ASN A 1 298 ? -16.920 -7.388 15.768 1.00 97.88 298 ASN A CA 1
ATOM 2300 C C . ASN A 1 298 ? -15.656 -6.630 16.230 1.00 97.88 298 ASN A C 1
ATOM 2302 O O . ASN A 1 298 ? -14.749 -6.409 15.425 1.00 97.88 298 ASN A O 1
ATOM 2306 N N . TRP A 1 299 ? -15.562 -6.227 17.505 1.00 98.62 299 TRP A N 1
ATOM 2307 C CA . TRP A 1 299 ? -14.359 -5.574 18.025 1.00 98.62 299 TRP A CA 1
ATOM 2308 C C . TRP A 1 299 ? -13.121 -6.480 17.906 1.00 98.62 299 TRP A C 1
ATOM 2310 O O . TRP A 1 299 ? -13.092 -7.621 18.388 1.00 98.62 299 TRP A O 1
ATOM 2320 N N . ALA A 1 300 ? -12.089 -5.957 17.252 1.00 98.69 300 ALA A N 1
ATOM 2321 C CA . ALA A 1 300 ? -10.784 -6.587 17.077 1.00 98.69 300 ALA A CA 1
ATOM 2322 C C . ALA A 1 300 ? -9.734 -5.957 17.991 1.00 98.69 300 ALA A C 1
ATOM 2324 O O . ALA A 1 300 ? -8.896 -6.653 18.559 1.00 98.69 300 ALA A O 1
ATOM 2325 N N . TYR A 1 301 ? -9.807 -4.639 18.145 1.00 98.81 301 TYR A N 1
ATOM 2326 C CA . TYR A 1 301 ? -8.880 -3.845 18.930 1.00 98.81 301 TYR A CA 1
ATOM 2327 C C . TYR A 1 301 ? -9.669 -2.850 19.776 1.00 98.81 301 TYR A C 1
ATOM 2329 O O . TYR A 1 301 ? -10.677 -2.323 19.316 1.00 98.81 301 TYR A O 1
ATOM 2337 N N . ASP A 1 302 ? -9.224 -2.604 20.999 1.00 98.62 302 ASP A N 1
ATOM 2338 C CA . ASP A 1 302 ? -9.898 -1.735 21.967 1.00 98.62 302 ASP A CA 1
ATOM 2339 C C . ASP A 1 302 ? -8.857 -0.834 22.657 1.00 98.62 302 ASP A C 1
ATOM 2341 O O . ASP A 1 302 ? -8.058 -1.304 23.467 1.00 98.62 302 ASP A O 1
ATOM 2345 N N . GLN A 1 303 ? -8.780 0.435 22.255 1.00 98.56 303 GLN A N 1
ATOM 2346 C CA . GLN A 1 303 ? -7.810 1.414 22.752 1.00 98.56 303 GLN A CA 1
ATOM 2347 C C . GLN A 1 303 ? -8.287 1.987 24.088 1.00 98.56 303 GLN A C 1
ATOM 2349 O O . GLN A 1 303 ? -9.329 2.632 24.131 1.00 98.56 303 GLN A O 1
ATOM 2354 N N . ILE A 1 304 ? -7.534 1.793 25.176 1.00 97.94 304 ILE A N 1
ATOM 2355 C CA . ILE A 1 304 ? -8.040 2.082 26.532 1.00 97.94 304 ILE A CA 1
ATOM 2356 C C . ILE A 1 304 ? -7.213 3.078 27.349 1.00 97.94 304 ILE A C 1
ATOM 2358 O O . ILE A 1 304 ? -7.700 3.544 28.379 1.00 97.94 304 ILE A O 1
ATOM 2362 N N . ASP A 1 305 ? -5.970 3.384 26.965 1.00 97.81 305 ASP A N 1
ATOM 2363 C CA . ASP A 1 305 ? -5.106 4.244 27.784 1.00 97.81 305 ASP A CA 1
ATOM 2364 C C . ASP A 1 305 ? -3.856 4.745 27.048 1.00 97.81 305 ASP A C 1
ATOM 2366 O O . ASP A 1 305 ? -3.238 3.981 26.318 1.00 97.81 305 ASP A O 1
ATOM 2370 N N . GLY A 1 306 ? -3.408 5.969 27.327 1.00 97.31 306 GLY A N 1
ATOM 2371 C CA . GLY A 1 306 ? -2.157 6.520 26.790 1.00 97.31 306 GLY A CA 1
ATOM 2372 C C . GLY A 1 306 ? -0.966 6.252 27.716 1.00 97.31 306 GLY A C 1
ATOM 2373 O O . GLY A 1 306 ? -1.067 6.372 28.941 1.00 97.31 306 GLY A O 1
ATOM 2374 N N . ARG A 1 307 ? 0.197 5.884 27.166 1.00 95.94 307 ARG A N 1
ATOM 2375 C CA . ARG A 1 307 ? 1.406 5.547 27.940 1.00 95.94 307 ARG A CA 1
ATOM 2376 C C . ARG A 1 307 ? 2.670 6.110 27.294 1.00 95.94 307 ARG A C 1
ATOM 2378 O O . ARG A 1 307 ? 2.890 5.978 26.098 1.00 95.94 307 ARG A O 1
ATOM 2385 N N . LEU A 1 308 ? 3.575 6.629 28.121 1.00 96.88 308 LEU A N 1
ATOM 2386 C CA . LEU A 1 308 ? 4.959 6.889 27.726 1.00 96.88 308 LEU A CA 1
ATOM 2387 C C . LEU A 1 308 ? 5.829 5.692 28.125 1.00 96.88 308 LEU A C 1
ATOM 2389 O O . LEU A 1 308 ? 5.981 5.397 29.313 1.00 96.88 308 LEU A O 1
ATOM 2393 N N . LEU A 1 309 ? 6.404 5.004 27.140 1.00 95.00 309 LEU A N 1
ATOM 2394 C CA . LEU A 1 309 ? 7.390 3.951 27.364 1.00 95.00 309 LEU A CA 1
ATOM 2395 C C . LEU A 1 309 ? 8.794 4.551 27.333 1.00 95.00 309 LEU A C 1
ATOM 2397 O O . LEU A 1 309 ? 9.158 5.214 26.364 1.00 95.00 309 LEU A O 1
ATOM 2401 N N . SER A 1 310 ? 9.605 4.250 28.351 1.00 92.06 310 SER A N 1
ATOM 2402 C CA . SER A 1 310 ? 10.988 4.741 28.488 1.00 92.06 310 SER A CA 1
ATOM 2403 C C . SER A 1 310 ? 11.109 6.279 28.457 1.00 92.06 310 SER A C 1
ATOM 2405 O O . SER A 1 310 ? 10.124 7.011 28.505 1.00 92.06 310 SER A O 1
ATOM 2407 N N . SER A 1 311 ? 12.337 6.801 28.438 1.00 87.62 311 SER A N 1
ATOM 2408 C CA . SER A 1 311 ? 12.621 8.238 28.345 1.00 87.62 311 SER A CA 1
ATOM 2409 C C . SER A 1 311 ? 13.837 8.504 27.451 1.00 87.62 311 SER A C 1
ATOM 2411 O O . SER A 1 311 ? 14.570 7.586 27.081 1.00 87.62 311 SER A O 1
ATOM 2413 N N . GLY A 1 312 ? 14.058 9.766 27.072 1.00 89.62 312 GLY A N 1
ATOM 2414 C CA . GLY A 1 312 ? 15.163 10.139 26.185 1.00 89.62 312 GLY A CA 1
ATOM 2415 C C . GLY A 1 312 ? 14.983 9.600 24.762 1.00 89.62 312 GLY A C 1
ATOM 2416 O O . GLY A 1 312 ? 13.872 9.561 24.241 1.00 89.62 312 GLY A O 1
ATOM 2417 N N . SER A 1 313 ? 16.074 9.181 24.117 1.00 87.88 313 SER A N 1
ATOM 2418 C CA . SER A 1 313 ? 16.069 8.736 22.712 1.00 87.88 313 SER A CA 1
ATOM 2419 C C . SER A 1 313 ? 15.311 7.425 22.461 1.00 87.88 313 SER A C 1
ATOM 2421 O O . SER A 1 313 ? 14.899 7.174 21.329 1.00 87.88 313 SER A O 1
ATOM 2423 N N . SER A 1 314 ? 15.096 6.609 23.498 1.00 91.38 314 SER A N 1
ATOM 2424 C CA . SER A 1 314 ? 14.267 5.397 23.443 1.00 91.38 314 SER A CA 1
ATOM 2425 C C . SER A 1 314 ? 12.821 5.633 23.890 1.00 91.38 314 SER A C 1
ATOM 2427 O O . SER A 1 314 ? 12.014 4.701 23.843 1.00 91.38 314 SER A O 1
ATOM 2429 N N . GLY A 1 315 ? 12.491 6.859 24.320 1.00 95.12 315 GLY A N 1
ATOM 2430 C CA . GLY A 1 315 ? 11.149 7.252 24.733 1.00 95.12 315 GLY A CA 1
ATOM 2431 C C . GLY A 1 315 ? 10.158 7.147 23.577 1.00 95.12 315 GLY A C 1
ATOM 2432 O O . GLY A 1 315 ? 10.465 7.582 22.463 1.00 95.12 315 GLY A O 1
ATOM 2433 N N . ILE A 1 316 ? 8.986 6.568 23.816 1.00 96.19 316 ILE A N 1
ATOM 2434 C CA . ILE A 1 316 ? 7.916 6.455 22.823 1.00 96.19 316 ILE A CA 1
ATOM 2435 C C . ILE A 1 316 ? 6.547 6.541 23.495 1.00 96.19 316 ILE A C 1
ATOM 2437 O O . ILE A 1 316 ? 6.265 5.808 24.440 1.00 96.19 316 ILE A O 1
ATOM 2441 N N . GLU A 1 317 ? 5.711 7.448 22.998 1.00 97.12 317 GLU A N 1
ATOM 2442 C CA . GLU A 1 317 ? 4.296 7.510 23.356 1.00 97.12 317 GLU A CA 1
ATOM 2443 C C . GLU A 1 317 ? 3.535 6.461 22.548 1.00 97.12 317 GLU A C 1
ATOM 2445 O O . GLU A 1 317 ? 3.702 6.349 21.327 1.00 97.12 317 GLU A O 1
ATOM 2450 N N . ILE A 1 318 ? 2.752 5.658 23.252 1.00 98.06 318 ILE A N 1
ATOM 2451 C CA . ILE A 1 318 ? 1.902 4.616 22.692 1.00 98.06 318 ILE A CA 1
ATOM 2452 C C . ILE A 1 318 ? 0.527 4.719 23.327 1.00 98.06 318 ILE A C 1
ATOM 2454 O O . ILE A 1 318 ? 0.412 5.097 24.495 1.00 98.06 318 ILE A O 1
ATOM 2458 N N . ASP A 1 319 ? -0.480 4.273 22.597 1.00 98.38 319 ASP A N 1
ATOM 2459 C CA . ASP A 1 319 ? -1.790 3.994 23.157 1.00 98.38 319 ASP A CA 1
ATOM 2460 C C . ASP A 1 319 ? -1.906 2.486 23.379 1.00 98.38 319 ASP A C 1
ATOM 2462 O O . ASP A 1 319 ? -1.563 1.656 22.535 1.00 98.38 319 ASP A O 1
ATOM 2466 N N . LYS A 1 320 ? -2.302 2.108 24.589 1.00 98.56 320 LYS A N 1
ATOM 2467 C CA . LYS A 1 320 ? -2.486 0.729 25.011 1.00 98.56 320 LYS A CA 1
ATOM 2468 C C . LYS A 1 320 ? -3.788 0.217 24.417 1.00 98.56 320 LYS A C 1
ATOM 2470 O O . LYS A 1 320 ? -4.869 0.713 24.734 1.00 98.56 320 LYS A O 1
ATOM 2475 N N . VAL A 1 321 ? -3.667 -0.838 23.624 1.00 98.69 321 VAL A N 1
ATOM 2476 C CA . VAL A 1 321 ? -4.768 -1.452 22.886 1.00 98.69 321 VAL A CA 1
ATOM 2477 C C . VAL A 1 321 ? -4.965 -2.862 23.391 1.00 98.69 321 VAL A C 1
ATOM 2479 O O . VAL A 1 321 ? -3.995 -3.578 23.596 1.00 98.69 321 VAL A O 1
ATOM 2482 N N . ILE A 1 322 ? -6.196 -3.299 23.578 1.00 98.44 322 ILE A N 1
ATOM 2483 C CA . ILE A 1 322 ? -6.523 -4.671 23.934 1.00 98.44 322 ILE A CA 1
ATOM 2484 C C . ILE A 1 322 ? -6.876 -5.406 22.650 1.00 98.44 322 ILE A C 1
ATOM 2486 O O . ILE A 1 322 ? -7.823 -5.003 21.974 1.00 98.44 322 ILE A O 1
ATOM 2490 N N . PRO A 1 323 ? -6.124 -6.447 22.266 1.00 98.12 323 PRO A N 1
ATOM 2491 C CA . PRO A 1 323 ? -6.490 -7.252 21.118 1.00 98.12 323 PRO A CA 1
ATOM 2492 C C . PRO A 1 323 ? -7.528 -8.290 21.536 1.00 98.12 323 PRO A C 1
ATOM 2494 O O . PRO A 1 323 ? -7.396 -8.922 22.587 1.00 98.12 323 PRO A O 1
ATOM 2497 N N . SER A 1 324 ? -8.532 -8.505 20.696 1.00 98.06 324 SER A N 1
ATOM 2498 C CA . SER A 1 324 ? -9.435 -9.636 20.855 1.00 98.06 324 SER A CA 1
ATOM 2499 C C . SER A 1 324 ? -8.939 -10.868 20.110 1.00 98.06 324 SER A C 1
ATOM 2501 O O . SER A 1 324 ? -8.058 -10.798 19.251 1.00 98.06 324 SER A O 1
ATOM 2503 N N . SER A 1 325 ? -9.563 -12.012 20.373 1.00 97.06 325 SER A N 1
ATOM 2504 C CA . SER A 1 325 ? -9.401 -13.222 19.559 1.00 97.06 325 SER A CA 1
ATOM 2505 C C . SER A 1 325 ? -9.802 -13.045 18.083 1.00 97.06 325 SER A C 1
ATOM 2507 O O . SER A 1 325 ? -9.482 -13.906 17.266 1.00 97.06 325 SER A O 1
ATOM 2509 N N . ARG A 1 326 ? -10.477 -11.940 17.729 1.00 97.06 326 ARG A N 1
ATOM 2510 C CA . ARG A 1 326 ? -10.872 -11.560 16.358 1.00 97.06 326 ARG A CA 1
ATOM 2511 C C . ARG A 1 326 ? -9.830 -10.674 15.660 1.00 97.06 326 ARG A C 1
ATOM 2513 O O . ARG A 1 326 ? -10.005 -10.351 14.490 1.00 97.06 326 ARG A O 1
ATOM 2520 N N . ALA A 1 327 ? -8.776 -10.256 16.363 1.00 97.81 327 ALA A N 1
ATOM 2521 C CA . ALA A 1 327 ? -7.733 -9.395 15.820 1.00 97.81 327 ALA A CA 1
ATOM 2522 C C . ALA A 1 327 ? -6.959 -10.066 14.674 1.00 97.81 327 ALA A C 1
ATOM 2524 O O . ALA A 1 327 ? -6.443 -11.174 14.820 1.00 97.81 327 ALA A O 1
ATOM 2525 N N . GLU A 1 328 ? -6.812 -9.345 13.563 1.00 97.56 328 GLU A N 1
ATOM 2526 C CA . GLU A 1 328 ? -5.987 -9.729 12.415 1.00 97.56 328 GLU A CA 1
ATOM 2527 C C . GLU A 1 328 ? -4.853 -8.716 12.224 1.00 97.56 328 GLU A C 1
ATOM 2529 O O . GLU A 1 328 ? -5.057 -7.508 12.345 1.00 97.56 328 GLU A O 1
ATOM 2534 N N . TRP A 1 329 ? -3.667 -9.213 11.881 1.00 97.38 329 TRP A N 1
ATOM 2535 C CA . TRP A 1 329 ? -2.454 -8.433 11.627 1.00 97.38 329 TRP A CA 1
ATOM 2536 C C . TRP A 1 329 ? -1.794 -8.892 10.326 1.00 97.38 329 TRP A C 1
ATOM 2538 O O . TRP A 1 329 ? -2.055 -9.993 9.846 1.00 97.38 329 TRP A O 1
ATOM 2548 N N . LEU A 1 330 ? -0.879 -8.074 9.809 1.00 97.81 330 LEU A N 1
ATOM 2549 C CA . LEU A 1 330 ? -0.081 -8.397 8.632 1.00 97.81 330 LEU A CA 1
ATOM 2550 C C . LEU A 1 330 ? 1.085 -9.321 8.998 1.00 97.81 330 LEU A C 1
ATOM 2552 O O . LEU A 1 330 ? 1.897 -9.028 9.889 1.00 97.81 330 LEU A O 1
ATOM 2556 N N . ASN A 1 331 ? 1.196 -10.428 8.275 1.00 95.81 331 ASN A N 1
ATOM 2557 C CA . ASN A 1 331 ? 2.381 -11.273 8.248 1.00 95.81 331 ASN A CA 1
ATOM 2558 C C . ASN A 1 331 ? 3.367 -10.756 7.194 1.00 95.81 331 ASN A C 1
ATOM 2560 O O . ASN A 1 331 ? 3.014 -9.989 6.300 1.00 95.81 331 ASN A O 1
ATOM 2564 N N . GLU A 1 332 ? 4.616 -11.215 7.264 1.00 95.56 332 GLU A N 1
ATOM 2565 C CA . GLU A 1 332 ? 5.642 -10.866 6.273 1.00 95.56 332 GLU A CA 1
ATOM 2566 C C . GLU A 1 332 ? 5.228 -11.271 4.846 1.00 95.56 332 GLU A C 1
ATOM 2568 O O . GLU A 1 332 ? 5.515 -10.564 3.885 1.00 95.56 332 GLU A O 1
ATOM 2573 N N . SER A 1 333 ? 4.476 -12.370 4.700 1.00 95.69 333 SER A N 1
ATOM 2574 C CA . SER A 1 333 ? 3.928 -12.804 3.412 1.00 95.69 333 SER A CA 1
ATOM 2575 C C . SER A 1 333 ? 2.939 -11.820 2.801 1.00 95.69 333 SER A C 1
ATOM 2577 O O . SER A 1 333 ? 2.757 -11.853 1.585 1.00 95.69 333 SER A O 1
ATOM 2579 N N . ASP A 1 334 ? 2.320 -10.961 3.609 1.00 96.81 334 ASP A N 1
ATOM 2580 C CA . ASP A 1 334 ? 1.192 -10.110 3.222 1.00 96.81 334 ASP A CA 1
ATOM 2581 C C . ASP A 1 334 ? 1.673 -8.755 2.679 1.00 96.81 334 ASP A C 1
ATOM 2583 O O . ASP A 1 334 ? 0.882 -7.951 2.184 1.00 96.81 334 ASP A O 1
ATOM 2587 N N . VAL A 1 335 ? 2.991 -8.513 2.714 1.00 96.69 335 VAL A N 1
ATOM 2588 C CA . VAL A 1 335 ? 3.625 -7.278 2.250 1.00 96.69 335 VAL A CA 1
ATOM 2589 C C . VAL A 1 335 ? 4.804 -7.595 1.335 1.00 96.69 335 VAL A C 1
ATOM 2591 O O . VAL A 1 335 ? 5.789 -8.224 1.712 1.00 96.69 335 VAL A O 1
ATOM 2594 N N . LEU A 1 336 ? 4.717 -7.132 0.095 1.00 95.00 336 LEU A N 1
ATOM 2595 C CA . LEU A 1 336 ? 5.797 -7.184 -0.877 1.00 95.00 336 LEU A CA 1
ATOM 2596 C C . LEU A 1 336 ? 6.865 -6.142 -0.539 1.00 95.00 336 LEU A C 1
ATOM 2598 O O . LEU A 1 336 ? 6.551 -4.983 -0.276 1.00 95.00 336 LEU A O 1
ATOM 2602 N N . ARG A 1 337 ? 8.146 -6.514 -0.648 1.00 93.62 337 ARG A N 1
ATOM 2603 C CA . ARG A 1 337 ? 9.238 -5.530 -0.623 1.00 93.62 337 ARG A CA 1
ATOM 2604 C C . ARG A 1 337 ? 9.056 -4.529 -1.765 1.00 93.62 337 ARG A C 1
ATOM 2606 O O . ARG A 1 337 ? 8.941 -4.925 -2.926 1.00 93.62 337 ARG A O 1
ATOM 2613 N N . THR A 1 338 ? 9.097 -3.243 -1.448 1.00 94.12 338 THR A N 1
ATOM 2614 C CA . THR A 1 338 ? 9.050 -2.154 -2.430 1.00 94.12 338 THR A CA 1
ATOM 2615 C C . THR A 1 338 ? 10.432 -1.536 -2.626 1.00 94.12 338 THR A C 1
ATOM 2617 O O . THR A 1 338 ? 11.242 -1.565 -1.692 1.00 94.12 338 THR A O 1
ATOM 2620 N N . PRO A 1 339 ? 10.713 -0.946 -3.799 1.00 92.38 339 PRO A N 1
ATOM 2621 C CA . PRO A 1 339 ? 11.922 -0.163 -3.988 1.00 92.38 339 PRO A CA 1
ATOM 2622 C C . PRO A 1 339 ? 11.951 1.060 -3.063 1.00 92.38 339 PRO A C 1
ATOM 2624 O O . PRO A 1 339 ? 10.922 1.603 -2.644 1.00 92.38 339 PRO A O 1
ATOM 2627 N N . ARG A 1 340 ? 13.165 1.476 -2.732 1.00 91.56 340 ARG A N 1
ATOM 2628 C CA . ARG A 1 340 ? 13.520 2.530 -1.789 1.00 91.56 340 ARG A CA 1
ATOM 2629 C C . ARG A 1 340 ? 14.150 3.689 -2.543 1.00 91.56 340 ARG A C 1
ATOM 2631 O O . ARG A 1 340 ? 14.785 3.503 -3.582 1.00 91.56 340 ARG A O 1
ATOM 2638 N N . ARG A 1 341 ? 13.983 4.895 -2.015 1.00 88.94 341 ARG A N 1
ATOM 2639 C CA . ARG A 1 341 ? 14.764 6.070 -2.409 1.00 88.94 341 ARG A CA 1
ATOM 2640 C C . ARG A 1 341 ? 16.120 6.009 -1.716 1.00 88.94 341 ARG A C 1
ATOM 2642 O O . ARG A 1 341 ? 16.183 5.640 -0.543 1.00 88.94 341 ARG A O 1
ATOM 2649 N N . TYR A 1 342 ? 17.178 6.394 -2.422 1.00 85.81 342 TYR A N 1
ATOM 2650 C CA . TYR A 1 342 ? 18.528 6.474 -1.876 1.00 85.81 342 TYR A CA 1
ATOM 2651 C C . TYR A 1 342 ? 18.979 7.932 -1.780 1.00 85.81 342 TYR A C 1
ATOM 2653 O O . TYR A 1 342 ? 18.743 8.727 -2.683 1.00 85.81 342 TYR A O 1
ATOM 2661 N N . GLU A 1 343 ? 19.653 8.274 -0.688 1.00 84.50 343 GLU A N 1
ATOM 2662 C CA . GLU A 1 343 ? 20.336 9.554 -0.503 1.00 84.50 343 GLU A CA 1
ATOM 2663 C C . GLU A 1 343 ? 21.749 9.265 0.005 1.00 84.50 343 GLU A C 1
ATOM 2665 O O . GLU A 1 343 ? 21.938 8.503 0.953 1.00 84.50 343 GLU A O 1
ATOM 2670 N N . ASN A 1 344 ? 22.767 9.838 -0.646 1.00 85.56 344 ASN A N 1
ATOM 2671 C CA . ASN A 1 344 ? 24.180 9.623 -0.298 1.00 85.56 344 ASN A CA 1
ATOM 2672 C C . ASN A 1 344 ? 24.585 8.133 -0.194 1.00 85.56 344 ASN A C 1
ATOM 2674 O O . ASN A 1 344 ? 25.393 7.758 0.654 1.00 85.56 344 ASN A O 1
ATOM 2678 N N . GLY A 1 345 ? 24.015 7.276 -1.049 1.00 82.19 345 GLY A N 1
ATOM 2679 C CA . GLY A 1 345 ? 24.312 5.839 -1.091 1.00 82.19 345 GLY A CA 1
ATOM 2680 C C . GLY A 1 345 ? 23.626 4.994 -0.010 1.00 82.19 345 GLY A C 1
ATOM 2681 O O . GLY A 1 345 ? 23.918 3.805 0.092 1.00 82.19 345 GLY A O 1
ATOM 2682 N N . ALA A 1 346 ? 22.709 5.567 0.776 1.00 86.50 346 ALA A N 1
ATOM 2683 C CA . ALA A 1 346 ? 21.935 4.850 1.786 1.00 86.50 346 ALA A CA 1
ATOM 2684 C C . ALA A 1 346 ? 20.425 4.928 1.498 1.00 86.50 346 ALA A C 1
ATOM 2686 O O . ALA A 1 346 ? 19.959 5.961 1.013 1.00 86.50 346 ALA A O 1
ATOM 2687 N N . PRO A 1 347 ? 19.639 3.883 1.820 1.00 88.50 347 PRO A N 1
ATOM 2688 C CA . PRO A 1 347 ? 18.183 3.970 1.787 1.00 88.50 347 PRO A CA 1
ATOM 2689 C C . PRO A 1 347 ? 17.669 5.082 2.710 1.00 88.50 347 PRO A C 1
ATOM 2691 O O . PRO A 1 347 ? 18.068 5.153 3.872 1.00 88.50 347 PRO A O 1
ATOM 2694 N N . ALA A 1 348 ? 16.791 5.935 2.188 1.00 88.50 348 ALA A N 1
ATOM 2695 C CA . ALA A 1 348 ? 16.337 7.162 2.846 1.00 88.50 348 ALA A CA 1
ATOM 2696 C C . ALA A 1 348 ? 14.814 7.379 2.783 1.00 88.50 348 ALA A C 1
ATOM 2698 O O . ALA A 1 348 ? 14.315 8.410 3.232 1.00 88.50 348 ALA A O 1
ATOM 2699 N N . GLY A 1 349 ? 14.056 6.459 2.185 1.00 90.62 349 GLY A N 1
ATOM 2700 C CA . GLY A 1 349 ? 12.615 6.625 2.005 1.00 90.62 349 GLY A CA 1
ATOM 2701 C C . GLY A 1 349 ? 11.993 5.575 1.097 1.00 90.62 349 GLY A C 1
ATOM 2702 O O . GLY A 1 349 ? 12.683 4.731 0.522 1.00 90.62 349 GLY A O 1
ATOM 2703 N N . PHE A 1 350 ? 10.674 5.654 0.941 1.00 90.94 350 PHE A N 1
ATOM 2704 C CA . PHE A 1 350 ? 9.996 4.997 -0.173 1.00 90.94 350 PHE A CA 1
ATOM 2705 C C . PHE A 1 350 ? 10.418 5.645 -1.495 1.00 90.94 350 PHE A C 1
ATOM 2707 O O . PHE A 1 350 ? 10.762 6.827 -1.525 1.00 90.94 350 PHE A O 1
ATOM 2714 N N . ASP A 1 351 ? 10.377 4.888 -2.589 1.00 90.06 351 ASP A N 1
ATOM 2715 C CA . ASP A 1 351 ? 10.543 5.442 -3.936 1.00 90.06 351 ASP A CA 1
ATOM 2716 C C . ASP A 1 351 ? 9.266 6.175 -4.393 1.00 90.06 351 ASP A C 1
ATOM 2718 O O . ASP A 1 351 ? 8.481 5.681 -5.208 1.00 90.06 351 ASP A O 1
ATOM 2722 N N . GLU A 1 352 ? 9.038 7.348 -3.797 1.00 86.69 352 GLU A N 1
ATOM 2723 C CA . GLU A 1 352 ? 7.844 8.167 -4.032 1.00 86.69 352 GLU A CA 1
ATOM 2724 C C . GLU A 1 352 ? 7.842 8.827 -5.419 1.00 86.69 352 GLU A C 1
ATOM 2726 O O . GLU A 1 352 ? 6.782 9.087 -5.985 1.00 86.69 352 GLU A O 1
ATOM 2731 N N . GLU A 1 353 ? 9.028 9.077 -5.977 1.00 82.38 353 GLU A N 1
ATOM 2732 C CA . GLU A 1 353 ? 9.207 9.848 -7.212 1.00 82.38 353 GLU A CA 1
ATOM 2733 C C . GLU A 1 353 ? 9.053 8.997 -8.479 1.00 82.38 353 GLU A C 1
ATOM 2735 O O . GLU A 1 353 ? 8.645 9.516 -9.516 1.00 82.38 353 GLU A O 1
ATOM 2740 N N . PHE A 1 354 ? 9.347 7.693 -8.418 1.00 88.38 354 PHE A N 1
ATOM 2741 C CA . PHE A 1 354 ? 9.225 6.809 -9.578 1.00 88.38 354 PHE A CA 1
ATOM 2742 C C . PHE A 1 354 ? 8.229 5.673 -9.346 1.00 88.38 354 PHE A C 1
ATOM 2744 O O . PHE A 1 354 ? 7.150 5.669 -9.944 1.00 88.38 354 PHE A O 1
ATOM 2751 N N . TYR A 1 355 ? 8.536 4.716 -8.466 1.00 92.19 355 TYR A N 1
ATOM 2752 C CA . TYR A 1 355 ? 7.678 3.545 -8.267 1.00 92.19 355 TYR A CA 1
ATOM 2753 C C . TYR A 1 355 ? 6.253 3.910 -7.826 1.00 92.19 355 TYR A C 1
ATOM 2755 O O . TYR A 1 355 ? 5.284 3.411 -8.404 1.00 92.19 355 TYR A O 1
ATOM 2763 N N . TRP A 1 356 ? 6.095 4.810 -6.850 1.00 90.75 356 TRP A N 1
ATOM 2764 C CA . TRP A 1 356 ? 4.764 5.195 -6.364 1.00 90.75 356 TRP A CA 1
ATOM 2765 C C . TRP A 1 356 ? 3.907 5.875 -7.426 1.00 90.75 356 TRP A C 1
ATOM 2767 O O . TRP A 1 356 ? 2.689 5.671 -7.440 1.00 90.75 356 TRP A O 1
ATOM 2777 N N . ARG A 1 357 ? 4.536 6.619 -8.343 1.00 88.06 357 ARG A N 1
ATOM 2778 C CA . ARG A 1 357 ? 3.866 7.192 -9.509 1.00 88.06 357 ARG A CA 1
ATOM 2779 C C . ARG A 1 357 ? 3.343 6.092 -10.427 1.00 88.06 357 ARG A C 1
ATOM 2781 O O . ARG A 1 357 ? 2.162 6.107 -10.766 1.00 88.06 357 ARG A O 1
ATOM 2788 N N . ILE A 1 358 ? 4.175 5.113 -10.791 1.00 92.19 358 ILE A N 1
ATOM 2789 C CA . ILE A 1 358 ? 3.741 4.000 -11.651 1.00 92.19 358 ILE A CA 1
ATOM 2790 C C . ILE A 1 358 ? 2.607 3.203 -10.991 1.00 92.19 358 ILE A C 1
ATOM 2792 O O . ILE A 1 358 ? 1.605 2.917 -11.648 1.00 92.19 358 ILE A O 1
ATOM 2796 N N . ALA A 1 359 ? 2.713 2.905 -9.691 1.00 93.12 359 ALA A N 1
ATOM 2797 C CA . ALA A 1 359 ? 1.663 2.226 -8.929 1.00 93.12 359 ALA A CA 1
ATOM 2798 C C . ALA A 1 359 ? 0.343 3.018 -8.913 1.00 93.12 359 ALA A C 1
ATOM 2800 O O . ALA A 1 359 ? -0.727 2.440 -9.125 1.00 93.12 359 ALA A O 1
ATOM 2801 N N . GLY A 1 360 ? 0.411 4.341 -8.732 1.00 91.44 360 GLY A N 1
ATOM 2802 C CA . GLY A 1 360 ? -0.753 5.227 -8.773 1.00 91.44 360 GLY A CA 1
ATOM 2803 C C . GLY A 1 360 ? -1.425 5.279 -10.150 1.00 91.44 360 GLY A C 1
ATOM 2804 O O . GLY A 1 360 ? -2.645 5.147 -10.248 1.00 91.44 360 GLY A O 1
ATOM 2805 N N . LEU A 1 361 ? -0.645 5.385 -11.230 1.00 91.19 361 LEU A N 1
ATOM 2806 C CA . LEU A 1 361 ? -1.174 5.369 -12.600 1.00 91.19 361 LEU A CA 1
ATOM 2807 C C . LEU A 1 361 ? -1.795 4.013 -12.958 1.00 91.19 361 LEU A C 1
ATOM 2809 O O . LEU A 1 361 ? -2.845 3.965 -13.599 1.00 91.19 361 LEU A O 1
ATOM 2813 N N . CYS A 1 362 ? -1.194 2.908 -12.506 1.00 93.00 362 CYS A N 1
ATOM 2814 C CA . CYS A 1 362 ? -1.782 1.580 -12.670 1.00 93.00 362 CYS A CA 1
ATOM 2815 C C . CYS A 1 362 ? -3.109 1.462 -11.915 1.00 93.00 362 CYS A C 1
ATOM 2817 O O . CYS A 1 362 ? -4.078 0.969 -12.487 1.00 93.00 362 CYS A O 1
ATOM 2819 N N . TYR A 1 363 ? -3.196 1.983 -10.685 1.00 92.12 363 TYR A N 1
ATOM 2820 C CA . TYR A 1 363 ? -4.460 2.054 -9.948 1.00 92.12 363 TYR A CA 1
ATOM 2821 C C . TYR A 1 363 ? -5.533 2.858 -10.702 1.00 92.12 363 TYR A C 1
ATOM 2823 O O . TYR A 1 363 ? -6.667 2.391 -10.816 1.00 92.12 363 TYR A O 1
ATOM 2831 N N . LEU A 1 364 ? -5.189 4.021 -11.270 1.00 90.00 364 LEU A N 1
ATOM 2832 C CA . LEU A 1 364 ? -6.117 4.816 -12.088 1.00 90.00 364 LEU A CA 1
ATOM 2833 C C . LEU A 1 364 ? -6.604 4.053 -13.328 1.00 90.00 364 LEU A C 1
ATOM 2835 O O . LEU A 1 364 ? -7.803 4.042 -13.616 1.00 90.00 364 LEU A O 1
ATOM 2839 N N . GLY A 1 365 ? -5.697 3.383 -14.044 1.00 89.88 365 GLY A N 1
ATOM 2840 C CA . GLY A 1 365 ? -6.048 2.544 -15.195 1.00 89.88 365 GLY A CA 1
ATOM 2841 C C . GLY A 1 365 ? -6.939 1.354 -14.812 1.00 89.88 365 GLY A C 1
ATOM 2842 O O . GLY A 1 365 ? -7.892 1.023 -15.519 1.00 89.88 365 GLY A O 1
ATOM 2843 N N . ASP A 1 366 ? -6.676 0.739 -13.658 1.00 89.19 366 ASP A N 1
ATOM 2844 C CA . ASP A 1 366 ? -7.477 -0.364 -13.118 1.00 89.19 366 ASP A CA 1
ATOM 2845 C C . ASP A 1 366 ? -8.872 0.073 -12.669 1.00 89.19 366 ASP A C 1
ATOM 2847 O O . ASP A 1 366 ? -9.800 -0.731 -12.733 1.00 89.19 366 ASP A O 1
ATOM 2851 N N . SER A 1 367 ? -9.005 1.323 -12.223 1.00 87.44 367 SER A N 1
ATOM 2852 C CA . SER A 1 367 ? -10.240 1.906 -11.685 1.00 87.44 367 SER A CA 1
ATOM 2853 C C . SER A 1 367 ? -11.148 2.516 -12.758 1.00 87.44 367 SER A C 1
ATOM 2855 O O . SER A 1 367 ? -12.291 2.872 -12.480 1.00 87.44 367 SER A O 1
ATOM 2857 N N . SER A 1 368 ? -10.647 2.680 -13.982 1.00 83.94 368 SER A N 1
ATOM 2858 C CA . SER A 1 368 ? -11.366 3.305 -15.103 1.00 83.94 368 SER A CA 1
ATOM 2859 C C . SER A 1 368 ? -11.862 2.302 -16.146 1.00 83.94 368 SER A C 1
ATOM 2861 O O . SER A 1 368 ? -12.557 2.686 -17.083 1.00 83.94 368 SER A O 1
ATOM 2863 N N . THR A 1 369 ? -11.541 1.012 -15.993 1.00 80.94 369 THR A N 1
ATOM 2864 C CA . THR A 1 369 ? -11.903 -0.029 -16.964 1.00 80.94 369 THR A CA 1
ATOM 2865 C C . THR A 1 369 ? -12.427 -1.291 -16.295 1.00 80.94 369 THR A C 1
ATOM 2867 O O . THR A 1 369 ? -11.899 -1.750 -15.286 1.00 80.94 369 THR A O 1
ATOM 2870 N N . ALA A 1 370 ? -13.445 -1.904 -16.901 1.00 75.88 370 ALA A N 1
ATOM 2871 C CA . ALA A 1 370 ? -13.908 -3.225 -16.496 1.00 75.88 370 ALA A CA 1
ATOM 2872 C C . ALA A 1 370 ? -12.948 -4.310 -17.014 1.00 75.88 370 ALA A C 1
ATOM 2874 O O . ALA A 1 370 ? -12.620 -4.347 -18.205 1.00 75.88 370 ALA A O 1
ATOM 2875 N N . SER A 1 371 ? -12.547 -5.246 -16.146 1.00 72.56 371 SER A N 1
ATOM 2876 C CA . SER A 1 371 ? -11.687 -6.384 -16.515 1.00 72.56 371 SER A CA 1
ATOM 2877 C C . SER A 1 371 ? -12.302 -7.299 -17.578 1.00 72.56 371 SER A C 1
ATOM 2879 O O . SER A 1 371 ? -11.569 -7.981 -18.287 1.00 72.56 371 SER A O 1
ATOM 2881 N N . SER A 1 372 ? -13.629 -7.279 -17.732 1.00 82.50 372 SER A N 1
ATOM 2882 C CA . SER A 1 372 ? -14.354 -8.004 -18.780 1.00 82.50 372 SER A CA 1
ATOM 2883 C C . SER A 1 372 ? -14.177 -7.420 -20.186 1.00 82.50 372 SER A C 1
ATOM 2885 O O . SER A 1 372 ? -14.489 -8.102 -21.156 1.00 82.50 372 SER A O 1
ATOM 2887 N N . LEU A 1 373 ? -13.734 -6.163 -20.303 1.00 85.12 373 LEU A N 1
ATOM 2888 C CA . LEU A 1 373 ? -13.575 -5.455 -21.581 1.00 85.12 373 LEU A CA 1
ATOM 2889 C C . LEU A 1 373 ? -12.108 -5.212 -21.930 1.00 85.12 373 LEU A C 1
ATOM 2891 O O . LEU A 1 373 ? -11.736 -5.232 -23.098 1.00 85.12 373 LEU A O 1
ATOM 2895 N N . VAL A 1 374 ? -11.272 -4.959 -20.924 1.00 89.38 374 VAL A N 1
ATOM 2896 C CA . VAL A 1 374 ? -9.868 -4.598 -21.124 1.00 89.38 374 VAL A CA 1
ATOM 2897 C C . VAL A 1 374 ? -8.983 -5.616 -20.416 1.00 89.38 374 VAL A C 1
ATOM 2899 O O . VAL A 1 374 ? -9.119 -5.859 -19.215 1.00 89.38 374 VAL A O 1
ATOM 2902 N N . THR A 1 375 ? -8.052 -6.214 -21.153 1.00 90.88 375 THR A N 1
ATOM 2903 C CA . THR A 1 375 ? -7.051 -7.134 -20.599 1.00 90.88 375 THR A CA 1
ATOM 2904 C C . THR A 1 375 ? -6.018 -6.386 -19.756 1.00 90.88 375 THR A C 1
ATOM 2906 O O . THR A 1 375 ? -5.793 -5.183 -19.918 1.00 90.88 375 THR A O 1
ATOM 2909 N N . ARG A 1 376 ? -5.317 -7.113 -18.881 1.00 92.00 376 ARG A N 1
ATOM 2910 C CA . ARG A 1 376 ? -4.200 -6.565 -18.104 1.00 92.00 376 ARG A CA 1
ATOM 2911 C C . ARG A 1 376 ? -3.127 -5.931 -18.995 1.00 92.00 376 ARG A C 1
ATOM 2913 O O . ARG A 1 376 ? -2.713 -4.802 -18.741 1.00 92.00 376 ARG A O 1
ATOM 2920 N N . ARG A 1 377 ? -2.733 -6.613 -20.074 1.00 91.12 377 ARG A N 1
ATOM 2921 C CA . ARG A 1 377 ? -1.755 -6.097 -21.041 1.00 91.12 377 ARG A CA 1
ATOM 2922 C C . ARG A 1 377 ? -2.183 -4.759 -21.650 1.00 91.12 377 ARG A C 1
ATOM 2924 O O . ARG A 1 377 ? -1.357 -3.861 -21.751 1.00 91.12 377 ARG A O 1
ATOM 2931 N N . GLN A 1 378 ? -3.457 -4.605 -22.010 1.00 91.62 378 GLN A N 1
ATOM 2932 C CA . GLN A 1 378 ? -3.977 -3.347 -22.558 1.00 91.62 378 GLN A CA 1
ATOM 2933 C C . GLN A 1 378 ? -4.016 -2.218 -21.519 1.00 91.62 378 GLN A C 1
ATOM 2935 O O . GLN A 1 378 ? -3.706 -1.076 -21.855 1.00 91.62 378 GLN A O 1
ATOM 2940 N N . ARG A 1 379 ? -4.333 -2.514 -20.250 1.00 91.75 379 ARG A N 1
ATOM 2941 C CA . ARG A 1 379 ? -4.224 -1.523 -19.163 1.00 91.75 379 ARG A CA 1
ATOM 2942 C C . ARG A 1 379 ? -2.785 -1.052 -18.976 1.00 91.75 379 ARG A C 1
ATOM 2944 O O . ARG A 1 379 ? -2.544 0.151 -18.921 1.00 91.75 379 ARG A O 1
ATOM 2951 N N . ASN A 1 380 ? -1.834 -1.985 -18.940 1.00 94.31 380 ASN A N 1
ATOM 2952 C CA . ASN A 1 380 ? -0.414 -1.653 -18.851 1.00 94.31 380 ASN A CA 1
ATOM 2953 C C . ASN A 1 380 ? 0.032 -0.797 -20.055 1.00 94.31 380 ASN A C 1
ATOM 2955 O O . ASN A 1 380 ? 0.702 0.214 -19.862 1.00 94.31 380 ASN A O 1
ATOM 2959 N N . ASP A 1 381 ? -0.387 -1.152 -21.279 1.00 93.56 381 ASP A N 1
ATOM 2960 C CA . ASP A 1 381 ? -0.093 -0.358 -22.482 1.00 93.56 381 ASP A CA 1
ATOM 2961 C C . ASP A 1 381 ? -0.716 1.041 -22.424 1.00 93.56 381 ASP A C 1
ATOM 2963 O O . ASP A 1 381 ? -0.082 2.000 -22.840 1.00 93.56 381 ASP A O 1
ATOM 2967 N N . THR A 1 382 ? -1.910 1.194 -21.845 1.00 92.62 382 THR A N 1
ATOM 2968 C CA . THR A 1 382 ? -2.558 2.506 -21.672 1.00 92.62 382 THR A CA 1
ATOM 2969 C C . THR A 1 382 ? -1.755 3.409 -20.728 1.00 92.62 382 THR A C 1
ATOM 2971 O O . THR A 1 382 ? -1.573 4.593 -21.013 1.00 92.62 382 THR A O 1
ATOM 2974 N N . VAL A 1 383 ? -1.211 2.855 -19.637 1.00 93.62 383 VAL A N 1
ATOM 2975 C CA . VAL A 1 383 ? -0.333 3.597 -18.713 1.00 93.62 383 VAL A CA 1
ATOM 2976 C C . VAL A 1 383 ? 0.969 4.006 -19.405 1.00 93.62 383 VAL A C 1
ATOM 2978 O O . VAL A 1 383 ? 1.347 5.176 -19.347 1.00 93.62 383 VAL A O 1
ATOM 2981 N N . LEU A 1 384 ? 1.631 3.082 -20.110 1.00 94.06 384 LEU A N 1
ATOM 2982 C CA . LEU A 1 384 ? 2.837 3.396 -20.886 1.00 94.06 384 LEU A CA 1
ATOM 2983 C C . LEU A 1 384 ? 2.544 4.423 -21.991 1.00 94.06 384 LEU A C 1
ATOM 2985 O O . LEU A 1 384 ? 3.343 5.323 -22.240 1.00 94.06 384 LEU A O 1
ATOM 2989 N N . ASN A 1 385 ? 1.382 4.319 -22.642 1.00 91.38 385 ASN A N 1
ATOM 2990 C CA . ASN A 1 385 ? 0.950 5.243 -23.681 1.00 91.38 385 ASN A CA 1
ATOM 2991 C C . ASN A 1 385 ? 0.814 6.657 -23.114 1.00 91.38 385 ASN A C 1
ATOM 2993 O O . ASN A 1 385 ? 1.190 7.608 -23.792 1.00 91.38 385 ASN A O 1
ATOM 2997 N N . TRP A 1 386 ? 0.305 6.806 -21.893 1.00 89.56 386 TRP A N 1
ATOM 2998 C CA . TRP A 1 386 ? 0.245 8.103 -21.231 1.00 89.56 386 TRP A CA 1
ATOM 2999 C C . TRP A 1 386 ? 1.645 8.612 -20.846 1.00 89.56 386 TRP A C 1
ATOM 3001 O O . TRP A 1 386 ? 1.971 9.766 -21.122 1.00 89.56 386 TRP A O 1
ATOM 3011 N N . LEU A 1 387 ? 2.502 7.744 -20.295 1.00 89.44 387 LEU A N 1
ATOM 3012 C CA . LEU A 1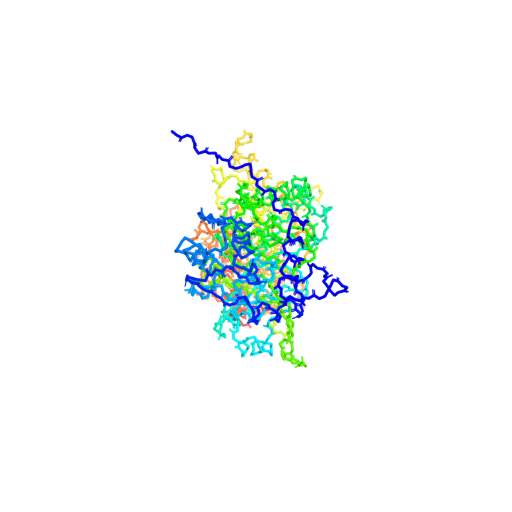 387 ? 3.858 8.102 -19.860 1.00 89.44 387 LEU A CA 1
ATOM 3013 C C . LEU A 1 387 ? 4.776 8.576 -20.998 1.00 89.44 387 LEU A C 1
ATOM 3015 O O . LEU A 1 387 ? 5.592 9.458 -20.753 1.00 89.44 387 LEU A O 1
ATOM 3019 N N . GLN A 1 388 ? 4.645 8.046 -22.221 1.00 88.88 388 GLN A N 1
ATOM 3020 C CA . GLN A 1 388 ? 5.501 8.448 -23.353 1.00 88.88 388 GLN A CA 1
ATOM 3021 C C . GLN A 1 388 ? 5.198 9.853 -23.902 1.00 88.88 388 GLN A C 1
ATOM 3023 O O . GLN A 1 388 ? 5.993 10.410 -24.657 1.00 88.88 388 GLN A O 1
ATOM 3028 N N . ARG A 1 389 ? 4.019 10.414 -23.597 1.00 84.88 389 ARG A N 1
ATOM 3029 C CA . ARG A 1 389 ? 3.493 11.589 -24.308 1.00 84.88 389 ARG A CA 1
ATOM 3030 C C . ARG A 1 389 ? 4.303 12.877 -24.222 1.00 84.88 389 ARG A C 1
ATOM 3032 O O . ARG A 1 389 ? 4.243 13.601 -25.211 1.00 84.88 389 ARG A O 1
ATOM 3039 N N . PRO A 1 390 ? 4.992 13.198 -23.112 1.00 83.81 390 PRO A N 1
ATOM 3040 C CA . PRO A 1 390 ? 5.734 14.450 -23.017 1.00 83.81 390 PRO A CA 1
ATOM 3041 C C . PRO A 1 390 ? 6.683 14.701 -24.198 1.00 83.81 390 PRO A C 1
ATOM 3043 O O . PRO A 1 390 ? 6.766 15.841 -24.640 1.00 83.81 390 PRO A O 1
ATOM 3046 N N . GLU A 1 391 ? 7.305 13.649 -24.745 1.00 81.81 391 GLU A N 1
ATOM 3047 C CA . GLU A 1 391 ? 8.271 13.754 -25.852 1.00 81.81 391 GLU A CA 1
ATOM 3048 C C . GLU A 1 391 ? 7.836 12.999 -27.129 1.00 81.81 391 GLU A C 1
ATOM 3050 O O . GLU A 1 391 ? 8.140 13.419 -28.245 1.00 81.81 391 GLU A O 1
ATOM 3055 N N . TYR A 1 392 ? 7.077 11.902 -27.003 1.00 82.25 392 TYR A N 1
ATOM 3056 C CA . TYR A 1 392 ? 6.793 10.965 -28.107 1.00 82.25 392 TYR A CA 1
ATOM 3057 C C . TYR A 1 392 ? 5.342 11.012 -28.612 1.00 82.25 392 TYR A C 1
ATOM 3059 O O . TYR A 1 392 ? 4.810 10.003 -29.085 1.00 82.25 392 TYR A O 1
ATOM 3067 N N . TRP A 1 393 ? 4.665 12.157 -28.482 1.00 76.56 393 TRP A N 1
ATOM 3068 C CA . TRP A 1 393 ? 3.297 12.342 -28.975 1.00 76.56 393 TRP A CA 1
ATOM 3069 C C . TRP A 1 393 ? 3.116 13.684 -29.682 1.00 76.56 393 TRP A C 1
ATOM 3071 O O . TRP A 1 393 ? 3.570 14.725 -29.210 1.00 76.56 393 TRP A O 1
ATOM 3081 N N . GLY A 1 394 ? 2.436 13.660 -30.826 1.00 64.25 394 GLY A N 1
ATOM 3082 C CA . GLY A 1 394 ? 2.217 14.806 -31.685 1.00 64.25 394 GLY A CA 1
ATOM 3083 C C . GLY A 1 394 ? 1.015 15.651 -31.269 1.00 64.25 394 GLY A C 1
ATOM 3084 O O . GLY A 1 394 ? -0.128 15.334 -31.575 1.00 64.25 394 GLY A O 1
ATOM 3085 N N . GLY A 1 395 ? 1.259 16.765 -30.581 1.00 61.41 395 GLY A N 1
ATOM 3086 C CA . GLY A 1 395 ? 0.289 17.860 -30.482 1.00 61.41 395 GLY A CA 1
ATOM 3087 C C . GLY A 1 395 ? 0.332 18.796 -31.697 1.00 61.41 395 GLY A C 1
ATOM 3088 O O . GLY A 1 395 ? 1.139 18.631 -32.617 1.00 61.41 395 GLY A O 1
ATOM 3089 N N . GLU A 1 396 ? -0.501 19.837 -31.683 1.00 46.50 396 GLU A N 1
ATOM 3090 C CA . GLU A 1 396 ? -0.405 20.932 -32.653 1.00 46.50 396 GLU A CA 1
ATOM 3091 C C . GLU A 1 396 ? 0.987 21.596 -32.538 1.00 46.50 396 GLU A C 1
ATOM 3093 O O . GLU A 1 396 ? 1.333 22.154 -31.498 1.00 46.50 396 GLU A O 1
ATOM 3098 N N . GLY A 1 397 ? 1.819 21.479 -33.583 1.00 50.16 397 GLY A N 1
ATOM 3099 C CA . GLY A 1 397 ? 3.202 21.987 -33.604 1.00 50.16 397 GLY A CA 1
ATOM 3100 C C . GLY A 1 397 ? 4.307 20.968 -33.280 1.00 50.16 397 GLY A C 1
ATOM 3101 O O . GLY A 1 397 ? 5.471 21.358 -33.198 1.00 50.16 397 GLY A O 1
ATOM 3102 N N . ALA A 1 398 ? 3.981 19.683 -33.115 1.00 60.81 398 ALA A N 1
ATOM 3103 C CA . ALA A 1 398 ? 4.977 18.653 -32.831 1.00 60.81 398 ALA A CA 1
ATOM 3104 C C . ALA A 1 398 ? 5.944 18.377 -33.993 1.00 60.81 398 ALA A C 1
ATOM 3106 O O . ALA A 1 398 ? 5.629 18.571 -35.172 1.00 60.81 398 ALA A O 1
ATOM 3107 N N . SER A 1 399 ? 7.137 17.890 -33.647 1.00 66.06 399 SER A N 1
ATOM 3108 C CA . SER A 1 399 ? 8.141 17.475 -34.623 1.00 66.06 399 SER A CA 1
ATOM 3109 C C . SER A 1 399 ? 7.619 16.325 -35.491 1.00 66.06 399 SER A C 1
ATOM 3111 O O . SER A 1 399 ? 6.830 15.479 -35.065 1.00 66.06 399 SER A O 1
ATOM 3113 N N . ILE A 1 400 ? 8.100 16.257 -36.733 1.00 64.38 400 ILE A N 1
ATOM 3114 C CA . ILE A 1 400 ? 7.772 15.155 -37.649 1.00 64.38 400 ILE A CA 1
ATOM 3115 C C . ILE A 1 400 ? 8.166 13.782 -37.070 1.00 64.38 400 ILE A C 1
ATOM 3117 O O . ILE A 1 400 ? 7.532 12.777 -37.380 1.00 64.38 400 ILE A O 1
ATOM 3121 N N . THR A 1 401 ? 9.179 13.740 -36.197 1.00 71.00 401 THR A N 1
ATOM 3122 C CA . THR A 1 401 ? 9.590 12.536 -35.470 1.00 71.00 401 THR A CA 1
ATOM 3123 C C . THR A 1 401 ? 8.528 12.114 -34.458 1.00 71.00 401 THR A C 1
ATOM 3125 O O . THR A 1 401 ? 8.112 10.961 -34.499 1.00 71.00 401 THR A O 1
ATOM 3128 N N . ALA A 1 402 ? 8.009 13.025 -33.628 1.00 70.44 402 ALA A N 1
ATOM 3129 C CA . ALA A 1 402 ? 6.927 12.720 -32.685 1.00 70.44 402 ALA A CA 1
ATOM 3130 C C . ALA A 1 402 ? 5.659 12.209 -33.398 1.00 70.44 402 ALA A C 1
ATOM 3132 O O . ALA A 1 402 ? 5.051 11.234 -32.958 1.00 70.44 402 ALA A O 1
ATOM 3133 N N . GLY A 1 403 ? 5.314 12.788 -34.555 1.00 74.38 403 GLY A N 1
ATOM 3134 C CA . GLY A 1 403 ? 4.209 12.298 -35.388 1.00 74.38 403 GLY A CA 1
ATOM 3135 C C . GLY A 1 403 ? 4.442 10.891 -35.958 1.00 74.38 403 GLY A C 1
ATOM 3136 O O . GLY A 1 403 ? 3.505 10.101 -36.042 1.00 74.38 403 GLY A O 1
ATOM 3137 N N . ALA A 1 404 ? 5.682 10.534 -36.313 1.00 76.69 404 ALA A N 1
ATOM 3138 C CA . ALA A 1 404 ? 6.017 9.175 -36.750 1.00 76.69 404 ALA A CA 1
ATOM 3139 C C . ALA A 1 404 ? 5.893 8.156 -35.603 1.00 76.69 404 ALA A C 1
ATOM 3141 O O . ALA A 1 404 ? 5.390 7.048 -35.811 1.00 76.69 404 ALA A O 1
ATOM 3142 N N . TRP A 1 405 ? 6.293 8.537 -34.387 1.00 81.12 405 TRP A N 1
ATOM 3143 C CA . TRP A 1 405 ? 6.105 7.711 -33.196 1.00 81.12 405 TRP A CA 1
ATOM 3144 C C . TRP A 1 405 ? 4.628 7.463 -32.911 1.00 81.12 405 TRP A C 1
ATOM 3146 O O . TRP A 1 405 ? 4.203 6.310 -32.876 1.00 81.12 405 TRP A O 1
ATOM 3156 N N . GLU A 1 406 ? 3.834 8.524 -32.804 1.00 80.31 406 GLU A N 1
ATOM 3157 C CA . GLU A 1 406 ? 2.403 8.427 -32.524 1.00 80.31 406 GLU A CA 1
ATOM 3158 C C . GLU A 1 406 ? 1.626 7.694 -33.621 1.00 80.31 406 GLU A C 1
ATOM 3160 O O . GLU A 1 406 ? 0.812 6.832 -33.325 1.00 80.31 406 GLU A O 1
ATOM 3165 N N . LEU A 1 407 ? 1.821 8.024 -34.895 1.00 76.06 407 LEU A N 1
ATOM 3166 C CA . LEU A 1 407 ? 0.932 7.514 -35.945 1.00 76.06 407 LEU A CA 1
ATOM 3167 C C . LEU A 1 407 ? 1.358 6.146 -36.467 1.00 76.06 407 LEU A C 1
ATOM 3169 O O . LEU A 1 407 ? 0.526 5.385 -36.963 1.00 76.06 407 LEU A O 1
ATOM 3173 N N . VAL A 1 408 ? 2.656 5.842 -36.400 1.00 77.19 408 VAL A N 1
ATOM 3174 C CA . VAL A 1 408 ? 3.224 4.690 -37.104 1.00 77.19 408 VAL A CA 1
ATOM 3175 C C . VAL A 1 408 ? 3.839 3.694 -36.149 1.00 77.19 408 VAL A C 1
ATOM 3177 O O . VAL A 1 408 ? 3.615 2.505 -36.353 1.00 77.19 408 VAL A O 1
ATOM 3180 N N . TYR A 1 409 ? 4.597 4.123 -35.139 1.00 84.88 409 TYR A N 1
ATOM 3181 C CA . TYR A 1 409 ? 5.486 3.226 -34.400 1.00 84.88 409 TYR A CA 1
ATOM 3182 C C . TYR A 1 409 ? 4.907 2.728 -33.061 1.00 84.88 409 TYR A C 1
ATOM 3184 O O . TYR A 1 409 ? 4.826 1.511 -32.862 1.00 84.88 409 TYR A O 1
ATOM 3192 N N . THR A 1 410 ? 4.400 3.620 -32.208 1.00 89.75 410 THR A N 1
ATOM 3193 C CA . THR A 1 410 ? 3.704 3.328 -30.939 1.00 89.75 410 THR A CA 1
ATOM 3194 C C . THR A 1 410 ? 2.319 4.002 -30.875 1.00 89.75 410 THR A C 1
ATOM 3196 O O . THR A 1 410 ? 2.069 4.833 -29.993 1.00 89.75 410 THR A O 1
ATOM 3199 N N . PRO A 1 411 ? 1.377 3.632 -31.771 1.00 88.50 411 PRO A N 1
ATOM 3200 C CA . PRO A 1 411 ? 0.046 4.239 -31.823 1.00 88.50 411 PRO A CA 1
ATOM 3201 C C . PRO A 1 411 ? -0.749 4.077 -30.542 1.00 88.50 411 PRO A C 1
ATOM 3203 O O . PRO A 1 411 ? -0.443 3.206 -29.731 1.00 88.50 411 PRO A O 1
ATOM 3206 N N . ALA A 1 412 ? -1.764 4.926 -30.345 1.00 85.75 412 ALA A N 1
ATOM 3207 C CA . ALA A 1 412 ? -2.607 4.874 -29.151 1.00 85.75 412 ALA A CA 1
ATOM 3208 C C . ALA A 1 412 ? -3.118 3.454 -28.884 1.00 85.75 412 ALA A C 1
ATOM 3210 O O . ALA A 1 412 ? -3.482 2.739 -29.821 1.00 85.75 412 ALA A O 1
ATOM 3211 N N . ALA A 1 413 ? -3.220 3.081 -27.607 1.00 82.50 413 ALA A N 1
ATOM 3212 C CA . ALA A 1 413 ? -3.647 1.738 -27.198 1.00 82.50 413 ALA A CA 1
ATOM 3213 C C . ALA A 1 413 ? -5.011 1.318 -27.798 1.00 82.50 413 ALA A C 1
ATOM 3215 O O . ALA A 1 413 ? -5.269 0.132 -28.008 1.00 82.50 413 ALA A O 1
ATOM 3216 N N . TYR A 1 414 ? -5.880 2.287 -28.113 1.00 81.00 414 TYR A N 1
ATOM 3217 C CA . TYR A 1 414 ? -7.208 2.071 -28.696 1.00 81.00 414 TYR A CA 1
ATOM 3218 C C . TYR A 1 414 ? -7.244 2.002 -30.235 1.00 81.00 414 TYR A C 1
ATOM 3220 O O . TYR A 1 414 ? -8.250 1.560 -30.782 1.00 81.00 414 TYR A O 1
ATOM 3228 N N . VAL A 1 415 ? -6.178 2.384 -30.955 1.00 81.00 415 VAL A N 1
ATOM 3229 C CA . VAL A 1 415 ? -6.170 2.475 -32.439 1.00 81.00 415 VAL A CA 1
ATOM 3230 C C . VAL A 1 415 ? -6.387 1.115 -33.121 1.00 81.00 415 VAL A C 1
ATOM 3232 O O . VAL A 1 415 ? -6.836 1.050 -34.261 1.00 81.00 415 VAL A O 1
ATOM 3235 N N . GLY A 1 416 ? -6.130 0.007 -32.419 1.00 79.56 416 GLY A N 1
ATOM 3236 C CA . GLY A 1 416 ? -6.407 -1.348 -32.908 1.00 79.56 416 GLY A CA 1
ATOM 3237 C C . GLY A 1 416 ? -7.887 -1.761 -32.897 1.00 79.56 416 GLY A C 1
ATOM 3238 O O . GLY A 1 416 ? -8.194 -2.880 -33.306 1.00 79.56 416 GLY A O 1
ATOM 3239 N N . PHE A 1 417 ? -8.796 -0.903 -32.424 1.00 86.31 417 PHE A N 1
ATOM 3240 C CA . PHE A 1 417 ? -10.216 -1.213 -32.243 1.00 86.31 417 PHE A CA 1
ATOM 3241 C C . PHE A 1 417 ? -11.100 -0.269 -33.056 1.00 86.31 417 PHE A C 1
ATOM 3243 O O . PHE A 1 417 ? -10.781 0.902 -33.241 1.00 86.31 417 PHE A O 1
ATOM 3250 N N . SER A 1 418 ? -12.236 -0.778 -33.540 1.00 91.00 418 SER A N 1
ATOM 3251 C CA . SER A 1 418 ? -13.212 0.051 -34.248 1.00 91.00 418 SER A CA 1
ATOM 3252 C C . SER A 1 418 ? -13.859 1.061 -33.298 1.00 91.00 418 SER A C 1
ATOM 3254 O O . SER A 1 418 ? -14.301 0.690 -32.205 1.00 91.00 418 SER A O 1
ATOM 3256 N N . GLU A 1 419 ? -13.941 2.315 -33.741 1.00 90.44 419 GLU A N 1
ATOM 3257 C CA . GLU A 1 419 ? -14.623 3.392 -33.019 1.00 90.44 419 GLU A CA 1
ATOM 3258 C C . GLU A 1 419 ? -16.081 3.024 -32.702 1.00 90.44 419 GLU A C 1
ATOM 3260 O O . GLU A 1 419 ? -16.761 2.365 -33.496 1.00 90.44 419 GLU A O 1
ATOM 3265 N N . GLY A 1 420 ? -16.558 3.440 -31.525 1.00 86.75 420 GLY A N 1
ATOM 3266 C CA . GLY A 1 420 ? -17.917 3.169 -31.043 1.00 86.75 420 GLY A CA 1
ATOM 3267 C C . GLY A 1 420 ? -18.158 1.732 -30.569 1.00 86.75 420 GLY A C 1
ATOM 3268 O O . GLY A 1 420 ? -19.302 1.347 -30.321 1.00 86.75 420 GLY A O 1
ATOM 3269 N N . THR A 1 421 ? -17.110 0.908 -30.461 1.00 91.62 421 THR A N 1
ATOM 3270 C CA . THR A 1 421 ? -17.207 -0.396 -29.792 1.00 91.62 421 THR A CA 1
ATOM 3271 C C . THR A 1 421 ? -16.977 -0.250 -28.284 1.00 91.62 421 THR A C 1
ATOM 3273 O O . THR A 1 421 ? -16.126 0.541 -27.879 1.00 91.62 421 THR A O 1
ATOM 3276 N N . PRO A 1 422 ? -17.611 -1.082 -27.429 1.00 90.19 422 PRO A N 1
ATOM 3277 C CA . PRO A 1 422 ? -17.405 -1.010 -25.977 1.00 90.19 422 PRO A CA 1
ATOM 3278 C C . PRO A 1 422 ? -15.939 -1.145 -25.538 1.00 90.19 422 PRO A C 1
ATOM 3280 O O . PRO A 1 422 ? -15.539 -0.591 -24.520 1.00 90.19 422 PRO A O 1
ATOM 3283 N N . HIS A 1 423 ? -15.131 -1.884 -26.306 1.00 89.56 423 HIS A N 1
ATOM 3284 C CA . HIS A 1 423 ? -13.699 -2.049 -26.046 1.00 89.56 423 HIS A CA 1
ATOM 3285 C C . HIS A 1 423 ? -12.923 -0.760 -26.339 1.00 89.56 423 HIS A C 1
ATOM 3287 O O . HIS A 1 423 ? -12.086 -0.354 -25.535 1.00 89.56 423 HIS A O 1
ATOM 3293 N N . PHE A 1 424 ? -13.216 -0.113 -27.472 1.00 90.81 424 PHE A N 1
ATOM 3294 C CA . PHE A 1 424 ? -12.634 1.176 -27.833 1.00 90.81 424 PHE A CA 1
ATOM 3295 C C . PHE A 1 424 ? -12.994 2.241 -26.791 1.00 90.81 424 PHE A C 1
ATOM 3297 O O . PHE A 1 424 ? -12.101 2.877 -26.233 1.00 90.81 424 PHE A O 1
ATOM 3304 N N . ASP A 1 425 ? -14.280 2.361 -26.455 1.00 89.50 425 ASP A N 1
ATOM 3305 C CA . ASP A 1 425 ? -14.775 3.368 -25.513 1.00 89.50 425 ASP A CA 1
ATOM 3306 C C . ASP A 1 425 ? -14.156 3.198 -24.116 1.00 89.50 425 ASP A C 1
ATOM 3308 O O . ASP A 1 425 ? -13.776 4.181 -23.481 1.00 89.50 425 ASP A O 1
ATOM 3312 N N . ALA A 1 426 ? -13.976 1.953 -23.654 1.00 89.25 426 ALA A N 1
ATOM 3313 C CA . ALA A 1 426 ? -13.324 1.668 -22.377 1.00 89.25 426 ALA A CA 1
ATOM 3314 C C . ALA A 1 426 ? -11.852 2.117 -22.352 1.00 89.25 426 ALA A C 1
ATOM 3316 O O . ALA A 1 426 ? -11.408 2.717 -21.374 1.00 89.25 426 ALA A O 1
ATOM 3317 N N . LEU A 1 427 ? -11.091 1.859 -23.421 1.00 90.31 427 LEU A N 1
ATOM 3318 C CA . LEU A 1 427 ? -9.691 2.289 -23.518 1.00 90.31 427 LEU A CA 1
ATOM 3319 C C . LEU A 1 427 ? -9.563 3.812 -23.622 1.00 90.31 427 LEU A C 1
ATOM 3321 O O . LEU A 1 427 ? -8.673 4.393 -23.002 1.00 90.31 427 LEU A O 1
ATOM 3325 N N . VAL A 1 428 ? -10.465 4.466 -24.358 1.00 89.50 428 VAL A N 1
ATOM 3326 C CA . VAL A 1 428 ? -10.516 5.931 -24.435 1.00 89.50 428 VAL A CA 1
ATOM 3327 C C . VAL A 1 428 ? -10.840 6.533 -23.069 1.00 89.50 428 VAL A C 1
ATOM 3329 O O . VAL A 1 428 ? -10.139 7.443 -22.636 1.00 89.50 428 VAL A O 1
ATOM 3332 N N . ALA A 1 429 ? -11.833 6.008 -22.347 1.00 88.69 429 ALA A N 1
ATOM 3333 C CA . ALA A 1 429 ? -12.192 6.493 -21.013 1.00 88.69 429 ALA A CA 1
ATOM 3334 C C . ALA A 1 429 ? -11.039 6.348 -20.004 1.00 88.69 429 ALA A C 1
ATOM 3336 O O . ALA A 1 429 ? -10.763 7.269 -19.229 1.00 88.69 429 ALA A O 1
ATOM 3337 N N . ALA A 1 430 ? -10.321 5.221 -20.048 1.00 89.38 430 ALA A N 1
ATOM 3338 C CA . ALA A 1 430 ? -9.122 5.004 -19.240 1.00 89.38 430 ALA A CA 1
ATOM 3339 C C . ALA A 1 430 ? -8.046 6.045 -19.537 1.00 89.38 430 ALA A C 1
ATOM 3341 O O . ALA A 1 430 ? -7.461 6.648 -18.635 1.00 89.38 430 ALA A O 1
ATOM 3342 N N . PHE A 1 431 ? -7.821 6.277 -20.827 1.00 87.75 431 PHE A N 1
ATOM 3343 C CA . PHE A 1 431 ? -6.842 7.228 -21.302 1.00 87.75 431 PHE A CA 1
ATOM 3344 C C . PHE A 1 431 ? -7.193 8.668 -20.883 1.00 87.75 431 PHE A C 1
ATOM 3346 O O . PHE A 1 431 ? -6.334 9.390 -20.379 1.00 87.75 431 PHE A O 1
ATOM 3353 N N . VAL A 1 432 ? -8.457 9.077 -21.025 1.00 88.75 432 VAL A N 1
ATOM 3354 C CA . VAL A 1 432 ? -8.955 10.389 -20.575 1.00 88.75 432 VAL A CA 1
ATOM 3355 C C . VAL A 1 432 ? -8.789 10.546 -19.064 1.00 88.75 432 VAL A C 1
ATOM 3357 O O . VAL A 1 432 ? -8.266 11.560 -18.615 1.00 88.75 432 VAL A O 1
ATOM 3360 N N . THR A 1 433 ? -9.119 9.514 -18.282 1.00 89.88 433 THR A N 1
ATOM 3361 C CA . THR A 1 433 ? -8.936 9.536 -16.820 1.00 89.88 433 THR A CA 1
ATOM 3362 C C . THR A 1 433 ? -7.473 9.786 -16.443 1.00 89.88 433 THR A C 1
ATOM 3364 O O . THR A 1 433 ? -7.185 10.599 -15.564 1.00 89.88 433 THR A O 1
ATOM 3367 N N . LEU A 1 434 ? -6.530 9.119 -17.118 1.00 89.75 434 LEU A N 1
ATOM 3368 C CA . LEU A 1 434 ? -5.097 9.356 -16.920 1.00 89.75 434 LEU A CA 1
ATOM 3369 C C . LEU A 1 434 ? -4.698 10.778 -17.333 1.00 89.75 434 LEU A C 1
ATOM 3371 O O . LEU A 1 434 ? -3.939 11.427 -16.619 1.00 89.75 434 LEU A O 1
ATOM 3375 N N . GLN A 1 435 ? -5.231 11.288 -18.444 1.00 87.25 435 GLN A N 1
ATOM 3376 C CA . GLN A 1 435 ? -4.964 12.648 -18.916 1.00 87.25 435 GLN A CA 1
ATOM 3377 C C . GLN A 1 435 ? -5.438 13.724 -17.928 1.00 87.25 435 GLN A C 1
ATOM 3379 O O . GLN A 1 435 ? -4.740 14.718 -17.742 1.00 87.25 435 GLN A O 1
ATOM 3384 N N . GLU A 1 436 ? -6.594 13.525 -17.297 1.00 88.62 436 GLU A N 1
ATOM 3385 C CA . GLU A 1 436 ? -7.184 14.473 -16.349 1.00 88.62 436 GLU A CA 1
ATOM 3386 C C . GLU A 1 436 ? -6.545 14.394 -14.957 1.00 88.62 436 GLU A C 1
ATOM 3388 O O . GLU A 1 436 ? -6.413 15.412 -14.279 1.00 88.62 436 GLU A O 1
ATOM 3393 N N . ARG A 1 437 ? -6.147 13.192 -14.515 1.00 88.25 437 ARG A N 1
ATOM 3394 C CA . ARG A 1 437 ? -5.760 12.949 -13.113 1.00 88.25 437 ARG A CA 1
ATOM 3395 C C . ARG A 1 437 ? -4.287 12.617 -12.896 1.00 88.25 437 ARG A C 1
ATOM 3397 O O . ARG A 1 437 ? -3.798 12.823 -11.786 1.00 88.25 437 ARG A O 1
ATOM 3404 N N . GLY A 1 438 ? -3.578 12.136 -13.919 1.00 81.31 438 GLY A N 1
ATOM 3405 C CA . GLY A 1 438 ? -2.222 11.572 -13.830 1.00 81.31 438 GLY A CA 1
ATOM 3406 C C . GLY A 1 438 ? -1.105 12.552 -13.453 1.00 81.31 438 GLY A C 1
ATOM 3407 O O . GLY A 1 438 ? 0.034 12.126 -13.292 1.00 81.31 438 GLY A O 1
ATOM 3408 N N . GLY A 1 439 ? -1.424 13.840 -13.298 1.00 76.19 439 GLY A N 1
ATOM 3409 C CA . GLY A 1 439 ? -0.527 14.885 -12.791 1.00 76.19 439 GLY A CA 1
ATOM 3410 C C . GLY A 1 439 ? -1.105 15.685 -11.617 1.00 76.19 439 GLY A C 1
ATOM 3411 O O . GLY A 1 439 ? -0.647 16.796 -11.361 1.00 76.19 439 GLY A O 1
ATOM 3412 N N . SER A 1 440 ? -2.154 15.184 -10.956 1.00 79.44 440 SER A N 1
ATOM 3413 C CA . SER A 1 440 ? -2.798 15.872 -9.824 1.00 79.44 440 SER A CA 1
ATOM 3414 C C . SER A 1 440 ? -1.989 15.738 -8.524 1.00 79.44 440 SER A C 1
ATOM 3416 O O . SER A 1 440 ? -0.990 15.030 -8.487 1.00 79.44 440 SER A O 1
ATOM 3418 N N . GLU A 1 441 ? -2.414 16.380 -7.431 1.00 67.00 441 GLU A N 1
ATOM 3419 C CA . GLU A 1 441 ? -1.768 16.243 -6.107 1.00 67.00 441 GLU A CA 1
ATOM 3420 C C . GLU A 1 441 ? -1.672 14.779 -5.640 1.00 67.00 441 GLU A C 1
ATOM 3422 O O . GLU A 1 441 ? -0.704 14.384 -4.995 1.00 67.00 441 GLU A O 1
ATOM 3427 N N . LEU A 1 442 ? -2.649 13.954 -6.023 1.00 64.12 442 LEU A N 1
ATOM 3428 C CA . LEU A 1 442 ? -2.669 12.514 -5.756 1.00 64.12 442 LEU A CA 1
ATOM 3429 C C . LEU A 1 442 ? -1.636 11.728 -6.575 1.00 64.12 442 LEU A C 1
ATOM 3431 O O . LEU A 1 442 ? -1.234 10.635 -6.179 1.00 64.12 442 LEU A O 1
ATOM 3435 N N . TYR A 1 443 ? -1.215 12.285 -7.710 1.00 67.31 443 TYR A N 1
ATOM 3436 C CA . TYR A 1 443 ? -0.320 11.676 -8.692 1.00 67.31 443 TYR A CA 1
ATOM 3437 C C . TYR A 1 443 ? 0.699 12.727 -9.177 1.00 67.31 443 TYR A C 1
ATOM 3439 O O . TYR A 1 443 ? 0.681 13.103 -10.352 1.00 67.31 443 TYR A O 1
ATOM 3447 N N . PRO A 1 444 ? 1.538 13.283 -8.280 1.00 59.56 444 PRO A N 1
ATOM 3448 C CA . PRO A 1 444 ? 2.338 14.463 -8.586 1.00 59.56 444 PRO A CA 1
ATOM 3449 C C . PRO A 1 444 ? 3.425 14.155 -9.620 1.00 59.56 444 PRO A C 1
ATOM 3451 O O . PRO A 1 444 ? 3.834 13.009 -9.812 1.00 59.56 444 PRO A O 1
ATOM 3454 N N . THR A 1 445 ? 3.941 15.205 -10.264 1.00 61.31 445 THR A N 1
ATOM 3455 C CA . THR A 1 445 ? 5.042 15.090 -11.235 1.00 61.31 445 THR A CA 1
ATOM 3456 C C . THR A 1 445 ? 6.387 15.511 -10.620 1.00 61.31 445 THR A C 1
ATOM 3458 O O . THR A 1 445 ? 6.748 16.684 -10.692 1.00 61.31 445 THR A O 1
ATOM 3461 N N . PRO A 1 446 ? 7.141 14.583 -10.005 1.00 52.88 446 PRO A N 1
ATOM 3462 C CA . PRO A 1 446 ? 8.611 14.665 -9.970 1.00 52.88 446 PRO A CA 1
ATOM 3463 C C . PRO A 1 446 ? 9.259 13.477 -10.703 1.00 52.88 446 PRO A C 1
ATOM 3465 O O . PRO A 1 446 ? 8.717 12.377 -10.713 1.00 52.88 446 PRO A O 1
ATOM 3468 N N . VAL A 1 447 ? 10.401 13.702 -11.366 1.00 56.97 447 VAL A N 1
ATOM 3469 C CA . VAL A 1 447 ? 10.984 12.768 -12.353 1.00 56.97 447 VAL A CA 1
ATOM 3470 C C . VAL A 1 447 ? 12.315 12.203 -11.849 1.00 56.97 447 VAL A C 1
ATOM 3472 O O . VAL A 1 447 ? 13.387 12.651 -12.255 1.00 56.97 447 VAL A O 1
ATOM 3475 N N . ALA A 1 448 ? 12.256 11.209 -10.961 1.00 61.56 448 ALA A N 1
ATOM 3476 C CA . ALA A 1 448 ? 13.431 10.392 -10.667 1.00 61.56 448 ALA A CA 1
ATOM 3477 C C . ALA A 1 448 ? 13.757 9.495 -11.870 1.00 61.56 448 ALA A C 1
ATOM 3479 O O . ALA A 1 448 ? 12.898 8.789 -12.400 1.00 61.56 448 ALA A O 1
ATOM 3480 N N . LEU A 1 449 ? 15.020 9.494 -12.291 1.00 68.69 449 LEU A N 1
ATOM 3481 C CA . LEU A 1 449 ? 15.493 8.779 -13.478 1.00 68.69 449 LEU A CA 1
ATOM 3482 C C . LEU A 1 449 ? 15.911 7.331 -13.152 1.00 68.69 449 LEU A C 1
ATOM 3484 O O . LEU A 1 449 ? 17.001 6.903 -13.536 1.00 68.69 449 LEU A O 1
ATOM 3488 N N . ARG A 1 450 ? 15.070 6.567 -12.429 1.00 80.00 450 ARG A N 1
ATOM 3489 C CA . ARG A 1 450 ? 15.392 5.178 -12.015 1.00 80.00 450 ARG A CA 1
ATOM 3490 C C . ARG A 1 450 ? 15.658 4.275 -13.222 1.00 80.00 450 ARG A C 1
ATOM 3492 O O . ARG A 1 450 ? 16.671 3.586 -13.268 1.00 80.00 450 ARG A O 1
ATOM 3499 N N . PHE A 1 451 ? 14.793 4.353 -14.231 1.00 85.81 451 PHE A N 1
ATOM 3500 C CA . PHE A 1 451 ? 14.994 3.746 -15.551 1.00 85.81 451 PHE A CA 1
ATOM 3501 C C . PHE A 1 451 ? 15.474 4.769 -16.584 1.00 85.81 451 PHE A C 1
ATOM 3503 O O . PHE A 1 451 ? 15.125 4.668 -17.748 1.00 85.81 451 PHE A O 1
ATOM 3510 N N . GLY A 1 452 ? 16.231 5.791 -16.183 1.00 85.12 452 GLY A N 1
ATOM 3511 C CA . GLY A 1 452 ? 16.554 6.885 -17.095 1.00 85.12 452 GLY A CA 1
ATOM 3512 C C . GLY A 1 452 ? 15.337 7.761 -17.405 1.00 85.12 452 GLY A C 1
ATOM 3513 O O . GLY A 1 452 ? 14.485 7.977 -16.538 1.00 85.12 452 GLY A O 1
ATOM 3514 N N . GLN A 1 453 ? 15.268 8.309 -18.621 1.00 85.50 453 GLN A N 1
ATOM 3515 C CA . GLN A 1 453 ? 14.182 9.211 -19.016 1.00 85.50 453 GLN A CA 1
ATOM 3516 C C . GLN A 1 453 ? 12.854 8.437 -19.122 1.00 85.50 453 GLN A C 1
ATOM 3518 O O . GLN A 1 453 ? 12.754 7.447 -19.840 1.00 85.50 453 GLN A O 1
ATOM 3523 N N . THR A 1 454 ? 11.836 8.842 -18.353 1.00 87.38 454 THR A N 1
ATOM 3524 C CA . THR A 1 454 ? 10.606 8.043 -18.166 1.00 87.38 454 THR A CA 1
ATOM 3525 C C . THR A 1 454 ? 9.749 7.934 -19.428 1.00 87.38 454 THR A C 1
ATOM 3527 O O . THR A 1 454 ? 9.191 6.875 -19.702 1.00 87.38 454 THR A O 1
ATOM 3530 N N . ASP A 1 455 ? 9.627 9.022 -20.180 1.00 88.38 455 ASP A N 1
ATOM 3531 C CA . ASP A 1 455 ? 8.920 9.085 -21.461 1.00 88.38 455 ASP A CA 1
ATOM 3532 C C . ASP A 1 455 ? 9.614 8.238 -22.535 1.00 88.38 455 ASP A C 1
ATOM 3534 O O . ASP A 1 455 ? 8.937 7.461 -23.208 1.00 88.38 455 ASP A O 1
ATOM 3538 N N . HIS A 1 456 ? 10.947 8.311 -22.620 1.00 9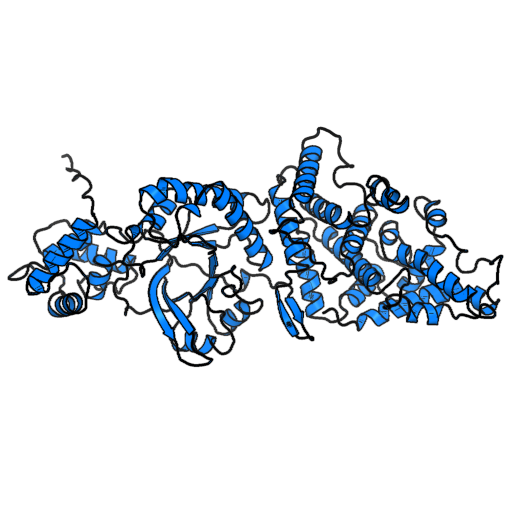0.62 456 HIS A N 1
ATOM 3539 C CA . HIS A 1 456 ? 11.765 7.439 -23.462 1.00 90.62 456 HIS A CA 1
ATOM 3540 C C . HIS A 1 456 ? 11.562 5.974 -23.075 1.00 90.62 456 HIS A C 1
ATOM 3542 O O . HIS A 1 456 ? 11.145 5.174 -23.904 1.00 90.62 456 HIS A O 1
ATOM 3548 N N . TRP A 1 457 ? 11.744 5.613 -21.798 1.00 94.25 457 TRP A N 1
ATOM 3549 C CA . TRP A 1 457 ? 11.526 4.244 -21.317 1.00 94.25 457 TRP A CA 1
ATOM 3550 C C . TRP A 1 457 ? 10.129 3.726 -21.678 1.00 94.25 457 TRP A C 1
ATOM 3552 O O . TRP A 1 457 ? 9.984 2.587 -22.133 1.00 94.25 457 TRP A O 1
ATOM 3562 N N . ALA A 1 458 ? 9.095 4.552 -21.511 1.00 93.88 458 ALA A N 1
ATOM 3563 C CA . ALA A 1 458 ? 7.732 4.183 -21.859 1.00 93.88 458 ALA A CA 1
ATOM 3564 C C . ALA A 1 458 ? 7.554 3.980 -23.374 1.00 93.88 458 ALA A C 1
ATOM 3566 O O . ALA A 1 458 ? 6.985 2.963 -23.781 1.00 93.88 458 ALA A O 1
ATOM 3567 N N . ALA A 1 459 ? 8.076 4.890 -24.206 1.00 92.69 459 ALA A N 1
ATOM 3568 C CA . ALA A 1 459 ? 8.045 4.776 -25.664 1.00 92.69 459 ALA A CA 1
ATOM 3569 C C . ALA A 1 459 ? 8.781 3.517 -26.144 1.00 92.69 459 ALA A C 1
ATOM 3571 O O . ALA A 1 459 ? 8.215 2.725 -26.903 1.00 92.69 459 ALA A O 1
ATOM 3572 N N . SER A 1 460 ? 9.990 3.278 -25.636 1.00 95.00 460 SER A N 1
ATOM 3573 C CA . SER A 1 460 ? 10.827 2.134 -25.994 1.00 95.00 460 SER A CA 1
ATOM 3574 C C . SER A 1 460 ? 10.213 0.813 -25.532 1.00 95.00 460 SER A C 1
ATOM 3576 O O . SER A 1 460 ? 10.186 -0.164 -26.286 1.00 95.00 460 SER A O 1
ATOM 3578 N N . THR A 1 461 ? 9.606 0.779 -24.337 1.00 97.38 461 THR A N 1
ATOM 3579 C CA . THR A 1 461 ? 8.881 -0.407 -23.840 1.00 97.38 461 THR A CA 1
ATOM 3580 C C . THR A 1 461 ? 7.726 -0.748 -24.779 1.00 97.38 461 THR A C 1
ATOM 3582 O O . THR A 1 461 ? 7.552 -1.906 -25.164 1.00 97.38 461 THR A O 1
ATOM 3585 N N . ARG A 1 462 ? 6.953 0.257 -25.209 1.00 95.00 462 ARG A N 1
ATOM 3586 C CA . ARG A 1 462 ? 5.853 0.061 -26.166 1.00 95.00 462 ARG A CA 1
ATOM 3587 C C . ARG A 1 462 ? 6.348 -0.333 -27.548 1.00 95.00 462 ARG A C 1
ATOM 3589 O O . ARG A 1 462 ? 5.738 -1.201 -28.170 1.00 95.00 462 ARG A O 1
ATOM 3596 N N . GLY A 1 463 ? 7.462 0.236 -28.004 1.00 93.81 463 GLY A N 1
ATOM 3597 C CA . GLY A 1 463 ? 8.132 -0.161 -29.240 1.00 93.81 463 GLY A CA 1
ATOM 3598 C C . GLY A 1 463 ? 8.398 -1.663 -29.248 1.00 93.81 463 GLY A C 1
ATOM 3599 O O . GLY A 1 463 ? 7.914 -2.382 -30.120 1.00 93.81 463 GLY A O 1
ATOM 3600 N N . HIS A 1 464 ? 9.044 -2.166 -28.202 1.00 95.69 464 HIS A N 1
ATOM 3601 C CA . HIS A 1 464 ? 9.273 -3.594 -28.017 1.00 95.69 464 HIS A CA 1
ATOM 3602 C C . HIS A 1 464 ? 7.978 -4.423 -27.923 1.00 95.69 464 HIS A C 1
ATOM 3604 O O . HIS A 1 464 ? 7.863 -5.467 -28.569 1.00 95.69 464 HIS A O 1
ATOM 3610 N N . LEU A 1 465 ? 6.967 -3.971 -27.174 1.00 94.31 465 LEU A N 1
ATOM 3611 C CA . LEU A 1 465 ? 5.697 -4.698 -27.028 1.00 94.31 465 LEU A CA 1
ATOM 3612 C C . LEU A 1 465 ? 4.903 -4.823 -28.334 1.00 94.31 465 LEU A C 1
ATOM 3614 O O . LEU A 1 465 ? 4.238 -5.843 -28.533 1.00 94.31 465 LEU A O 1
ATOM 3618 N N . LEU A 1 466 ? 4.944 -3.798 -29.188 1.00 91.94 466 LEU A N 1
ATOM 3619 C CA . LEU A 1 466 ? 4.163 -3.716 -30.425 1.00 91.94 466 LEU A CA 1
ATOM 3620 C C . LEU A 1 466 ? 4.920 -4.253 -31.646 1.00 91.94 466 LEU A C 1
ATOM 3622 O O . LEU A 1 466 ? 4.294 -4.686 -32.613 1.00 91.94 466 LEU A O 1
ATOM 3626 N N . ARG A 1 467 ? 6.256 -4.215 -31.622 1.00 91.75 467 ARG A N 1
ATOM 3627 C CA . ARG A 1 467 ? 7.115 -4.535 -32.776 1.00 91.75 467 ARG A CA 1
ATOM 3628 C C . ARG A 1 467 ? 7.975 -5.781 -32.587 1.00 91.75 467 ARG A C 1
ATOM 3630 O O . ARG A 1 467 ? 8.530 -6.283 -33.563 1.00 91.75 467 ARG A O 1
ATOM 3637 N N . GLY A 1 468 ? 8.041 -6.308 -31.368 1.00 92.25 468 GLY A N 1
ATOM 3638 C CA . GLY A 1 468 ? 8.702 -7.566 -31.047 1.00 92.25 468 GLY A CA 1
ATOM 3639 C C . GLY A 1 468 ? 9.765 -7.428 -29.961 1.00 92.25 468 GLY A C 1
ATOM 3640 O O . GLY A 1 468 ? 10.530 -6.466 -29.904 1.00 92.25 468 GLY A O 1
ATOM 3641 N N . VAL A 1 469 ? 9.833 -8.457 -29.118 1.00 92.56 469 VAL A N 1
ATOM 3642 C CA . VAL A 1 469 ? 10.897 -8.664 -28.133 1.00 92.56 469 VAL A CA 1
ATOM 3643 C C . VAL A 1 469 ? 11.649 -9.915 -28.560 1.00 92.56 469 VAL A C 1
ATOM 3645 O O . VAL A 1 469 ? 11.180 -11.025 -28.324 1.00 92.56 469 VAL A O 1
ATOM 3648 N N . ASN A 1 470 ? 12.791 -9.746 -29.221 1.00 87.00 470 ASN A N 1
ATOM 3649 C CA . ASN A 1 470 ? 13.602 -10.865 -29.698 1.00 87.00 470 ASN A CA 1
ATOM 3650 C C . ASN A 1 470 ? 15.057 -10.710 -29.264 1.00 87.00 470 ASN A C 1
ATOM 3652 O O . ASN A 1 470 ? 15.530 -9.603 -29.010 1.00 87.00 470 ASN A O 1
ATOM 3656 N N . SER A 1 471 ? 15.765 -11.833 -29.216 1.00 92.31 471 SER A N 1
ATOM 3657 C CA . SER A 1 471 ? 17.202 -11.896 -28.978 1.00 92.31 471 SER A CA 1
ATOM 3658 C C . SER A 1 471 ? 17.940 -12.376 -30.228 1.00 92.31 471 SER A C 1
ATOM 3660 O O . SER A 1 471 ? 17.351 -12.980 -31.126 1.00 92.31 471 SER A O 1
ATOM 3662 N N . GLY A 1 472 ? 19.241 -12.097 -30.303 1.00 94.75 472 GLY A N 1
ATOM 3663 C CA . GLY A 1 472 ? 20.091 -12.530 -31.416 1.00 94.75 472 GLY A CA 1
ATOM 3664 C C . GLY A 1 472 ? 20.942 -11.418 -32.022 1.00 94.75 472 GLY A C 1
ATOM 3665 O O . GLY A 1 472 ? 20.941 -10.280 -31.559 1.00 94.75 472 GLY A O 1
ATOM 3666 N N . GLY A 1 473 ? 21.707 -11.777 -33.055 1.00 96.00 473 GLY A N 1
ATOM 3667 C CA . GLY A 1 473 ? 22.731 -10.915 -33.662 1.00 96.00 473 GLY A CA 1
ATOM 3668 C C . GLY A 1 473 ? 22.221 -9.994 -34.765 1.00 96.00 473 GLY A C 1
ATOM 3669 O O . GLY A 1 473 ? 23.027 -9.428 -35.492 1.00 96.00 473 GLY A O 1
ATOM 3670 N N . VAL A 1 474 ? 20.904 -9.889 -34.925 1.00 94.88 474 VAL A N 1
ATOM 3671 C CA . VAL A 1 474 ? 20.252 -9.013 -35.901 1.00 94.88 474 VAL A CA 1
ATOM 3672 C C . VAL A 1 474 ? 19.220 -8.178 -35.152 1.00 94.88 474 VAL A C 1
ATOM 3674 O O . VAL A 1 474 ? 18.572 -8.682 -34.226 1.00 94.88 474 VAL A O 1
ATOM 3677 N N . ILE A 1 475 ? 19.100 -6.902 -35.505 1.00 93.62 475 ILE A N 1
ATOM 3678 C CA . ILE A 1 475 ? 18.032 -6.053 -34.990 1.00 93.62 475 ILE A CA 1
ATOM 3679 C C . ILE A 1 475 ? 16.671 -6.546 -35.467 1.00 93.62 475 ILE A C 1
ATOM 3681 O O . ILE A 1 475 ? 16.523 -7.106 -36.551 1.00 93.62 475 ILE A O 1
ATOM 3685 N N . ASN A 1 476 ? 15.660 -6.319 -34.646 1.00 89.94 476 ASN A N 1
ATOM 3686 C CA . ASN A 1 476 ? 14.268 -6.467 -35.029 1.00 89.94 476 ASN A CA 1
ATOM 3687 C C . ASN A 1 476 ? 13.573 -5.100 -34.967 1.00 89.94 476 ASN A C 1
ATOM 3689 O O . ASN A 1 476 ? 14.116 -4.179 -34.353 1.00 89.94 476 ASN A O 1
ATOM 3693 N N . PRO A 1 477 ? 12.372 -4.959 -35.558 1.00 90.19 477 PRO A N 1
ATOM 3694 C CA . PRO A 1 477 ? 11.659 -3.695 -35.546 1.00 90.19 477 PRO A CA 1
ATOM 3695 C C . PRO A 1 477 ? 11.521 -3.080 -34.155 1.00 90.19 477 PRO A C 1
ATOM 3697 O O . PRO A 1 477 ? 11.660 -1.879 -34.080 1.00 90.19 477 PRO A O 1
ATOM 3700 N N . GLY A 1 478 ? 11.360 -3.857 -33.075 1.00 92.25 478 GLY A N 1
ATOM 3701 C CA . GLY A 1 478 ? 11.296 -3.335 -31.705 1.00 92.25 478 GLY A CA 1
ATOM 3702 C C . GLY A 1 478 ? 12.582 -2.697 -31.186 1.00 92.25 478 GLY A C 1
ATOM 3703 O O . GLY A 1 478 ? 12.489 -1.747 -30.417 1.00 92.25 478 GLY A O 1
ATOM 3704 N N . ASP A 1 479 ? 13.762 -3.140 -31.634 1.00 94.38 479 ASP A N 1
ATOM 3705 C CA . ASP A 1 479 ? 15.042 -2.517 -31.249 1.00 94.38 479 ASP A CA 1
ATOM 3706 C C . ASP A 1 479 ? 15.167 -1.082 -31.774 1.00 94.38 479 ASP A C 1
ATOM 3708 O O . ASP A 1 479 ? 15.788 -0.244 -31.124 1.00 94.38 479 ASP A O 1
ATOM 3712 N N . LEU A 1 480 ? 14.540 -0.782 -32.921 1.00 90.75 480 LEU A N 1
ATOM 3713 C CA . LEU A 1 480 ? 14.450 0.579 -33.472 1.00 90.75 480 LEU A CA 1
ATOM 3714 C C . LEU A 1 480 ? 13.599 1.502 -32.590 1.00 90.75 480 LEU A C 1
ATOM 3716 O O . LEU A 1 480 ? 13.545 2.703 -32.818 1.00 90.75 480 LEU A O 1
ATOM 3720 N N . GLY A 1 481 ? 12.918 0.936 -31.596 1.00 86.94 481 GLY A N 1
ATOM 3721 C CA . GLY A 1 481 ? 12.156 1.670 -30.605 1.00 86.94 481 GLY A CA 1
ATOM 3722 C C . GLY A 1 481 ? 13.006 2.152 -29.446 1.00 86.94 481 GLY A C 1
ATOM 3723 O O . GLY A 1 481 ? 12.457 2.793 -28.573 1.00 86.94 481 GLY A O 1
ATOM 3724 N N . GLY A 1 482 ? 14.289 1.814 -29.420 1.00 92.06 482 GLY A N 1
ATOM 3725 C CA . GLY A 1 482 ? 15.201 2.179 -28.353 1.00 92.06 482 GLY A CA 1
ATOM 3726 C C . GLY A 1 482 ? 16.639 2.172 -28.858 1.00 92.06 482 GLY A C 1
ATOM 3727 O O . GLY A 1 482 ? 16.952 2.831 -29.852 1.00 92.06 482 GLY A O 1
ATOM 3728 N N . TRP A 1 483 ? 17.478 1.327 -28.253 1.00 95.44 483 TRP A N 1
ATOM 3729 C CA . TRP A 1 483 ? 18.938 1.344 -28.420 1.00 95.44 483 TRP A CA 1
ATOM 3730 C C . TRP A 1 483 ? 19.451 1.363 -29.861 1.00 95.44 483 TRP A C 1
ATOM 3732 O O . TRP A 1 483 ? 20.519 1.919 -30.120 1.00 95.44 483 TRP A O 1
ATOM 3742 N N . ALA A 1 484 ? 18.752 0.735 -30.814 1.00 94.81 484 ALA A N 1
ATOM 3743 C CA . ALA A 1 484 ? 19.218 0.710 -32.197 1.00 94.81 484 ALA A CA 1
ATOM 3744 C C . ALA A 1 484 ? 19.047 2.071 -32.876 1.00 94.81 484 ALA A C 1
ATOM 3746 O O . ALA A 1 484 ? 19.913 2.469 -33.654 1.00 94.81 484 ALA A O 1
ATOM 3747 N N . LEU A 1 485 ? 17.956 2.783 -32.586 1.00 91.00 485 LEU A N 1
ATOM 3748 C CA . LEU A 1 485 ? 17.716 4.107 -33.149 1.00 91.00 485 LEU A CA 1
ATOM 3749 C C . LEU A 1 485 ? 18.559 5.177 -32.449 1.00 91.00 485 LEU A C 1
ATOM 3751 O O . LEU A 1 485 ? 19.068 6.074 -33.117 1.00 91.00 485 LEU A O 1
ATOM 3755 N N . ASP A 1 486 ? 18.816 5.024 -31.154 1.00 92.69 486 ASP A N 1
ATOM 3756 C CA . ASP A 1 486 ? 19.755 5.897 -30.448 1.00 92.69 486 ASP A CA 1
ATOM 3757 C C . ASP A 1 486 ? 21.202 5.670 -30.897 1.00 92.69 486 ASP A C 1
ATOM 3759 O O . ASP A 1 486 ? 21.965 6.619 -31.053 1.00 92.69 486 ASP A O 1
ATOM 3763 N N . LEU A 1 487 ? 21.593 4.436 -31.241 1.00 95.38 487 LEU A N 1
ATOM 3764 C CA . LEU A 1 487 ? 22.895 4.184 -31.872 1.00 95.38 487 LEU A CA 1
ATOM 3765 C C . LEU A 1 487 ? 23.014 4.872 -33.245 1.00 95.38 487 LEU A C 1
ATOM 3767 O O . LEU A 1 487 ? 24.102 5.288 -33.653 1.00 95.38 487 LEU A O 1
ATOM 3771 N N . VAL A 1 488 ? 21.894 5.006 -33.953 1.00 92.25 488 VAL A N 1
ATOM 3772 C CA . VAL A 1 488 ? 21.817 5.674 -35.254 1.00 92.25 488 VAL A CA 1
ATOM 3773 C C . VAL A 1 488 ? 21.960 7.183 -35.111 1.00 92.25 488 VAL A C 1
ATOM 3775 O O . VAL A 1 488 ? 22.769 7.787 -35.813 1.00 92.25 488 VAL A O 1
ATOM 3778 N N . THR A 1 489 ? 21.233 7.802 -34.187 1.00 90.06 489 THR A N 1
ATOM 3779 C CA . THR A 1 489 ? 21.363 9.242 -33.928 1.00 90.06 489 THR A CA 1
ATOM 3780 C C . THR A 1 489 ? 22.708 9.563 -33.262 1.00 90.06 489 THR A C 1
ATOM 3782 O O . THR A 1 489 ? 23.298 10.613 -33.528 1.00 90.06 489 THR A O 1
ATOM 3785 N N . PHE A 1 490 ? 23.274 8.652 -32.464 1.00 94.19 490 PHE A N 1
ATOM 3786 C CA . PHE A 1 490 ? 24.625 8.768 -31.904 1.00 94.19 490 PHE A CA 1
ATOM 3787 C C . PHE A 1 490 ? 25.707 8.819 -32.982 1.00 94.19 490 PHE A C 1
ATOM 3789 O O . PHE A 1 490 ? 26.695 9.544 -32.837 1.00 94.19 490 PHE A O 1
ATOM 3796 N N . TRP A 1 491 ? 25.520 8.109 -34.094 1.00 94.75 491 TRP A N 1
ATOM 3797 C CA . TRP A 1 491 ? 26.444 8.181 -35.222 1.00 94.75 491 TRP A CA 1
ATOM 3798 C C . TRP A 1 491 ? 26.573 9.609 -35.782 1.00 94.75 491 TRP A C 1
ATOM 3800 O O . TRP A 1 491 ? 27.669 10.033 -36.152 1.00 94.75 491 TRP A O 1
ATOM 3810 N N . GLU A 1 492 ? 25.503 10.408 -35.745 1.00 91.56 492 GLU A N 1
ATOM 3811 C CA . GLU A 1 492 ? 25.570 11.834 -36.092 1.00 91.56 492 GLU A CA 1
ATOM 3812 C C . GLU A 1 492 ? 26.452 12.620 -35.120 1.00 91.56 492 GLU A C 1
ATOM 3814 O O . GLU A 1 492 ? 27.204 13.501 -35.535 1.00 91.56 492 GLU A O 1
ATOM 3819 N N . SER A 1 493 ? 26.404 12.283 -33.827 1.00 92.62 493 SER A N 1
ATOM 3820 C CA . SER A 1 493 ? 27.270 12.888 -32.808 1.00 92.62 493 SER A CA 1
ATOM 3821 C C . SER A 1 493 ? 28.744 12.574 -33.083 1.00 92.62 493 SER A C 1
ATOM 3823 O O . SER A 1 493 ? 29.577 13.484 -33.041 1.00 92.62 493 SER A O 1
ATOM 3825 N N . TYR A 1 494 ? 29.061 11.320 -33.434 1.00 93.44 494 TYR A N 1
ATOM 3826 C CA . TYR A 1 494 ? 30.414 10.930 -33.843 1.00 93.44 494 TYR A CA 1
ATOM 3827 C C . TYR A 1 494 ? 30.862 11.694 -35.091 1.00 93.44 494 TYR A C 1
ATOM 3829 O O . TYR A 1 494 ? 31.939 12.288 -35.090 1.00 93.44 494 TYR A O 1
ATOM 3837 N N . GLU A 1 495 ? 30.044 11.725 -36.147 1.00 91.44 495 GLU A N 1
ATOM 3838 C CA . GLU A 1 495 ? 30.419 12.386 -37.399 1.00 91.44 495 GLU A CA 1
ATOM 3839 C C . GLU A 1 495 ? 30.636 13.892 -37.189 1.00 91.44 495 GLU A C 1
ATOM 3841 O O . GLU A 1 495 ? 31.626 14.446 -37.671 1.00 91.44 495 GLU A O 1
ATOM 3846 N N . ASN A 1 496 ? 29.782 14.537 -36.388 1.00 90.44 496 ASN A N 1
ATOM 3847 C CA . ASN A 1 496 ? 29.923 15.939 -35.996 1.00 90.44 496 ASN A CA 1
ATOM 3848 C C . ASN A 1 496 ? 31.191 16.214 -35.172 1.00 90.44 496 ASN A C 1
ATOM 3850 O O . ASN A 1 496 ? 31.757 17.306 -35.268 1.00 90.44 496 ASN A O 1
ATOM 3854 N N . ALA A 1 497 ? 31.640 15.261 -34.352 1.00 91.06 497 ALA A N 1
ATOM 3855 C CA . ALA A 1 497 ? 32.909 15.361 -33.636 1.00 91.06 497 ALA A CA 1
ATOM 3856 C C . ALA A 1 497 ? 34.091 15.164 -34.598 1.00 91.06 497 ALA A C 1
ATOM 3858 O O . ALA A 1 497 ? 35.005 15.985 -34.646 1.00 91.06 497 ALA A O 1
ATOM 3859 N N . ARG A 1 498 ? 34.030 14.129 -35.441 1.00 90.94 498 ARG A N 1
ATOM 3860 C CA . ARG A 1 498 ? 35.068 13.775 -36.412 1.00 90.94 498 ARG A CA 1
ATOM 3861 C C . ARG A 1 498 ? 35.377 14.916 -37.379 1.00 90.94 498 ARG A C 1
ATOM 3863 O O . ARG A 1 498 ? 36.546 15.161 -37.658 1.00 90.94 498 ARG A O 1
ATOM 3870 N N . VAL A 1 499 ? 34.367 15.628 -37.889 1.00 88.75 499 VAL A N 1
ATOM 3871 C CA . VAL A 1 499 ? 34.588 16.761 -38.816 1.00 88.75 499 VAL A CA 1
ATOM 3872 C C . VAL A 1 499 ? 35.282 17.959 -38.159 1.00 88.75 499 VAL A C 1
ATOM 3874 O O . VAL A 1 499 ? 35.838 18.793 -38.872 1.00 88.75 499 VAL A O 1
ATOM 3877 N N . LYS A 1 500 ? 35.269 18.057 -36.823 1.00 88.56 500 LYS A N 1
ATOM 3878 C CA . LYS A 1 500 ? 35.984 19.096 -36.063 1.00 88.56 500 LYS A CA 1
ATOM 3879 C C . LYS A 1 500 ? 37.445 18.722 -35.792 1.00 88.56 500 LYS A C 1
ATOM 3881 O O . LYS A 1 500 ? 38.246 19.613 -35.520 1.00 88.56 500 LYS A O 1
ATOM 3886 N N . GLU A 1 501 ? 37.799 17.441 -35.898 1.00 83.81 501 GLU A N 1
ATOM 3887 C CA . GLU A 1 501 ? 39.158 16.945 -35.673 1.00 83.81 501 GLU A CA 1
ATOM 3888 C C . GLU A 1 501 ? 40.041 17.125 -36.924 1.00 83.81 501 GLU A C 1
ATOM 3890 O O . GLU A 1 501 ? 39.711 16.607 -38.002 1.00 83.81 501 GLU A O 1
ATOM 3895 N N . PRO A 1 502 ? 41.190 17.826 -36.827 1.00 73.12 502 PRO A N 1
ATOM 3896 C CA . PRO A 1 502 ? 42.095 18.021 -37.955 1.00 73.12 502 PRO A CA 1
ATOM 3897 C C . PRO A 1 502 ? 42.514 16.693 -38.606 1.00 73.12 502 PRO A C 1
ATOM 3899 O O . PRO A 1 502 ? 43.114 15.826 -37.977 1.00 73.12 502 PRO A O 1
ATOM 3902 N N . GLY A 1 503 ? 42.208 16.535 -39.897 1.00 69.50 503 GLY A N 1
ATOM 3903 C CA . GLY A 1 503 ? 42.542 15.332 -40.669 1.00 69.50 503 GLY A CA 1
ATOM 3904 C C . GLY A 1 503 ? 41.555 14.165 -40.533 1.00 69.50 503 GLY A C 1
ATOM 3905 O O . GLY A 1 503 ? 41.797 13.117 -41.129 1.00 69.50 503 GLY A O 1
ATOM 3906 N N . GLY A 1 504 ? 40.452 14.319 -39.787 1.00 67.31 504 GLY A N 1
ATOM 3907 C CA . GLY A 1 504 ? 39.418 13.285 -39.662 1.00 67.31 504 GLY A CA 1
ATOM 3908 C C . GLY A 1 504 ? 39.916 11.991 -39.006 1.00 67.31 504 GLY A C 1
ATOM 3909 O O . GLY A 1 504 ? 39.448 10.907 -39.359 1.00 67.31 504 GLY A O 1
ATOM 3910 N N . ILE A 1 505 ? 40.896 12.099 -38.102 1.00 78.06 505 ILE A N 1
ATOM 3911 C CA . ILE A 1 505 ? 41.557 10.982 -37.411 1.00 78.06 505 ILE A CA 1
ATOM 3912 C C . ILE A 1 505 ? 40.955 10.835 -36.007 1.00 78.06 505 ILE A C 1
ATOM 3914 O O . ILE A 1 505 ? 41.613 11.097 -35.005 1.00 78.06 505 ILE A O 1
ATOM 3918 N N . LEU A 1 506 ? 39.681 10.449 -35.933 1.00 88.88 506 LEU A N 1
ATOM 3919 C CA . LEU A 1 506 ? 39.007 10.165 -34.666 1.00 88.88 506 LEU A CA 1
ATOM 3920 C C . LEU A 1 506 ? 38.707 8.669 -34.580 1.00 88.88 506 LEU A C 1
ATOM 3922 O O . LEU A 1 506 ? 37.915 8.156 -35.370 1.00 88.88 506 LEU A O 1
ATOM 3926 N N . ASP A 1 507 ? 39.341 7.966 -33.641 1.00 92.12 507 ASP A N 1
ATOM 3927 C CA . ASP A 1 507 ? 39.125 6.527 -33.464 1.00 92.12 507 ASP A CA 1
ATOM 3928 C C . ASP A 1 507 ? 37.692 6.245 -32.998 1.00 92.12 507 ASP A C 1
ATOM 3930 O O . ASP A 1 507 ? 37.289 6.625 -31.898 1.00 92.12 507 ASP A O 1
ATOM 3934 N N . VAL A 1 508 ? 36.918 5.575 -33.853 1.00 94.69 508 VAL A N 1
ATOM 3935 C CA . VAL A 1 508 ? 35.471 5.389 -33.666 1.00 94.69 508 VAL A CA 1
ATOM 3936 C C . VAL A 1 508 ? 35.189 4.570 -32.416 1.00 94.69 508 VAL A C 1
ATOM 3938 O O . VAL A 1 508 ? 34.292 4.909 -31.648 1.00 94.69 508 VAL A O 1
ATOM 3941 N N . LYS A 1 509 ? 35.970 3.508 -32.187 1.00 96.00 509 LYS A N 1
ATOM 3942 C CA . LYS A 1 509 ? 35.770 2.604 -31.055 1.00 96.00 509 LYS A CA 1
ATOM 3943 C C . LYS A 1 509 ? 35.996 3.325 -29.731 1.00 96.00 509 LYS A C 1
ATOM 3945 O O . LYS A 1 509 ? 35.118 3.313 -28.872 1.00 96.00 509 LYS A O 1
ATOM 3950 N N . THR A 1 510 ? 37.159 3.955 -29.582 1.00 94.06 510 THR A N 1
ATOM 3951 C CA . THR A 1 510 ? 37.553 4.665 -28.361 1.00 94.06 510 THR A CA 1
ATOM 3952 C C . THR A 1 510 ? 36.615 5.832 -28.093 1.00 94.06 510 THR A C 1
ATOM 3954 O O . THR A 1 510 ? 36.182 6.018 -26.959 1.00 94.06 510 THR A O 1
ATOM 3957 N N . TRP A 1 511 ? 36.247 6.590 -29.132 1.00 94.50 511 TRP A N 1
ATOM 3958 C CA . TRP A 1 511 ? 35.311 7.699 -28.979 1.00 94.50 511 TRP A CA 1
ATOM 3959 C C . TRP A 1 511 ? 33.920 7.214 -28.570 1.00 94.50 511 TRP A C 1
ATOM 3961 O O . TRP A 1 511 ? 33.341 7.761 -27.637 1.00 94.50 511 TRP A O 1
ATOM 3971 N N . THR A 1 512 ? 33.408 6.159 -29.209 1.00 95.69 512 THR A N 1
ATOM 3972 C CA . THR A 1 512 ? 32.105 5.576 -28.861 1.00 95.69 512 THR A CA 1
ATOM 3973 C C . THR A 1 512 ? 32.103 5.089 -27.416 1.00 95.69 512 THR A C 1
ATOM 3975 O O . THR A 1 512 ? 31.241 5.500 -26.652 1.00 95.69 512 THR A O 1
ATOM 3978 N N . ALA A 1 513 ? 33.097 4.295 -27.006 1.00 92.69 513 ALA A N 1
ATOM 3979 C CA . ALA A 1 513 ? 33.186 3.771 -25.641 1.00 92.69 513 ALA A CA 1
ATOM 3980 C C . ALA A 1 513 ? 33.297 4.875 -24.570 1.00 92.69 513 ALA A C 1
ATOM 3982 O O . ALA A 1 513 ? 32.868 4.677 -23.438 1.00 92.69 513 ALA A O 1
ATOM 3983 N N . ALA A 1 514 ? 33.871 6.032 -24.915 1.00 90.62 514 ALA A N 1
ATOM 3984 C CA . ALA A 1 514 ? 34.024 7.159 -23.999 1.00 90.62 514 ALA A CA 1
ATOM 3985 C C . ALA A 1 514 ? 32.793 8.079 -23.917 1.00 90.62 514 ALA A C 1
ATOM 3987 O O . ALA A 1 514 ? 32.675 8.831 -22.951 1.00 90.62 514 ALA A O 1
ATOM 3988 N N . ASN A 1 515 ? 31.913 8.069 -24.925 1.00 94.06 515 ASN A N 1
ATOM 3989 C CA . ASN A 1 515 ? 30.816 9.037 -25.038 1.00 94.06 515 ASN A CA 1
ATOM 3990 C C . ASN A 1 515 ? 29.420 8.400 -25.002 1.00 94.06 515 ASN A C 1
ATOM 3992 O O . ASN A 1 515 ? 28.494 9.024 -24.488 1.00 94.06 515 ASN A O 1
ATOM 3996 N N . LEU A 1 516 ? 29.257 7.177 -25.514 1.00 94.94 516 LEU A N 1
ATOM 3997 C CA . LEU A 1 516 ? 27.985 6.457 -25.472 1.00 94.94 516 LEU A CA 1
ATOM 3998 C C . LEU A 1 516 ? 27.675 6.054 -24.033 1.00 94.94 516 LEU A C 1
ATOM 4000 O O . LEU A 1 516 ? 28.522 5.488 -23.343 1.00 94.94 516 LEU A O 1
ATOM 4004 N N . GLY A 1 517 ? 26.465 6.359 -23.566 1.00 90.06 517 GLY A N 1
ATOM 4005 C CA . GLY A 1 517 ? 26.108 6.158 -22.164 1.00 90.06 517 GLY A CA 1
ATOM 4006 C C . GLY A 1 517 ? 26.890 7.068 -21.205 1.00 90.06 517 GLY A C 1
ATOM 4007 O O . GLY A 1 517 ? 26.904 6.814 -20.001 1.00 90.06 517 GLY A O 1
ATOM 4008 N N . GLY A 1 518 ? 27.555 8.107 -21.722 1.00 87.88 518 GLY A N 1
ATOM 4009 C CA . GLY A 1 518 ? 28.252 9.124 -20.943 1.00 87.88 518 GLY A CA 1
ATOM 4010 C C . GLY A 1 518 ? 27.323 10.236 -20.446 1.00 87.88 518 GLY A C 1
ATOM 4011 O O . GLY A 1 518 ? 26.118 10.244 -20.702 1.00 87.88 518 GLY A O 1
ATOM 4012 N N . THR A 1 519 ? 27.894 11.204 -19.727 1.00 79.94 519 THR A N 1
ATOM 4013 C CA . THR A 1 519 ? 27.186 12.403 -19.237 1.00 79.94 519 THR A CA 1
ATOM 4014 C C . THR A 1 519 ? 27.253 13.591 -20.203 1.00 79.94 519 THR A C 1
ATOM 4016 O O . THR A 1 519 ? 26.700 14.646 -19.904 1.00 79.94 519 THR A O 1
ATOM 4019 N N . S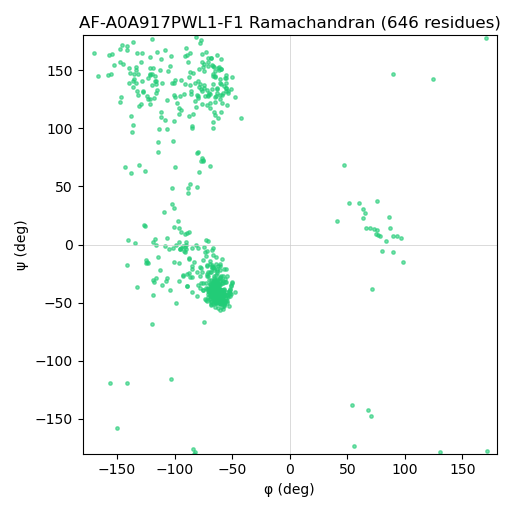ER A 1 520 ? 27.951 13.449 -21.333 1.00 73.75 520 SER A N 1
ATOM 4020 C CA . SER A 1 520 ? 28.055 14.467 -22.380 1.00 73.75 520 SER A CA 1
ATOM 4021 C C . SER A 1 520 ? 26.772 14.559 -23.217 1.00 73.75 520 SER A C 1
ATOM 4023 O O . SER A 1 520 ? 26.060 13.567 -23.372 1.00 73.75 520 SER A O 1
ATOM 4025 N N . ASP A 1 521 ? 26.507 15.741 -23.794 1.00 68.19 521 ASP A N 1
ATOM 4026 C CA . ASP A 1 521 ? 25.395 16.005 -24.727 1.00 68.19 521 ASP A CA 1
ATOM 4027 C C . ASP A 1 521 ? 25.617 15.297 -26.079 1.00 68.19 521 ASP A C 1
ATOM 4029 O O . ASP A 1 521 ? 25.874 15.920 -27.112 1.00 68.19 521 ASP A O 1
ATOM 4033 N N . THR A 1 522 ? 25.575 13.968 -26.065 1.00 84.19 522 THR A N 1
ATOM 4034 C CA . THR A 1 522 ? 25.449 13.139 -27.266 1.00 84.19 522 THR A CA 1
ATOM 4035 C C . THR A 1 522 ? 24.021 12.627 -27.389 1.00 84.19 522 THR A C 1
ATOM 4037 O O . THR A 1 522 ? 23.281 12.596 -26.408 1.00 84.19 522 THR A O 1
ATOM 4040 N N . ASN A 1 523 ? 23.647 12.183 -28.587 1.00 85.88 523 ASN A N 1
ATOM 4041 C CA . ASN A 1 523 ? 22.310 11.647 -28.855 1.00 85.88 523 ASN A CA 1
ATOM 4042 C C . ASN A 1 523 ? 22.038 10.265 -28.212 1.00 85.88 523 ASN A C 1
ATOM 4044 O O . ASN A 1 523 ? 20.981 9.706 -28.460 1.00 85.88 523 ASN A O 1
ATOM 4048 N N . PHE A 1 524 ? 22.974 9.701 -27.433 1.00 92.62 524 PHE A N 1
ATOM 4049 C CA . PHE A 1 524 ? 22.784 8.435 -26.713 1.00 92.62 524 PHE A CA 1
ATOM 4050 C C . PHE A 1 524 ? 23.468 8.488 -25.340 1.00 92.62 524 PHE A C 1
ATOM 4052 O O . PHE A 1 524 ? 24.490 7.841 -25.078 1.00 92.62 524 PHE A O 1
ATOM 4059 N N . ALA A 1 525 ? 22.933 9.350 -24.477 1.00 90.75 525 ALA A N 1
ATOM 4060 C CA . ALA A 1 525 ? 23.493 9.628 -23.160 1.00 90.75 525 ALA A CA 1
ATOM 4061 C C . ALA A 1 525 ? 23.162 8.518 -22.145 1.00 90.75 525 ALA A C 1
ATOM 4063 O O . ALA A 1 525 ? 22.374 7.608 -22.401 1.00 90.75 525 ALA A O 1
ATOM 4064 N N . VAL A 1 526 ? 23.735 8.609 -20.939 1.00 90.38 526 VAL A N 1
ATOM 4065 C CA . VAL A 1 526 ? 23.503 7.651 -19.838 1.00 90.38 526 VAL A CA 1
ATOM 4066 C C . VAL A 1 526 ? 22.017 7.419 -19.538 1.00 90.38 526 VAL A C 1
ATOM 4068 O O . VAL A 1 526 ? 21.615 6.295 -19.242 1.00 90.38 526 VAL A O 1
ATOM 4071 N N . ARG A 1 527 ? 21.192 8.471 -19.616 1.00 88.94 527 ARG A N 1
ATOM 4072 C CA . ARG A 1 527 ? 19.749 8.395 -19.342 1.00 88.94 527 ARG A CA 1
ATOM 4073 C C . ARG A 1 527 ? 18.999 7.571 -20.390 1.00 88.94 527 ARG A C 1
ATOM 4075 O O . ARG A 1 527 ? 18.080 6.855 -20.010 1.00 88.94 527 ARG A O 1
ATOM 4082 N N . ASP A 1 528 ? 19.424 7.627 -21.646 1.00 90.62 528 ASP A N 1
ATOM 4083 C CA . ASP A 1 528 ? 18.769 6.938 -22.758 1.00 90.62 528 ASP A CA 1
ATOM 4084 C C . ASP A 1 528 ? 19.202 5.469 -22.761 1.00 90.62 528 ASP A C 1
ATOM 4086 O O . ASP A 1 528 ? 18.367 4.572 -22.719 1.00 90.62 528 ASP A O 1
ATOM 4090 N N . LEU A 1 529 ? 20.506 5.203 -22.579 1.00 93.81 529 LEU A N 1
ATOM 4091 C CA . LEU A 1 529 ? 21.006 3.830 -22.452 1.00 93.81 529 LEU A CA 1
ATOM 4092 C C . LEU A 1 529 ? 20.364 3.083 -21.271 1.00 93.81 529 LEU A C 1
ATOM 4094 O O . LEU A 1 529 ? 20.005 1.914 -21.404 1.00 93.81 529 LEU A O 1
ATOM 4098 N N . LYS A 1 530 ? 20.169 3.738 -20.116 1.00 93.31 530 LYS A N 1
ATOM 4099 C CA . LYS A 1 530 ? 19.399 3.145 -19.005 1.00 93.31 530 LYS A CA 1
ATOM 4100 C C . LYS A 1 530 ? 17.951 2.855 -19.412 1.00 93.31 530 LYS A C 1
ATOM 4102 O O . LYS A 1 530 ? 17.455 1.765 -19.123 1.00 93.31 530 LYS A O 1
ATOM 4107 N N . ALA A 1 531 ? 17.291 3.803 -20.072 1.00 93.50 531 ALA A N 1
ATOM 4108 C CA . ALA A 1 531 ? 15.902 3.672 -20.492 1.00 93.50 531 ALA A CA 1
ATOM 4109 C C . ALA A 1 531 ? 15.698 2.535 -21.494 1.00 93.50 531 ALA A C 1
ATOM 4111 O O . ALA A 1 531 ? 14.768 1.747 -21.328 1.00 93.50 531 ALA A O 1
ATOM 4112 N N . ASP A 1 532 ? 16.616 2.360 -22.437 1.00 96.06 532 ASP A N 1
ATOM 4113 C CA . ASP A 1 532 ? 16.604 1.275 -23.412 1.00 96.06 532 ASP A CA 1
ATOM 4114 C C . ASP A 1 532 ? 16.771 -0.108 -22.799 1.00 96.06 532 ASP A C 1
ATOM 4116 O O . ASP A 1 532 ? 16.006 -1.035 -23.093 1.00 96.06 532 ASP A O 1
ATOM 4120 N N . MET A 1 533 ? 17.760 -0.259 -21.913 1.00 96.88 533 MET A N 1
ATOM 4121 C CA . MET A 1 533 ? 17.986 -1.526 -21.222 1.00 96.88 533 MET A CA 1
ATOM 4122 C C . MET A 1 533 ? 16.758 -1.899 -20.383 1.00 96.88 533 MET A C 1
ATOM 4124 O O . MET A 1 533 ? 16.284 -3.037 -20.437 1.00 96.88 533 MET A O 1
ATOM 4128 N N . ALA A 1 534 ? 16.193 -0.930 -19.653 1.00 96.56 534 ALA A N 1
ATOM 4129 C CA . ALA A 1 534 ? 14.972 -1.121 -18.876 1.00 96.56 534 ALA A CA 1
ATOM 4130 C C . ALA A 1 534 ? 13.753 -1.403 -19.754 1.00 96.56 534 ALA A C 1
ATOM 4132 O O . ALA A 1 534 ? 12.925 -2.236 -19.388 1.00 96.56 534 ALA A O 1
ATOM 4133 N N . ALA A 1 535 ? 13.647 -0.768 -20.916 1.00 97.50 535 ALA A N 1
ATOM 4134 C CA . ALA A 1 535 ? 12.524 -0.932 -21.822 1.00 97.50 535 ALA A CA 1
ATOM 4135 C C . ALA A 1 535 ? 12.453 -2.341 -22.409 1.00 97.50 535 ALA A C 1
ATOM 4137 O O . ALA A 1 535 ? 11.400 -2.982 -22.346 1.00 97.50 535 ALA A O 1
ATOM 4138 N N . PHE A 1 536 ? 13.578 -2.862 -22.909 1.00 98.12 536 PHE A N 1
ATOM 4139 C CA . PHE A 1 536 ? 13.649 -4.239 -23.398 1.00 98.12 536 PHE A CA 1
ATOM 4140 C C . PHE A 1 536 ? 13.276 -5.238 -22.296 1.00 98.12 536 PHE A C 1
ATOM 4142 O O . PHE A 1 536 ? 12.443 -6.125 -22.501 1.00 98.12 536 PHE A O 1
ATOM 4149 N N . LEU A 1 537 ? 13.865 -5.078 -21.107 1.00 98.19 537 LEU A N 1
ATOM 4150 C CA . LEU A 1 537 ? 13.647 -5.982 -19.979 1.00 98.19 537 LEU A CA 1
ATOM 4151 C C . LEU A 1 537 ? 12.204 -5.922 -19.464 1.00 98.19 537 LEU A C 1
ATOM 4153 O O . LEU A 1 537 ? 11.632 -6.976 -19.169 1.00 98.19 537 LEU A O 1
ATOM 4157 N N . CYS A 1 538 ? 11.610 -4.728 -19.396 1.00 98.06 538 CYS A N 1
ATOM 4158 C CA . CYS A 1 538 ? 10.220 -4.519 -18.997 1.00 98.06 538 CYS A CA 1
ATOM 4159 C C . CYS A 1 538 ? 9.256 -5.143 -20.012 1.00 98.06 538 CYS A C 1
ATOM 4161 O O . CYS A 1 538 ? 8.413 -5.956 -19.632 1.00 98.06 538 CYS A O 1
ATOM 4163 N N . ALA A 1 539 ? 9.436 -4.868 -21.309 1.00 97.94 539 ALA A N 1
ATOM 4164 C CA . ALA A 1 539 ? 8.617 -5.449 -22.372 1.00 97.94 539 ALA A CA 1
ATOM 4165 C C . ALA A 1 539 ? 8.711 -6.982 -22.398 1.00 97.94 539 ALA A C 1
ATOM 4167 O O . ALA A 1 539 ? 7.698 -7.671 -22.551 1.00 97.94 539 ALA A O 1
ATOM 4168 N N . LYS A 1 540 ? 9.915 -7.533 -22.191 1.00 97.56 540 LYS A N 1
ATOM 4169 C CA . LYS A 1 540 ? 10.120 -8.976 -22.053 1.00 97.56 540 LYS A CA 1
ATOM 4170 C C . LYS A 1 540 ? 9.342 -9.551 -20.872 1.00 97.56 540 LYS A C 1
ATOM 4172 O O . LYS A 1 540 ? 8.586 -10.500 -21.053 1.00 97.56 540 LYS A O 1
ATOM 4177 N N . ARG A 1 541 ? 9.473 -8.952 -19.687 1.00 97.75 541 ARG A N 1
ATOM 4178 C CA . ARG A 1 541 ? 8.773 -9.397 -18.471 1.00 97.75 541 ARG A CA 1
ATOM 4179 C C . ARG A 1 541 ? 7.254 -9.296 -18.619 1.00 97.75 541 ARG A C 1
ATOM 4181 O O . ARG A 1 541 ? 6.560 -10.204 -18.186 1.00 97.75 541 ARG A O 1
ATOM 4188 N N . MET A 1 542 ? 6.741 -8.262 -19.287 1.00 97.06 542 MET A N 1
ATOM 4189 C CA . MET A 1 542 ? 5.314 -8.126 -19.606 1.00 97.06 542 MET A CA 1
ATOM 4190 C C . MET A 1 542 ? 4.808 -9.180 -20.605 1.00 97.06 542 MET A C 1
ATOM 4192 O O . MET A 1 542 ? 3.662 -9.609 -20.501 1.00 97.06 542 MET A O 1
ATOM 4196 N N . ASN A 1 543 ? 5.630 -9.606 -21.571 1.00 95.50 543 ASN A N 1
ATOM 4197 C CA . ASN A 1 543 ? 5.287 -10.721 -22.462 1.00 95.50 543 ASN A CA 1
ATOM 4198 C C . ASN A 1 543 ? 5.303 -12.067 -21.722 1.00 95.50 543 ASN A C 1
ATOM 4200 O O . ASN A 1 543 ? 4.417 -12.887 -21.948 1.00 95.50 543 ASN A O 1
ATOM 4204 N N . ASP A 1 544 ? 6.288 -12.277 -20.845 1.00 96.00 544 ASP A N 1
ATOM 4205 C CA . ASP A 1 544 ? 6.434 -13.504 -20.056 1.00 96.00 544 ASP A CA 1
ATOM 4206 C C . ASP A 1 544 ? 5.358 -13.606 -18.948 1.00 96.00 544 ASP A C 1
ATOM 4208 O O . ASP A 1 544 ? 4.998 -14.705 -18.529 1.00 96.00 544 ASP A O 1
ATOM 4212 N N . GLN A 1 545 ? 4.822 -12.467 -18.489 1.00 96.19 545 GLN A N 1
ATOM 4213 C CA . GLN A 1 545 ? 3.836 -12.350 -17.407 1.00 96.19 545 GLN A CA 1
ATOM 4214 C C . GLN A 1 545 ? 2.646 -11.445 -17.817 1.00 96.19 545 GLN A C 1
ATOM 4216 O O . GLN A 1 545 ? 2.475 -10.354 -17.265 1.00 96.19 545 GLN A O 1
ATOM 4221 N N . PRO A 1 546 ? 1.793 -11.865 -18.774 1.00 93.62 546 PRO A N 1
ATOM 4222 C CA . PRO A 1 546 ? 0.758 -11.005 -19.368 1.00 93.62 546 PRO A CA 1
ATOM 4223 C C . PRO A 1 546 ? -0.350 -10.567 -18.395 1.00 93.62 546 PRO A C 1
ATOM 4225 O O . PRO A 1 546 ? -1.029 -9.567 -18.648 1.00 93.62 546 PRO A O 1
ATOM 4228 N N . ASP A 1 547 ? -0.516 -11.292 -17.286 1.00 92.81 547 ASP A N 1
ATOM 4229 C CA . ASP A 1 547 ? -1.528 -11.040 -16.254 1.00 92.81 547 ASP A CA 1
ATOM 4230 C C . ASP A 1 547 ? -0.998 -10.224 -15.061 1.00 92.81 547 ASP A C 1
ATOM 4232 O O . ASP A 1 547 ? -1.754 -9.901 -14.142 1.00 92.81 547 ASP A O 1
ATOM 4236 N N . VAL A 1 548 ? 0.272 -9.808 -15.099 1.00 94.75 548 VAL A N 1
ATOM 4237 C CA . VAL A 1 548 ? 0.904 -8.984 -14.060 1.00 94.75 548 VAL A CA 1
ATOM 4238 C C . VAL A 1 548 ? 0.828 -7.496 -14.423 1.00 94.75 548 VAL A C 1
ATOM 4240 O O . VAL A 1 548 ? 0.923 -7.104 -15.589 1.00 94.75 548 VAL A O 1
ATOM 4243 N N . SER A 1 549 ? 0.599 -6.637 -13.430 1.00 95.25 549 SER A N 1
ATOM 4244 C CA . SER A 1 549 ? 0.524 -5.184 -13.616 1.00 95.25 549 SER A CA 1
ATOM 4245 C C . SER A 1 549 ? 1.888 -4.546 -13.832 1.00 95.25 549 SER A C 1
ATOM 4247 O O . SER A 1 549 ? 2.906 -5.033 -13.346 1.00 95.25 549 SER A O 1
ATOM 4249 N N . LEU A 1 550 ? 1.908 -3.449 -14.593 1.00 96.81 550 LEU A N 1
ATOM 4250 C CA . LEU A 1 550 ? 3.141 -2.739 -14.926 1.00 96.81 550 LEU A CA 1
ATOM 4251 C C . LEU A 1 550 ? 3.916 -2.331 -13.669 1.00 96.81 550 LEU A C 1
ATOM 4253 O O . LEU A 1 550 ? 5.123 -2.527 -13.617 1.00 96.81 550 LEU A O 1
ATOM 4257 N N . ASP A 1 551 ? 3.237 -1.816 -12.647 1.00 95.62 551 ASP A N 1
ATOM 4258 C CA . ASP A 1 551 ? 3.856 -1.457 -11.372 1.00 95.62 551 ASP A CA 1
ATOM 4259 C C . ASP A 1 551 ? 4.490 -2.653 -10.654 1.00 95.62 551 ASP A C 1
ATOM 4261 O O . ASP A 1 551 ? 5.558 -2.495 -10.078 1.00 95.62 551 ASP A O 1
ATOM 4265 N N . GLU A 1 552 ? 3.912 -3.852 -10.745 1.00 96.94 552 GLU A N 1
ATOM 4266 C CA . GLU A 1 552 ? 4.506 -5.063 -10.169 1.00 96.94 552 GLU A CA 1
ATOM 4267 C C . GLU A 1 552 ? 5.751 -5.510 -10.956 1.00 96.94 552 GLU A C 1
ATOM 4269 O O . GLU A 1 552 ? 6.767 -5.849 -10.351 1.00 96.94 552 GLU A O 1
ATOM 4274 N N . ILE A 1 553 ? 5.729 -5.431 -12.293 1.00 97.94 553 ILE A N 1
ATOM 4275 C CA . ILE A 1 553 ? 6.921 -5.672 -13.130 1.00 97.94 553 ILE A CA 1
ATOM 4276 C C . ILE A 1 553 ? 8.033 -4.674 -12.784 1.00 97.94 553 ILE A C 1
ATOM 4278 O O . ILE A 1 553 ? 9.190 -5.057 -12.600 1.00 97.94 553 ILE A O 1
ATOM 4282 N N . VAL A 1 554 ? 7.679 -3.395 -12.655 1.00 96.94 554 VAL A N 1
ATOM 4283 C CA . VAL A 1 554 ? 8.598 -2.312 -12.287 1.00 96.94 554 VAL A CA 1
ATOM 4284 C C . VAL A 1 554 ? 9.145 -2.527 -10.873 1.00 96.94 554 VAL A C 1
ATOM 4286 O O . VAL A 1 554 ? 10.353 -2.416 -10.676 1.00 96.94 554 VAL A O 1
ATOM 4289 N N . ARG A 1 555 ? 8.302 -2.914 -9.905 1.00 96.88 555 ARG A N 1
ATOM 4290 C CA . ARG A 1 555 ? 8.710 -3.247 -8.531 1.00 96.88 555 ARG A CA 1
ATOM 4291 C C . ARG A 1 555 ? 9.751 -4.360 -8.519 1.00 96.88 555 ARG A C 1
ATOM 4293 O O . ARG A 1 555 ? 10.785 -4.205 -7.879 1.00 96.88 555 ARG A O 1
ATOM 4300 N N . GLN A 1 556 ? 9.489 -5.463 -9.227 1.00 97.12 556 GLN A N 1
ATOM 4301 C CA . GLN A 1 556 ? 10.407 -6.601 -9.321 1.00 97.12 556 GLN A CA 1
ATOM 4302 C C . GLN A 1 556 ? 11.765 -6.168 -9.882 1.00 97.12 556 GLN A C 1
ATOM 4304 O O . GLN A 1 556 ? 12.797 -6.470 -9.294 1.00 97.12 556 GLN A O 1
ATOM 4309 N N . MET A 1 557 ? 11.765 -5.409 -10.982 1.00 96.44 557 MET A N 1
ATOM 4310 C CA . MET A 1 557 ? 12.995 -4.910 -11.599 1.00 96.44 557 MET A CA 1
ATOM 4311 C C . MET A 1 557 ? 13.776 -3.971 -10.674 1.00 96.44 557 MET A C 1
ATOM 4313 O O . MET A 1 557 ? 14.984 -4.121 -10.539 1.00 96.44 557 MET A O 1
ATOM 4317 N N . LEU A 1 558 ? 13.108 -3.018 -10.018 1.00 94.00 558 LEU A N 1
ATOM 4318 C CA . LEU A 1 558 ? 13.77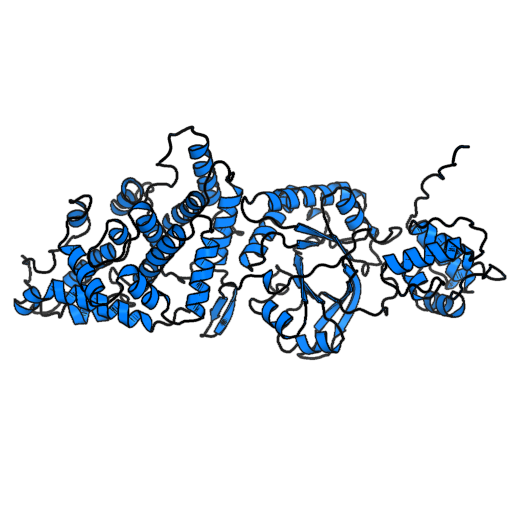9 -2.056 -9.141 1.00 94.00 558 LEU A CA 1
ATOM 4319 C C . LEU A 1 558 ? 14.329 -2.701 -7.865 1.00 94.00 558 LEU A C 1
ATOM 4321 O O . LEU A 1 558 ? 15.382 -2.292 -7.389 1.00 94.00 558 LEU A O 1
ATOM 4325 N N . VAL A 1 559 ? 13.651 -3.714 -7.319 1.00 94.06 559 VAL A N 1
ATOM 4326 C CA . VAL A 1 559 ? 14.162 -4.480 -6.171 1.00 94.06 559 VAL A CA 1
ATOM 4327 C C . VAL A 1 559 ? 15.419 -5.266 -6.547 1.00 94.06 559 VAL A C 1
ATOM 4329 O O . VAL A 1 559 ? 16.376 -5.275 -5.782 1.00 94.06 559 VAL A O 1
ATOM 4332 N N . GLU A 1 560 ? 15.445 -5.877 -7.729 1.00 94.44 560 GLU A N 1
ATOM 4333 C CA . GLU A 1 560 ? 16.625 -6.592 -8.227 1.00 94.44 560 GLU A CA 1
ATOM 4334 C C . GLU A 1 560 ? 17.819 -5.655 -8.470 1.00 94.44 560 GLU A C 1
ATOM 4336 O O . GLU A 1 560 ? 18.947 -5.982 -8.114 1.00 94.44 560 GLU A O 1
ATOM 4341 N N . ILE A 1 561 ? 17.554 -4.466 -9.017 1.00 91.50 561 ILE A N 1
ATOM 4342 C CA . ILE A 1 561 ? 18.536 -3.387 -9.196 1.00 91.50 561 ILE A CA 1
ATOM 4343 C C . ILE A 1 561 ? 19.174 -2.970 -7.861 1.00 91.50 561 ILE A C 1
ATOM 4345 O O . ILE A 1 561 ? 20.379 -2.739 -7.780 1.00 91.50 561 ILE A O 1
ATOM 4349 N N . GLU A 1 562 ? 18.385 -2.895 -6.785 1.00 89.12 562 GLU A N 1
ATOM 4350 C CA . GLU A 1 562 ? 18.921 -2.591 -5.452 1.00 89.12 562 GLU A CA 1
ATOM 4351 C C . GLU A 1 562 ? 19.829 -3.688 -4.894 1.00 89.12 562 GLU A C 1
ATOM 4353 O O . GLU A 1 562 ? 20.729 -3.391 -4.105 1.00 89.12 562 GLU A O 1
ATOM 4358 N N . ASP A 1 563 ? 19.563 -4.943 -5.252 1.00 90.50 563 ASP A N 1
ATOM 4359 C CA . ASP A 1 563 ? 20.259 -6.108 -4.708 1.00 90.50 563 ASP A CA 1
ATOM 4360 C C . ASP A 1 563 ? 21.533 -6.454 -5.495 1.00 90.50 563 ASP A C 1
ATOM 4362 O O . ASP A 1 563 ? 22.459 -7.045 -4.934 1.00 90.50 563 ASP A O 1
ATOM 4366 N N . ASP A 1 564 ? 21.613 -6.064 -6.770 1.00 90.94 564 ASP A N 1
ATOM 4367 C CA . ASP A 1 564 ? 22.746 -6.337 -7.656 1.00 90.94 564 ASP A CA 1
ATOM 4368 C C . ASP A 1 564 ? 23.118 -5.094 -8.493 1.00 90.94 564 ASP A C 1
ATOM 4370 O O . ASP A 1 564 ? 22.548 -4.863 -9.555 1.00 90.94 564 ASP A O 1
ATOM 4374 N N . PRO A 1 565 ? 24.109 -4.279 -8.082 1.00 85.06 565 PRO A N 1
ATOM 4375 C CA . PRO A 1 565 ? 24.554 -3.135 -8.877 1.00 85.06 565 PRO A CA 1
ATOM 4376 C C . PRO A 1 565 ? 24.938 -3.524 -10.312 1.00 85.06 565 PRO A C 1
ATOM 4378 O O . PRO A 1 565 ? 25.690 -4.480 -10.535 1.00 85.06 565 PRO A O 1
ATOM 4381 N N . GLY A 1 566 ? 24.434 -2.778 -11.293 1.00 90.25 566 GLY A N 1
ATOM 4382 C CA . GLY A 1 566 ? 24.615 -3.073 -12.716 1.00 90.25 566 GLY A CA 1
ATOM 4383 C C . GLY A 1 566 ? 23.742 -4.222 -13.231 1.00 90.25 566 GLY A C 1
ATOM 4384 O O . GLY A 1 566 ? 23.996 -4.725 -14.334 1.00 90.25 566 GLY A O 1
ATOM 4385 N N . TRP A 1 567 ? 22.746 -4.672 -12.453 1.00 94.81 567 TRP A N 1
ATOM 4386 C CA . TRP A 1 567 ? 21.800 -5.719 -12.845 1.00 94.81 567 TRP A CA 1
ATOM 4387 C C . TRP A 1 567 ? 21.164 -5.412 -14.192 1.00 94.81 567 TRP A C 1
ATOM 4389 O O . TRP A 1 567 ? 21.029 -6.312 -15.023 1.00 94.81 567 TRP A O 1
ATOM 4399 N N . LEU A 1 568 ? 20.839 -4.145 -14.455 1.00 94.38 568 LEU A N 1
ATOM 4400 C CA . LEU A 1 568 ? 20.165 -3.748 -15.681 1.00 94.38 568 LEU A CA 1
ATOM 4401 C C . LEU A 1 568 ? 20.995 -4.099 -16.923 1.00 94.38 568 LEU A C 1
ATOM 4403 O O . LEU A 1 568 ? 20.508 -4.779 -17.828 1.00 94.38 568 LEU A O 1
ATOM 4407 N N . ALA A 1 569 ? 22.274 -3.722 -16.930 1.00 95.88 569 ALA A N 1
ATOM 4408 C CA . ALA A 1 569 ? 23.189 -4.030 -18.025 1.00 95.88 569 ALA A CA 1
ATOM 4409 C C . ALA A 1 569 ? 23.495 -5.531 -18.117 1.00 95.88 569 ALA A C 1
ATOM 4411 O O . ALA A 1 569 ? 23.458 -6.103 -19.209 1.00 95.88 569 ALA A O 1
ATOM 4412 N N . LYS A 1 570 ? 23.726 -6.202 -16.979 1.00 97.19 570 LYS A N 1
ATOM 4413 C CA . LYS A 1 570 ? 23.966 -7.656 -16.929 1.00 97.19 570 LYS A CA 1
ATOM 4414 C C . LYS A 1 570 ? 22.804 -8.430 -17.554 1.00 97.19 570 LYS A C 1
ATOM 4416 O O . LYS A 1 570 ? 23.017 -9.313 -18.389 1.00 97.19 570 LYS A O 1
ATOM 4421 N N . ARG A 1 571 ? 21.566 -8.088 -17.181 1.00 97.56 571 ARG A N 1
ATOM 4422 C CA . ARG A 1 571 ? 20.352 -8.722 -17.709 1.00 97.56 571 ARG A CA 1
ATOM 4423 C C . ARG A 1 571 ? 20.095 -8.353 -19.154 1.00 97.56 571 ARG A C 1
ATOM 4425 O O . ARG A 1 571 ? 19.758 -9.243 -19.926 1.00 97.56 571 ARG A O 1
ATOM 4432 N N . PHE A 1 572 ? 20.296 -7.100 -19.548 1.00 97.81 572 PHE A N 1
ATOM 4433 C CA . PHE A 1 572 ? 20.144 -6.697 -20.941 1.00 97.81 572 PHE A CA 1
ATOM 4434 C C . PHE A 1 572 ? 21.108 -7.467 -21.851 1.00 97.81 572 PHE A C 1
ATOM 4436 O O . PHE A 1 572 ? 20.669 -8.068 -22.830 1.00 97.81 572 PHE A O 1
ATOM 4443 N N . ILE A 1 573 ? 22.391 -7.570 -21.479 1.00 98.19 573 ILE A N 1
ATOM 4444 C CA . ILE A 1 573 ? 23.374 -8.379 -22.213 1.00 98.19 573 ILE A CA 1
ATOM 4445 C C . ILE A 1 573 ? 22.913 -9.833 -22.298 1.00 98.19 573 ILE A C 1
ATOM 4447 O O . ILE A 1 573 ? 22.847 -10.389 -23.394 1.00 98.19 573 ILE A O 1
ATOM 4451 N N . ALA A 1 574 ? 22.574 -10.445 -21.162 1.00 98.06 574 ALA A N 1
ATOM 4452 C CA . ALA A 1 574 ? 22.209 -11.856 -21.104 1.00 98.06 574 ALA A CA 1
ATOM 4453 C C . ALA A 1 574 ? 20.923 -12.180 -21.886 1.00 98.06 574 ALA A C 1
ATOM 4455 O O . ALA A 1 574 ? 20.873 -13.184 -22.593 1.00 98.06 574 ALA A O 1
ATOM 4456 N N . GLU A 1 575 ? 19.893 -11.339 -21.780 1.00 97.94 575 GLU A N 1
ATOM 4457 C CA . GLU A 1 575 ? 18.560 -11.611 -22.324 1.00 97.94 575 GLU A CA 1
ATOM 4458 C C . GLU A 1 575 ? 18.395 -11.128 -23.776 1.00 97.94 575 GLU A C 1
ATOM 4460 O O . GLU A 1 575 ? 17.739 -11.813 -24.563 1.00 97.94 575 GLU A O 1
ATOM 4465 N N . ARG A 1 576 ? 18.996 -9.992 -24.172 1.00 97.38 576 ARG A N 1
ATOM 4466 C CA . ARG A 1 576 ? 18.916 -9.476 -25.554 1.00 97.38 576 ARG A CA 1
ATOM 4467 C C . ARG A 1 576 ? 19.970 -10.097 -26.460 1.00 97.38 576 ARG A C 1
ATOM 4469 O O . ARG A 1 576 ? 19.673 -10.408 -27.616 1.00 97.38 576 ARG A O 1
ATOM 4476 N N . PHE A 1 577 ? 21.196 -10.269 -25.974 1.00 97.81 577 PHE A N 1
ATOM 4477 C CA . PHE A 1 577 ? 22.326 -10.660 -26.822 1.00 97.81 577 PHE A CA 1
ATOM 4478 C C . PHE A 1 577 ? 22.908 -12.030 -26.463 1.00 97.81 577 PHE A C 1
ATOM 4480 O O . PHE A 1 577 ? 23.461 -12.703 -27.326 1.00 97.81 577 PHE A O 1
ATOM 4487 N N . GLY A 1 578 ? 22.819 -12.465 -25.209 1.00 97.56 578 GLY A N 1
ATOM 4488 C CA . GLY A 1 578 ? 23.437 -13.687 -24.689 1.00 97.56 578 GLY A CA 1
ATOM 4489 C C . GLY A 1 578 ? 24.962 -13.607 -24.549 1.00 97.56 578 GLY A C 1
ATOM 4490 O O . GLY A 1 578 ? 25.519 -14.127 -23.588 1.00 97.56 578 GLY A O 1
ATOM 4491 N N . ASN A 1 579 ? 25.659 -12.959 -25.486 1.00 96.62 579 ASN A N 1
ATOM 4492 C CA . ASN A 1 579 ? 27.101 -12.729 -25.431 1.00 96.62 579 ASN A CA 1
ATOM 4493 C C . ASN A 1 579 ? 27.525 -11.494 -26.241 1.00 96.62 579 ASN A C 1
ATOM 4495 O O . ASN A 1 579 ? 26.814 -11.023 -27.133 1.00 96.62 579 ASN A O 1
ATOM 4499 N N . ARG A 1 580 ? 28.750 -11.027 -25.981 1.00 97.62 580 ARG A N 1
ATOM 4500 C CA . ARG A 1 580 ? 29.361 -9.877 -26.658 1.00 97.62 580 ARG A CA 1
ATOM 4501 C C . ARG A 1 580 ? 29.387 -10.000 -28.183 1.00 97.62 580 ARG A C 1
ATOM 4503 O O . ARG A 1 580 ? 29.080 -9.037 -28.875 1.00 97.62 580 ARG A O 1
ATOM 4510 N N . SER A 1 581 ? 29.739 -11.169 -28.726 1.00 98.19 581 SER A N 1
ATOM 4511 C CA . SER A 1 581 ? 29.823 -11.360 -30.185 1.00 98.19 581 SER A CA 1
ATOM 4512 C C . SER A 1 581 ? 28.479 -11.099 -30.865 1.00 98.19 581 SER A C 1
ATOM 4514 O O . SER A 1 581 ? 28.426 -10.513 -31.943 1.00 98.19 581 SER A O 1
ATOM 4516 N N . THR A 1 582 ? 27.396 -11.525 -30.223 1.00 98.25 582 THR A N 1
ATOM 4517 C CA . THR A 1 582 ? 26.029 -11.332 -30.705 1.00 98.25 582 THR A CA 1
ATOM 4518 C C . THR A 1 582 ? 25.609 -9.870 -30.579 1.00 98.25 582 THR A C 1
ATOM 4520 O O . THR A 1 582 ? 24.992 -9.341 -31.496 1.00 98.25 582 THR A O 1
ATOM 4523 N N . MET A 1 583 ? 26.008 -9.192 -29.501 1.00 98.19 583 MET A N 1
ATOM 4524 C CA . MET A 1 583 ? 25.788 -7.753 -29.323 1.00 98.19 583 MET A CA 1
ATOM 4525 C C . MET A 1 583 ? 26.488 -6.925 -30.406 1.00 98.19 583 MET A C 1
ATOM 4527 O O . MET A 1 583 ? 25.864 -6.074 -31.033 1.00 98.19 583 MET A O 1
ATOM 4531 N N . VAL A 1 584 ? 27.756 -7.229 -30.699 1.00 98.50 584 VAL A N 1
ATOM 4532 C CA . VAL A 1 584 ? 28.505 -6.584 -31.789 1.00 98.50 584 VAL A CA 1
ATOM 4533 C C . VAL A 1 584 ? 27.836 -6.854 -33.138 1.00 98.50 584 VAL A C 1
ATOM 4535 O O . VAL A 1 584 ? 27.681 -5.932 -33.934 1.00 98.50 584 VAL A O 1
ATOM 4538 N N . ALA A 1 585 ? 27.407 -8.092 -33.407 1.00 98.38 585 ALA A N 1
ATOM 4539 C CA . ALA A 1 585 ? 26.678 -8.414 -34.634 1.00 98.38 585 ALA A CA 1
ATOM 4540 C C . ALA A 1 585 ? 25.366 -7.618 -34.747 1.00 98.38 585 ALA A C 1
ATOM 4542 O O . ALA A 1 585 ? 25.102 -7.035 -35.797 1.00 98.38 585 ALA A O 1
ATOM 4543 N N . ALA A 1 586 ? 24.603 -7.513 -33.654 1.00 97.69 586 ALA A N 1
ATOM 4544 C CA . ALA A 1 586 ? 23.363 -6.749 -33.619 1.00 97.69 586 ALA A CA 1
ATOM 4545 C C . ALA A 1 586 ? 23.621 -5.261 -33.894 1.00 97.69 586 ALA A C 1
ATOM 4547 O O . ALA A 1 586 ? 22.969 -4.692 -34.764 1.00 97.69 586 ALA A O 1
ATOM 4548 N N . ALA A 1 587 ? 24.625 -4.654 -33.258 1.00 97.75 587 ALA A N 1
ATOM 4549 C CA . ALA A 1 587 ? 25.003 -3.264 -33.510 1.00 97.75 587 ALA A CA 1
ATOM 4550 C C . ALA A 1 587 ? 25.451 -3.022 -34.965 1.00 97.75 587 ALA A C 1
ATOM 4552 O O . ALA A 1 587 ? 25.071 -2.023 -35.569 1.00 97.75 587 ALA A O 1
ATOM 4553 N N . LYS A 1 588 ? 26.182 -3.961 -35.584 1.00 97.44 588 LYS A N 1
ATOM 4554 C CA . LYS A 1 588 ? 26.494 -3.897 -37.025 1.00 97.44 588 LYS A CA 1
ATOM 4555 C C . LYS A 1 588 ? 25.234 -3.996 -37.886 1.00 97.44 588 LYS A C 1
ATOM 4557 O O . LYS A 1 588 ? 25.115 -3.309 -38.902 1.00 97.44 588 LYS A O 1
ATOM 4562 N N . SER A 1 589 ? 24.291 -4.849 -37.485 1.00 95.88 589 SER A N 1
ATOM 4563 C CA . SER A 1 589 ? 23.059 -5.094 -38.236 1.00 95.88 589 SER A CA 1
ATOM 4564 C C . SER A 1 589 ? 22.171 -3.850 -38.339 1.00 95.88 589 SER A C 1
ATOM 4566 O O . SER A 1 589 ? 21.490 -3.709 -39.351 1.00 95.88 589 SER A O 1
ATOM 4568 N N . VAL A 1 590 ? 22.273 -2.915 -37.381 1.00 94.69 590 VAL A N 1
ATOM 4569 C CA . VAL A 1 590 ? 21.589 -1.607 -37.396 1.00 94.69 590 VAL A CA 1
ATOM 4570 C C . VAL A 1 590 ? 21.801 -0.859 -38.714 1.00 94.69 590 VAL A C 1
ATOM 4572 O O . VAL A 1 590 ? 20.850 -0.327 -39.275 1.00 94.69 590 VAL A O 1
ATOM 4575 N N . PHE A 1 591 ? 23.029 -0.869 -39.240 1.00 93.44 591 PHE A N 1
ATOM 4576 C CA . PHE A 1 591 ? 23.419 -0.111 -40.439 1.00 93.44 591 PHE A CA 1
ATOM 4577 C C . PHE A 1 591 ? 23.495 -0.953 -41.718 1.00 93.44 591 PHE A C 1
ATOM 4579 O O . PHE A 1 591 ? 23.820 -0.434 -42.783 1.00 93.44 591 PHE A O 1
ATOM 4586 N N . THR A 1 592 ? 23.266 -2.262 -41.619 1.00 91.75 592 THR A N 1
ATOM 4587 C CA . THR A 1 592 ? 23.487 -3.207 -42.731 1.00 91.75 592 THR A CA 1
ATOM 4588 C C . THR A 1 592 ? 22.251 -4.021 -43.095 1.00 91.75 592 THR A C 1
ATOM 4590 O O . THR A 1 592 ? 22.208 -4.609 -44.174 1.00 91.75 592 THR A O 1
ATOM 4593 N N . THR A 1 593 ? 21.240 -4.046 -42.226 1.00 86.94 593 THR A N 1
ATOM 4594 C CA . THR A 1 593 ? 19.964 -4.726 -42.471 1.00 86.94 593 THR A CA 1
ATOM 4595 C C . THR A 1 593 ? 18.910 -3.701 -42.894 1.00 86.94 593 THR A C 1
ATOM 4597 O O . THR A 1 593 ? 18.860 -2.630 -42.290 1.00 86.94 593 THR A O 1
ATOM 4600 N N . PRO A 1 594 ? 18.052 -3.998 -43.886 1.00 83.00 594 PRO A N 1
ATOM 4601 C CA . PRO A 1 594 ? 16.915 -3.142 -44.216 1.00 83.00 594 PRO A CA 1
ATOM 4602 C C . PRO A 1 594 ? 15.953 -2.994 -43.028 1.00 83.00 594 PRO A C 1
ATOM 4604 O O . PRO A 1 594 ? 15.691 -3.961 -42.307 1.00 83.00 594 PRO A O 1
ATOM 4607 N N . TRP A 1 595 ? 15.446 -1.782 -42.803 1.00 84.06 595 TRP A N 1
ATOM 4608 C CA . TRP A 1 595 ? 14.469 -1.502 -41.744 1.00 84.06 595 TRP A CA 1
ATOM 4609 C C . TRP A 1 595 ? 13.056 -1.728 -42.271 1.00 84.06 595 TRP A C 1
ATOM 4611 O O . TRP A 1 595 ? 12.825 -1.649 -43.462 1.00 84.06 595 TRP A O 1
ATOM 4621 N N . LEU A 1 596 ? 12.067 -1.977 -41.416 1.00 69.19 596 LEU A N 1
ATOM 4622 C CA . LEU A 1 596 ? 10.673 -2.022 -41.866 1.00 69.19 596 LEU A CA 1
ATOM 4623 C C . LEU A 1 596 ? 9.908 -0.826 -41.283 1.00 69.19 596 LEU A C 1
ATOM 4625 O O . LEU A 1 596 ? 9.653 -0.833 -40.076 1.00 69.19 596 LEU A O 1
ATOM 4629 N N . PRO A 1 597 ? 9.520 0.178 -42.105 1.00 68.50 597 PRO A N 1
ATOM 4630 C CA . PRO A 1 597 ? 9.708 0.279 -43.566 1.00 68.50 597 PRO A CA 1
ATOM 4631 C C . PRO A 1 597 ? 11.128 0.720 -43.990 1.00 68.50 597 PRO A C 1
ATOM 4633 O O . PRO A 1 597 ? 11.767 1.491 -43.278 1.00 68.50 597 PRO A O 1
ATOM 4636 N N . ASP A 1 598 ? 11.587 0.296 -45.179 1.00 67.75 598 ASP A N 1
ATOM 4637 C CA . ASP A 1 598 ? 12.992 0.454 -45.630 1.00 67.75 598 ASP A CA 1
ATOM 4638 C C . ASP A 1 598 ? 13.467 1.914 -45.691 1.00 67.75 598 ASP A C 1
ATOM 4640 O O . ASP A 1 598 ? 14.647 2.191 -45.505 1.00 67.75 598 ASP A O 1
ATOM 4644 N N . TRP A 1 599 ? 12.551 2.864 -45.902 1.00 67.44 599 TRP A N 1
ATOM 4645 C CA . TRP A 1 599 ? 12.867 4.296 -45.963 1.00 67.44 599 TRP A CA 1
ATOM 4646 C C . TRP A 1 599 ? 13.141 4.930 -44.590 1.00 67.44 599 TRP A C 1
ATOM 4648 O O . TRP A 1 599 ? 13.627 6.058 -44.527 1.00 67.44 599 TRP A O 1
ATOM 4658 N N . ALA A 1 600 ? 12.822 4.247 -43.485 1.00 73.50 600 ALA A N 1
ATOM 4659 C CA . ALA A 1 600 ? 12.953 4.817 -42.145 1.00 73.50 600 ALA A CA 1
ATOM 4660 C C . ALA A 1 600 ? 14.414 5.152 -41.799 1.00 73.50 600 ALA A C 1
ATOM 4662 O O . ALA A 1 600 ? 14.667 6.165 -41.151 1.00 73.50 600 ALA A O 1
ATOM 4663 N N . ILE A 1 601 ? 15.378 4.366 -42.284 1.00 75.00 601 ILE A N 1
ATOM 4664 C CA . ILE A 1 601 ? 16.801 4.627 -42.036 1.00 75.00 601 ILE A CA 1
ATOM 4665 C C . ILE A 1 601 ? 17.244 5.973 -42.631 1.00 75.00 601 ILE A C 1
ATOM 4667 O O . ILE A 1 601 ? 17.870 6.767 -41.934 1.00 75.00 601 ILE A O 1
ATOM 4671 N N . ASP A 1 602 ? 16.820 6.289 -43.859 1.00 72.56 602 ASP A N 1
ATOM 4672 C CA . ASP A 1 602 ? 17.118 7.562 -44.535 1.00 72.56 602 ASP A CA 1
ATOM 4673 C C . ASP A 1 602 ? 16.418 8.753 -43.863 1.00 72.56 602 ASP A C 1
ATOM 4675 O O . ASP A 1 602 ? 16.836 9.908 -43.982 1.00 72.56 602 ASP A O 1
ATOM 4679 N N . PHE A 1 603 ? 15.324 8.489 -43.146 1.00 77.00 603 PHE A N 1
ATOM 4680 C CA . PHE A 1 603 ? 14.628 9.511 -42.382 1.00 77.00 603 PHE A CA 1
ATOM 4681 C C . PHE A 1 603 ? 15.376 9.879 -41.098 1.00 77.00 603 PHE A C 1
ATOM 4683 O O . PHE A 1 603 ? 15.413 11.061 -40.757 1.00 77.00 603 PHE A O 1
ATOM 4690 N N . PHE A 1 604 ? 15.978 8.916 -40.400 1.00 78.94 604 PHE A N 1
ATOM 4691 C CA . PHE A 1 604 ? 16.650 9.163 -39.120 1.00 78.94 604 PHE A CA 1
ATOM 4692 C C . PHE A 1 604 ? 18.144 9.450 -39.246 1.00 78.94 604 PHE A C 1
ATOM 4694 O O . PHE A 1 604 ? 18.678 10.174 -38.417 1.00 78.94 604 PHE A O 1
ATOM 4701 N N . ILE A 1 605 ? 18.802 8.952 -40.291 1.00 82.69 605 ILE A N 1
ATOM 4702 C CA . ILE A 1 605 ? 20.212 9.229 -40.558 1.00 82.69 605 ILE A CA 1
ATOM 4703 C C . ILE A 1 605 ? 20.338 10.504 -41.389 1.00 82.69 605 ILE A C 1
ATOM 4705 O O . ILE A 1 605 ? 19.993 10.530 -42.568 1.00 82.69 605 ILE A O 1
ATOM 4709 N N . LYS A 1 606 ? 20.867 11.577 -40.792 1.00 84.75 606 LYS A N 1
ATOM 4710 C CA . LYS A 1 606 ? 21.138 12.855 -41.477 1.00 84.75 606 LYS A CA 1
ATOM 4711 C C . LYS A 1 606 ? 22.575 12.996 -41.979 1.00 84.75 606 LYS A C 1
ATOM 4713 O O . LYS A 1 606 ? 22.898 13.986 -42.637 1.00 84.75 606 LYS A O 1
ATOM 4718 N N . VAL A 1 607 ? 23.436 12.021 -41.689 1.00 88.00 607 VAL A N 1
ATOM 4719 C CA . VAL A 1 607 ? 24.848 11.976 -42.110 1.00 88.00 607 VAL A CA 1
ATOM 4720 C C . VAL A 1 607 ? 25.137 10.741 -42.973 1.00 88.00 607 VAL A C 1
ATOM 4722 O O . VAL A 1 607 ? 24.268 9.916 -43.211 1.00 88.00 607 VAL A O 1
ATOM 4725 N N . ARG A 1 608 ? 26.356 10.585 -43.497 1.00 90.62 608 ARG A N 1
ATOM 4726 C CA . ARG A 1 608 ? 26.737 9.369 -44.248 1.00 90.62 608 ARG A CA 1
ATOM 4727 C C . ARG A 1 608 ? 26.650 8.118 -43.363 1.00 90.62 608 ARG A C 1
ATOM 4729 O O . ARG A 1 608 ? 26.901 8.221 -42.172 1.00 90.62 608 ARG A O 1
ATOM 4736 N N . LEU A 1 609 ? 26.411 6.938 -43.932 1.00 91.25 609 LEU A N 1
ATOM 4737 C CA . LEU A 1 609 ? 26.505 5.670 -43.189 1.00 91.25 609 LEU A CA 1
ATOM 4738 C C . LEU A 1 609 ? 27.957 5.351 -42.760 1.00 91.25 609 LEU A C 1
ATOM 4740 O O . LEU A 1 609 ? 28.892 5.761 -43.459 1.00 91.25 609 LEU A O 1
ATOM 4744 N N . PRO A 1 610 ? 28.177 4.582 -41.673 1.00 92.62 610 PRO A N 1
ATOM 4745 C CA . PRO A 1 610 ? 29.500 4.053 -41.335 1.00 92.62 610 PRO A CA 1
ATOM 4746 C C . PRO A 1 610 ? 30.116 3.284 -42.511 1.00 92.62 610 PRO A C 1
ATOM 4748 O O . PRO A 1 610 ? 29.474 2.422 -43.110 1.00 92.62 610 PRO A O 1
ATOM 4751 N N . GLY A 1 611 ? 31.363 3.598 -42.861 1.00 91.19 611 GLY A N 1
ATOM 4752 C CA . GLY A 1 611 ? 32.067 3.019 -44.009 1.00 91.19 611 GLY A CA 1
ATOM 4753 C C . GLY A 1 611 ? 31.711 3.641 -45.368 1.00 91.19 611 GLY A C 1
ATOM 4754 O O . GLY A 1 611 ? 32.352 3.314 -46.368 1.00 91.19 611 GLY A O 1
ATOM 4755 N N . ALA A 1 612 ? 30.741 4.562 -45.438 1.00 90.44 612 ALA A N 1
ATOM 4756 C CA . ALA A 1 612 ? 30.436 5.311 -46.656 1.00 90.44 612 ALA A CA 1
ATOM 4757 C C . ALA A 1 612 ? 31.356 6.534 -46.810 1.00 90.44 612 ALA A C 1
ATOM 4759 O O . ALA A 1 612 ? 31.763 7.161 -45.830 1.00 90.44 612 ALA A O 1
ATOM 4760 N N . ALA A 1 613 ? 31.673 6.904 -48.052 1.00 84.62 613 ALA A N 1
ATOM 4761 C CA . ALA A 1 613 ? 32.518 8.062 -48.338 1.00 84.62 613 ALA A CA 1
ATOM 4762 C C . ALA A 1 613 ? 31.850 9.384 -47.909 1.00 84.62 613 ALA A C 1
ATOM 4764 O O . ALA A 1 613 ? 30.638 9.548 -48.043 1.00 84.62 613 ALA A O 1
ATOM 4765 N N . ALA A 1 614 ? 32.650 10.350 -47.444 1.00 81.81 614 ALA A N 1
ATOM 4766 C CA . ALA A 1 614 ? 32.186 11.709 -47.154 1.00 81.81 614 ALA A CA 1
ATOM 4767 C C . ALA A 1 614 ? 32.594 12.676 -48.273 1.00 81.81 614 ALA A C 1
ATOM 4769 O O . ALA A 1 614 ? 33.727 12.640 -48.755 1.00 81.81 614 ALA A O 1
ATOM 4770 N N . THR A 1 615 ? 31.695 13.583 -48.651 1.00 75.31 615 THR A N 1
ATOM 4771 C CA . THR A 1 615 ? 31.954 14.623 -49.663 1.00 75.31 615 THR A CA 1
ATOM 4772 C C . THR A 1 615 ? 32.718 15.826 -49.106 1.00 75.31 615 THR A C 1
ATOM 4774 O O . THR A 1 615 ? 33.386 16.535 -49.855 1.00 75.31 615 THR A O 1
ATOM 4777 N N . THR A 1 616 ? 32.650 16.055 -47.794 1.00 72.38 616 THR A N 1
ATOM 4778 C CA . THR A 1 616 ? 33.331 17.141 -47.072 1.00 72.38 616 THR A CA 1
ATOM 4779 C C . THR A 1 616 ? 34.188 16.566 -45.950 1.00 72.38 616 THR A C 1
ATOM 4781 O O . THR A 1 616 ? 33.675 15.807 -45.131 1.00 72.38 616 THR A O 1
ATOM 4784 N N . LEU A 1 617 ? 35.477 16.937 -45.907 1.00 77.75 617 LEU A N 1
ATOM 4785 C CA . LEU A 1 617 ? 36.468 16.460 -44.924 1.00 77.75 617 LEU A CA 1
ATOM 4786 C C . LEU A 1 617 ? 36.435 14.925 -44.751 1.00 77.75 617 LEU A C 1
ATOM 4788 O O . LEU A 1 617 ? 36.001 14.438 -43.702 1.00 77.75 617 LEU A O 1
ATOM 4792 N N . PRO A 1 618 ? 36.847 14.146 -45.773 1.00 83.38 618 PRO A N 1
ATOM 4793 C CA . PRO A 1 618 ? 36.736 12.691 -45.742 1.00 83.38 618 PRO A CA 1
ATOM 4794 C C . PRO A 1 618 ? 37.535 12.077 -44.583 1.00 83.38 618 PRO A C 1
ATOM 4796 O O . PRO A 1 618 ? 38.626 12.567 -44.275 1.00 83.38 618 PRO A O 1
ATOM 4799 N N . PRO A 1 619 ? 37.019 11.014 -43.936 1.00 85.69 619 PRO A N 1
ATOM 4800 C CA . PRO A 1 619 ? 37.796 10.255 -42.963 1.00 85.69 619 PRO A CA 1
ATOM 4801 C C . PRO A 1 619 ? 39.050 9.674 -43.624 1.00 85.69 619 PRO A C 1
ATOM 4803 O O . PRO A 1 619 ? 39.061 9.362 -44.819 1.00 85.69 619 PRO A O 1
ATOM 4806 N N . SER A 1 620 ? 40.115 9.497 -42.840 1.00 86.06 620 SER A N 1
ATOM 4807 C CA . SER A 1 620 ? 41.289 8.767 -43.326 1.00 86.06 620 SER A CA 1
ATOM 4808 C C . SER A 1 620 ? 40.899 7.338 -43.729 1.00 86.06 620 SER A C 1
ATOM 4810 O O . SER A 1 620 ? 39.988 6.755 -43.144 1.00 86.06 620 SER A O 1
ATOM 4812 N N . ALA A 1 621 ? 41.605 6.737 -44.692 1.00 86.69 621 ALA A N 1
ATOM 4813 C CA . ALA A 1 621 ? 41.309 5.369 -45.135 1.00 86.69 621 ALA A CA 1
ATOM 4814 C C . ALA A 1 621 ? 41.344 4.344 -43.982 1.00 86.69 621 ALA A C 1
ATOM 4816 O O . ALA A 1 621 ? 40.577 3.386 -43.986 1.00 86.69 621 ALA A O 1
ATOM 4817 N N . ALA A 1 622 ? 42.207 4.572 -42.985 1.00 86.00 622 ALA A N 1
ATOM 4818 C CA . ALA A 1 622 ? 42.300 3.738 -41.791 1.00 86.00 622 ALA A CA 1
ATOM 4819 C C . ALA A 1 622 ? 41.060 3.857 -40.891 1.00 86.00 622 ALA A C 1
ATOM 4821 O O . ALA A 1 622 ? 40.587 2.841 -40.395 1.00 86.00 622 ALA A O 1
ATOM 4822 N N . VAL A 1 623 ? 40.527 5.072 -40.713 1.00 85.94 623 VAL A N 1
ATOM 4823 C CA . VAL A 1 623 ? 39.280 5.302 -39.965 1.00 85.94 623 VAL A CA 1
ATOM 4824 C C . VAL A 1 623 ? 38.098 4.723 -40.736 1.00 85.94 623 VAL A C 1
ATOM 4826 O O . VAL A 1 623 ? 37.362 3.921 -40.180 1.00 85.94 623 VAL A O 1
ATOM 4829 N N . LEU A 1 624 ? 37.971 5.038 -42.031 1.00 89.75 624 LEU A N 1
ATOM 4830 C CA . LEU A 1 624 ? 36.868 4.581 -42.884 1.00 89.75 624 LEU A CA 1
ATOM 4831 C C . LEU A 1 624 ? 36.716 3.050 -42.880 1.00 89.75 624 LEU A C 1
ATOM 4833 O O . LEU A 1 624 ? 35.603 2.535 -42.829 1.00 89.75 624 LEU A O 1
ATOM 4837 N N . ALA A 1 625 ? 37.836 2.320 -42.911 1.00 89.88 625 ALA A N 1
ATOM 4838 C CA . ALA A 1 625 ? 37.845 0.858 -42.920 1.00 89.88 625 ALA A CA 1
ATOM 4839 C C . ALA A 1 625 ? 37.378 0.221 -41.598 1.00 89.88 625 ALA A C 1
ATOM 4841 O O . ALA A 1 625 ? 37.063 -0.969 -41.584 1.00 89.88 625 ALA A O 1
ATOM 4842 N N . THR A 1 626 ? 37.349 0.975 -40.496 1.00 92.75 626 THR A N 1
ATOM 4843 C CA . THR A 1 626 ? 37.034 0.455 -39.160 1.00 92.75 626 THR A CA 1
ATOM 4844 C C . THR A 1 626 ? 35.764 1.040 -38.559 1.00 92.75 626 THR A C 1
ATOM 4846 O O . THR A 1 626 ? 35.410 0.632 -37.463 1.00 92.75 626 THR A O 1
ATOM 4849 N N . GLU A 1 627 ? 35.040 1.941 -39.229 1.00 95.19 627 GLU A N 1
ATOM 4850 C CA . GLU A 1 627 ? 33.927 2.677 -38.602 1.00 95.19 627 GLU A CA 1
ATOM 4851 C C . GLU A 1 627 ? 32.801 1.782 -38.095 1.00 95.19 627 GLU A C 1
ATOM 4853 O O . GLU A 1 627 ? 32.432 1.875 -36.927 1.00 95.19 627 GLU A O 1
ATOM 4858 N N . LEU A 1 628 ? 32.286 0.883 -38.938 1.00 96.25 628 LEU A N 1
ATOM 4859 C CA . LEU A 1 628 ? 31.192 -0.006 -38.546 1.00 96.25 628 LEU A CA 1
ATOM 4860 C C . LEU A 1 628 ? 31.619 -0.956 -37.414 1.00 96.25 628 LEU A C 1
ATOM 4862 O O . LEU A 1 628 ? 30.897 -1.153 -36.437 1.00 96.25 628 LEU A O 1
ATOM 4866 N N . ASP A 1 629 ? 32.822 -1.520 -37.527 1.00 97.38 629 ASP A N 1
ATOM 4867 C CA . ASP A 1 629 ? 33.385 -2.432 -36.533 1.00 97.38 629 ASP A CA 1
ATOM 4868 C C . ASP A 1 629 ? 33.732 -1.715 -35.225 1.00 97.38 629 ASP A C 1
ATOM 4870 O O . ASP A 1 629 ? 33.520 -2.264 -34.143 1.00 97.38 629 ASP A O 1
ATOM 4874 N N . GLY A 1 630 ? 34.238 -0.491 -35.319 1.00 97.62 630 GLY A N 1
ATOM 4875 C CA . GLY A 1 630 ? 34.605 0.363 -34.204 1.00 97.62 630 GLY A CA 1
ATOM 4876 C C . GLY A 1 630 ? 33.380 0.844 -33.443 1.00 97.62 630 GLY A C 1
ATOM 4877 O O . GLY A 1 630 ? 33.350 0.694 -32.226 1.00 97.62 630 GLY A O 1
ATOM 4878 N N . LEU A 1 631 ? 32.345 1.318 -34.142 1.00 97.69 631 LEU A N 1
ATOM 4879 C CA . LEU A 1 631 ? 31.073 1.725 -33.544 1.00 97.69 631 LEU A CA 1
ATOM 4880 C C . LEU A 1 631 ? 30.419 0.555 -32.803 1.00 97.69 631 LEU A C 1
ATOM 4882 O O . LEU A 1 631 ? 30.088 0.676 -31.627 1.00 97.69 631 LEU A O 1
ATOM 4886 N N . ALA A 1 632 ? 30.310 -0.610 -33.448 1.00 98.25 632 ALA A N 1
ATOM 4887 C CA . ALA A 1 632 ? 29.696 -1.788 -32.841 1.00 98.25 632 ALA A CA 1
ATOM 4888 C C . ALA A 1 632 ? 30.475 -2.312 -31.620 1.00 98.25 632 ALA A C 1
ATOM 4890 O O . ALA A 1 632 ? 29.876 -2.704 -30.619 1.00 98.25 632 ALA A O 1
ATOM 4891 N N . ASN A 1 633 ? 31.812 -2.311 -31.673 1.00 98.44 633 ASN A N 1
ATOM 4892 C CA . ASN A 1 633 ? 32.631 -2.693 -30.521 1.00 98.44 633 ASN A CA 1
ATOM 4893 C C . ASN A 1 633 ? 32.635 -1.633 -29.417 1.00 98.44 633 ASN A C 1
ATOM 4895 O O . ASN A 1 633 ? 32.723 -1.999 -28.252 1.00 98.44 633 ASN A O 1
ATOM 4899 N N . GLY A 1 634 ? 32.552 -0.350 -29.765 1.00 97.81 634 GLY A N 1
ATOM 4900 C CA . GLY A 1 634 ? 32.454 0.739 -28.801 1.00 97.81 634 GLY A CA 1
ATOM 4901 C C . GLY A 1 634 ? 31.115 0.730 -28.066 1.00 97.81 634 GLY A C 1
ATOM 4902 O O . GLY A 1 634 ? 31.098 0.888 -26.852 1.00 97.81 634 GLY A O 1
ATOM 4903 N N . PHE A 1 635 ? 30.012 0.450 -28.772 1.00 97.94 635 PHE A N 1
ATOM 4904 C CA . PHE A 1 635 ? 28.706 0.195 -28.158 1.00 97.94 635 PHE A CA 1
ATOM 4905 C C . PHE A 1 635 ? 28.788 -0.978 -27.177 1.00 97.94 635 PHE A C 1
ATOM 4907 O O . PHE A 1 635 ? 28.400 -0.847 -26.020 1.00 97.94 635 PHE A O 1
ATOM 4914 N N . ALA A 1 636 ? 29.367 -2.102 -27.609 1.00 98.25 636 ALA A N 1
ATOM 4915 C CA . ALA A 1 636 ? 29.560 -3.258 -26.742 1.00 98.25 636 ALA A CA 1
ATOM 4916 C C . ALA A 1 636 ? 30.401 -2.932 -25.491 1.00 98.25 636 ALA A C 1
ATOM 4918 O O . ALA A 1 636 ? 30.043 -3.361 -24.398 1.00 98.25 636 ALA A O 1
ATOM 4919 N N . ASP A 1 637 ? 31.479 -2.152 -25.632 1.00 97.94 637 ASP A N 1
ATOM 4920 C CA . ASP A 1 637 ? 32.317 -1.706 -24.508 1.00 97.94 637 ASP A CA 1
ATOM 4921 C C . ASP A 1 637 ? 31.540 -0.801 -23.537 1.00 97.94 637 ASP A C 1
ATOM 4923 O O . ASP A 1 637 ? 31.672 -0.952 -22.321 1.00 97.94 637 ASP A O 1
ATOM 4927 N N . ALA A 1 638 ? 30.704 0.106 -24.049 1.00 95.88 638 ALA A N 1
ATOM 4928 C CA . ALA A 1 638 ? 29.876 0.991 -23.232 1.00 95.88 638 ALA A CA 1
ATOM 4929 C C . ALA A 1 638 ? 28.819 0.210 -22.427 1.00 95.88 638 ALA A C 1
ATOM 4931 O O . ALA A 1 638 ? 28.709 0.394 -21.214 1.00 95.88 638 ALA A O 1
ATOM 4932 N N . VAL A 1 639 ? 28.101 -0.724 -23.064 1.00 96.38 639 VAL A N 1
ATOM 4933 C CA . VAL A 1 639 ? 27.114 -1.584 -22.383 1.00 96.38 639 VAL A CA 1
ATOM 4934 C C . VAL A 1 639 ? 27.793 -2.508 -21.366 1.00 96.38 639 VAL A C 1
ATOM 4936 O O . VAL A 1 639 ? 27.287 -2.697 -20.262 1.00 96.38 639 VAL A O 1
ATOM 4939 N N . GLU A 1 640 ? 28.967 -3.062 -21.683 1.00 96.50 640 GLU A N 1
ATOM 4940 C CA . GLU A 1 640 ? 29.717 -3.881 -20.725 1.00 96.50 640 GLU A CA 1
ATOM 4941 C C . GLU A 1 640 ? 30.217 -3.066 -19.528 1.00 96.50 640 GLU A C 1
ATOM 4943 O O . GLU A 1 640 ? 30.173 -3.567 -18.404 1.00 96.50 640 GLU A O 1
ATOM 4948 N N . THR A 1 641 ? 30.630 -1.815 -19.749 1.00 94.81 641 THR A N 1
ATOM 4949 C CA . THR A 1 641 ? 31.023 -0.875 -18.686 1.00 94.81 641 THR A CA 1
ATOM 4950 C C . THR A 1 641 ? 29.846 -0.538 -17.770 1.00 94.81 641 THR A C 1
ATOM 4952 O O . THR A 1 641 ? 30.028 -0.403 -16.558 1.00 94.81 641 THR A O 1
ATOM 4955 N N . ALA A 1 642 ? 28.624 -0.478 -18.310 1.00 93.56 642 ALA A N 1
ATOM 4956 C CA . ALA A 1 642 ? 27.413 -0.218 -17.536 1.00 93.56 642 ALA A CA 1
ATOM 4957 C C . ALA A 1 642 ? 27.104 -1.295 -16.476 1.00 93.56 642 ALA A C 1
ATOM 4959 O O . ALA A 1 642 ? 26.412 -1.012 -15.502 1.00 93.56 642 ALA A O 1
ATOM 4960 N N . GLN A 1 643 ? 27.685 -2.499 -16.577 1.00 94.00 643 GLN A N 1
ATOM 4961 C CA . GLN A 1 643 ? 27.577 -3.538 -15.536 1.00 94.00 643 GLN A CA 1
ATOM 4962 C C . GLN A 1 643 ? 28.220 -3.141 -14.197 1.00 94.00 643 GLN A C 1
ATOM 4964 O O . GLN A 1 643 ? 28.042 -3.848 -13.206 1.00 94.00 643 GLN A O 1
ATOM 4969 N N . ALA A 1 644 ? 28.986 -2.047 -14.167 1.00 90.81 644 ALA A N 1
ATOM 4970 C CA . ALA A 1 644 ? 29.589 -1.485 -12.963 1.00 90.81 644 ALA A CA 1
ATOM 4971 C C . ALA A 1 644 ? 28.899 -0.193 -12.482 1.00 90.81 644 ALA A C 1
ATOM 4973 O O . ALA A 1 644 ? 29.406 0.460 -11.568 1.00 90.81 644 ALA A O 1
ATOM 4974 N N . TRP A 1 645 ? 27.784 0.223 -13.096 1.00 85.94 645 TRP A N 1
ATOM 4975 C CA . TRP A 1 645 ? 27.095 1.449 -12.698 1.00 85.94 645 TRP A CA 1
ATOM 4976 C C . TRP A 1 645 ? 26.480 1.340 -11.295 1.00 85.94 645 TRP A C 1
ATOM 4978 O O . TRP A 1 645 ? 25.856 0.327 -10.973 1.00 85.94 645 TRP A O 1
ATOM 4988 N N . PRO A 1 646 ? 26.588 2.397 -10.466 1.00 71.50 646 PRO A N 1
ATOM 4989 C CA . PRO A 1 646 ? 25.726 2.543 -9.306 1.00 71.50 646 PRO A CA 1
ATOM 4990 C C . PRO A 1 646 ? 24.316 2.891 -9.810 1.00 71.50 646 PRO A C 1
ATOM 4992 O O . PRO A 1 646 ? 24.121 3.869 -10.534 1.00 71.50 646 PRO A O 1
ATOM 4995 N N . GLU A 1 647 ? 23.334 2.054 -9.492 1.00 62.88 647 GLU A N 1
ATOM 4996 C CA . GLU A 1 647 ? 21.950 2.198 -9.975 1.00 62.88 647 GLU A CA 1
ATOM 4997 C C . GLU A 1 647 ? 21.039 2.958 -8.981 1.00 62.88 647 GLU A C 1
ATOM 4999 O O . GLU A 1 647 ? 19.824 3.002 -9.171 1.00 62.88 647 GLU A O 1
ATOM 5004 N N . GLY A 1 648 ? 21.638 3.568 -7.945 1.00 51.53 648 GLY A N 1
ATOM 5005 C CA . GLY A 1 648 ? 20.971 4.356 -6.899 1.00 51.53 648 GLY A CA 1
ATOM 5006 C C . GLY A 1 648 ? 20.854 5.842 -7.197 1.00 51.53 648 GLY A C 1
ATOM 5007 O O . GLY A 1 648 ? 21.776 6.392 -7.845 1.00 51.53 648 GLY A O 1
#

Radius of gyration: 33.91 Å; Cα contacts (8 Å, |Δi|>4): 1231; chains: 1; bounding box: 91×42×103 Å